Protein 6KZS (pdb70)

Solvent-accessible surface area: 16896 Å² total; per-residue (Å²): 159,34,64,104,2,75,4,104,64,22,115,48,16,88,11,13,70,49,2,88,48,0,20,91,129,53,31,16,2,57,0,101,14,55,44,29,134,36,70,0,34,0,0,0,76,2,79,7,0,90,47,1,4,67,37,151,95,14,3,19,46,34,2,80,88,102,85,12,3,21,11,5,9,34,28,44,19,12,67,46,1,13,38,9,29,35,38,104,71,1,58,156,13,46,34,19,1,42,144,12,14,50,114,168,128,8,91,120,51,66,39,25,8,58,168,29,1,49,106,10,1,73,70,0,85,151,78,27,53,78,10,44,1,23,62,75,1,1,23,29,0,0,20,32,10,5,0,99,24,0,74,2,66,116,95,41,18,95,99,0,35,53,25,0,86,45,4,10,52,38,32,69,108,20,83,148,68,4,63,125,4,31,62,69,0,54,30,46,0,54,128,25,2,37,81,32,39,170,80,77,40,174,20,17,0,2,65,0,1,68,17,153,100,66,120,62,40,0,79,88,60,42,2,0,0,5,0,0,17,15,0,9,69,15,5,8,37,11,8,25,9,0,1,0,0,2,6,9,5,28,43,95,103,99,20,15,157,31,1,86,76,84,64,137,60,5,68,115,1,5,82,9,0,5,6,20,3,4,22,33,7,4,3,29,43,0,6,6,1,97,88,80,10,123,6,66,61,44,82,0,119,59,30,28,6,0,1,11,1,52,8,0,0,1,16,9,77,86,52,1,101,107,20,72,89,25,32,19,90,16,96,107,58,83,20,0,14,38,9,48,28,31,35,72,49,34,25,4,62,10,14,41,2,3,4,31,3,2,2,48,14,6,16,95,71,4,98,60,9,152,18,62,45,66,57,141,87,12,65,31,8,91,73,7,9,29,8,20,4,93,42,0,39,0,26,65

Organism: Streptomyces griseus (NCBI:txid1911)

Sequence (396 aa):
TVRNCPFDYAHELEFDPQLRQLLTEEPVSRIRMAYGEGEAWLVTRYEDVRTVTTDRRFSRSAVLGRDFPRMTPEPIVQAESINLMDPPASSRLRGLVAKSFTPRRVEQMRGGTQRVVDRLLDEMEEEGSPADFVARVSAPLPLITICEALDIPEADRPWLRAHAMTMMNVGAAGKQDAVRAKAELRGYFQELTADRRRSPGEDLISTLATARDGDELLDDDELAVMAMVLLITGQDTTTYQLGNIAYTLLTRPDLLRSLRAEPQRLPRTLEELLRHIPFRKGVGIPRIALEDVELSGVLIKAGDVVHVSYLTANRDSAKFDRPDELDPDRPTIPHMTFGWGAHHCLGAPLATMELEVAFSTLLTRFPALRLDVPPEDVSWNTTSIWRYPLALPVTW

Nearest PDB structures (foldseek):
  6kzt-assembly1_A  TM=9.973E-01  e=4.683E-63  Streptomyces griseus
  6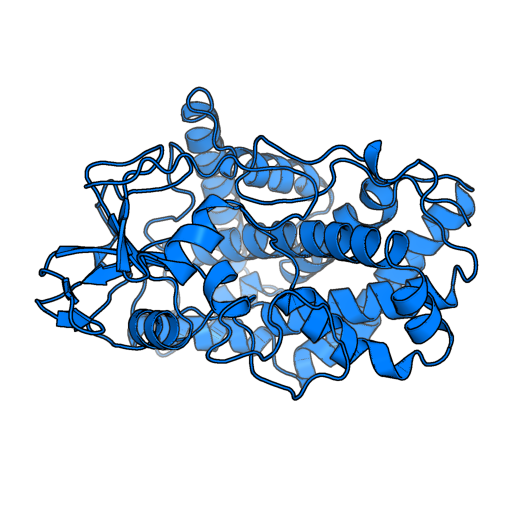j87-assembly1_A  TM=9.582E-01  e=3.437E-35  Streptoalloteichus hindustanus
  7q6r-assembly4_D  TM=9.581E-01  e=9.849E-35  Streptomyces antibioticus
  7q6x-assembly6_F  TM=9.579E-01  e=1.036E-34  Streptomyces antibioticus
  7q89-assembly5_E  TM=9.494E-01  e=8.474E-35  Streptomyces antibioticus

B-factor: mean 16.04, std 6.76, range [5.71, 49.13]

Structure (mmCIF, N/CA/C/O backbone):
data_6KZS
#
_entry.id   6KZS
#
_cell.length_a   48.699
_cell.length_b   81.395
_cell.length_c   100.494
_cell.angle_alpha   90.000
_cell.angle_beta   90.000
_cell.angle_gamma   90.000
#
_symmetry.space_group_name_H-M   'P 21 21 21'
#
loop_
_entity.id
_entity.type
_entity.pdbx_description
1 polymer 'Cytochrome P-450'
2 non-polymer 'PROTOPORPHYRIN IX CONTAINING FE'
3 non-polymer IMIDAZOLE
4 water water
#
loop_
_atom_site.group_PDB
_atom_site.id
_atom_site.type_symbol
_atom_site.label_atom_id
_atom_site.label_alt_id
_atom_site.label_comp_id
_atom_site.label_asym_id
_atom_site.label_entity_id
_atom_site.label_seq_id
_atom_site.pdbx_PDB_ins_code
_atom_site.Cartn_x
_atom_site.Cartn_y
_atom_site.Cartn_z
_atom_site.occupancy
_atom_site.B_iso_or_equiv
_atom_site.auth_seq_id
_atom_site.auth_comp_id
_atom_site.auth_asym_id
_atom_site.auth_atom_id
_atom_site.pdbx_PDB_model_num
ATOM 1 N N . THR A 1 17 ? -10.638 -15.232 -17.798 1.00 40.37 10 THR A N 1
ATOM 2 C CA . THR A 1 17 ? -9.429 -15.959 -17.426 1.00 35.96 10 THR A CA 1
ATOM 3 C C . THR A 1 17 ? -8.178 -15.082 -17.542 1.00 32.08 10 THR A C 1
ATOM 4 O O . THR A 1 17 ? -7.113 -15.445 -17.043 1.00 34.85 10 THR A O 1
ATOM 8 N N . VAL A 1 18 ? -8.307 -13.934 -18.200 1.00 27.43 11 VAL A N 1
ATOM 9 C CA . VAL A 1 18 ? -7.214 -12.978 -18.343 1.00 24.33 11 VAL A CA 1
ATOM 10 C C . VAL A 1 18 ? -7.391 -11.895 -17.289 1.00 25.54 11 VAL A C 1
ATOM 11 O O . VAL A 1 18 ? -8.430 -11.224 -17.245 1.00 26.31 11 VAL A O 1
ATOM 15 N N . ARG A 1 19 ? -6.378 -11.715 -16.447 1.00 21.28 12 ARG A N 1
ATOM 16 C CA . ARG A 1 19 ? -6.443 -10.735 -15.370 1.00 20.85 12 ARG A CA 1
ATOM 17 C C . ARG A 1 19 ? -6.181 -9.329 -15.890 1.00 19.42 12 ARG A C 1
ATOM 18 O O . ARG A 1 19 ? -5.324 -9.121 -16.751 1.00 19.99 12 ARG A O 1
ATOM 26 N N . ASN A 1 20 ? -6.914 -8.360 -15.343 1.00 20.11 13 ASN A N 1
ATOM 27 C CA . ASN A 1 20 ? -6.675 -6.950 -15.622 1.00 20.00 13 ASN A CA 1
ATOM 28 C C . ASN A 1 20 ? -5.579 -6.433 -14.700 1.00 17.42 13 ASN A C 1
ATOM 29 O O . ASN A 1 20 ? -5.715 -6.499 -13.472 1.00 19.91 13 ASN A O 1
ATOM 34 N N . CYS A 1 21 ? -4.504 -5.897 -15.275 1.00 15.80 14 CYS A N 1
ATOM 35 C CA . CYS A 1 21 ? -3.343 -5.464 -14.499 1.00 17.35 14 CYS A CA 1
ATOM 36 C C . CYS A 1 21 ? -2.917 -4.050 -14.880 1.00 16.24 14 CYS A C 1
ATOM 37 O O . CYS A 1 21 ? -1.945 -3.853 -15.622 1.00 15.67 14 CYS A O 1
ATOM 40 N N . PRO A 1 22 ? -3.620 -3.033 -14.375 1.00 15.60 15 PRO A N 1
ATOM 41 C CA . PRO A 1 22 ? -3.112 -1.662 -14.514 1.00 17.84 15 PRO A CA 1
ATOM 42 C C . PRO A 1 22 ? -1.836 -1.443 -13.736 1.00 15.48 15 PRO A C 1
ATOM 43 O O . PRO A 1 22 ? -1.077 -0.519 -14.059 1.00 17.34 15 PRO A O 1
ATOM 47 N N . PHE A 1 23 ? -1.591 -2.273 -12.723 1.00 13.23 16 PHE A N 1
ATOM 48 C CA . PHE A 1 23 ? -0.419 -2.165 -11.861 1.00 15.05 16 PHE A CA 1
ATOM 49 C C . PHE A 1 23 ? -0.283 -0.760 -11.285 1.00 15.94 16 PHE A C 1
ATOM 50 O O . PHE A 1 23 ? 0.800 -0.168 -11.280 1.00 14.56 16 PHE A O 1
ATOM 58 N N . ASP A 1 24 ? -1.393 -0.216 -10.776 1.00 12.85 17 ASP A N 1
ATOM 59 C CA . ASP A 1 24 ? -1.381 1.122 -10.205 1.00 14.18 17 ASP A CA 1
ATOM 60 C C . ASP A 1 24 ? -1.386 1.124 -8.677 1.00 14.10 17 ASP A C 1
ATOM 61 O O . ASP A 1 24 ? -1.587 2.183 -8.079 1.00 17.10 17 ASP A O 1
ATOM 66 N N . TYR A 1 25 ? -1.151 -0.018 -8.033 1.00 12.88 18 TYR A N 1
ATOM 67 C CA . TYR A 1 25 ? -1.022 -0.031 -6.578 1.00 12.93 18 TYR A CA 1
ATOM 68 C C . TYR A 1 25 ? 0.128 0.869 -6.159 1.00 15.83 18 TYR A C 1
ATOM 69 O O . TYR A 1 25 ? 1.229 0.783 -6.709 1.00 15.42 18 TYR A O 1
ATOM 78 N N . ALA A 1 26 ? -0.131 1.752 -5.187 1.00 14.14 19 ALA A N 1
ATOM 79 C CA . ALA A 1 26 ? 0.895 2.729 -4.833 1.00 12.57 19 ALA A CA 1
ATOM 80 C C . ALA A 1 26 ? 0.887 3.075 -3.349 1.00 12.72 19 ALA A C 1
ATOM 81 O O . ALA A 1 26 ? 1.333 4.171 -2.983 1.00 16.03 19 ALA A O 1
ATOM 83 N N . HIS A 1 27 ? 0.420 2.180 -2.486 1.00 11.95 20 HIS A N 1
ATOM 84 C CA . HIS A 1 27 ? 0.299 2.480 -1.066 1.00 12.83 20 HIS A CA 1
ATOM 85 C C . HIS A 1 27 ? 1.644 2.267 -0.381 1.00 12.05 20 HIS A C 1
ATOM 86 O O . HIS A 1 27 ? 2.071 1.125 -0.182 1.00 11.48 20 HIS A O 1
ATOM 93 N N . GLU A 1 28 ? 2.305 3.370 -0.013 1.00 11.75 21 GLU A N 1
ATOM 94 C CA . GLU A 1 28 ? 3.555 3.362 0.766 1.00 11.42 21 GLU A CA 1
ATOM 95 C C . GLU A 1 28 ? 4.516 2.361 0.122 1.00 10.07 21 GLU A C 1
ATOM 96 O O . GLU A 1 28 ? 4.701 2.396 -1.105 1.00 11.17 21 GLU A O 1
ATOM 102 N N . LEU A 1 29 ? 5.126 1.460 0.884 1.00 11.96 22 LEU A N 1
ATOM 103 C CA . LEU A 1 29 ? 5.957 0.401 0.327 1.00 10.44 22 LEU A CA 1
ATOM 104 C C . LEU A 1 29 ? 5.353 -0.966 0.622 1.00 10.64 22 LEU A C 1
ATOM 105 O O . LEU A 1 29 ? 6.065 -1.966 0.726 1.00 12.09 22 LEU A O 1
ATOM 110 N N . GLU A 1 30 ? 4.027 -1.011 0.742 1.00 9.85 23 GLU A N 1
ATOM 111 C CA . GLU A 1 30 ? 3.332 -2.280 0.910 1.00 11.31 23 GLU A CA 1
ATOM 112 C C . GLU A 1 30 ? 3.359 -3.075 -0.387 1.00 12.83 23 GLU A C 1
ATOM 113 O O . GLU A 1 30 ? 3.249 -2.521 -1.482 1.00 11.25 23 GLU A O 1
ATOM 119 N N . PHE A 1 31 ? 3.517 -4.385 -0.260 1.00 11.29 24 PHE A N 1
ATOM 120 C CA . PHE A 1 31 ? 3.506 -5.229 -1.446 1.00 10.10 24 PHE A CA 1
ATOM 121 C C . PHE A 1 31 ? 2.136 -5.211 -2.113 1.00 11.79 24 PHE A C 1
ATOM 122 O O . PHE A 1 31 ? 1.097 -5.264 -1.442 1.00 13.05 24 PHE A O 1
ATOM 130 N N . ASP A 1 32 ? 2.142 -5.140 -3.458 1.00 10.14 25 ASP A N 1
ATOM 131 C CA . ASP A 1 32 ? 0.937 -5.165 -4.280 1.00 10.58 25 ASP A CA 1
ATOM 132 C C . ASP A 1 32 ? 0.144 -6.435 -3.987 1.00 13.21 25 ASP A C 1
ATOM 133 O O . ASP A 1 32 ? 0.607 -7.538 -4.303 1.00 12.56 25 ASP A O 1
ATOM 138 N N . PRO A 1 33 ? -1.060 -6.315 -3.416 1.00 13.34 26 PRO A N 1
ATOM 139 C CA . PRO A 1 33 ? -1.844 -7.520 -3.098 1.00 14.53 26 PRO A CA 1
ATOM 140 C C . PRO A 1 33 ? -2.188 -8.361 -4.312 1.00 13.41 26 PRO A C 1
ATOM 141 O O . PRO A 1 33 ? -2.336 -9.581 -4.173 1.00 16.55 26 PRO A O 1
ATOM 145 N N . GLN A 1 34 ? -2.316 -7.754 -5.496 1.00 14.47 27 GLN A N 1
ATOM 146 C CA . GLN A 1 34 ? -2.590 -8.548 -6.690 1.00 15.92 27 GLN A CA 1
ATOM 147 C C . GLN A 1 34 ? -1.394 -9.413 -7.059 1.00 16.41 27 GLN A C 1
ATOM 148 O O . GLN A 1 34 ? -1.551 -10.586 -7.420 1.00 17.99 27 GLN A O 1
ATOM 154 N N . LEU A 1 35 ? -0.192 -8.844 -6.989 1.00 14.36 28 LEU A N 1
ATOM 155 C CA . LEU A 1 35 ? 0.998 -9.633 -7.287 1.00 13.34 28 LEU A CA 1
ATOM 156 C C . LEU A 1 35 ? 1.159 -10.763 -6.284 1.00 13.59 28 LEU A C 1
ATOM 157 O O . LEU A 1 35 ? 1.546 -11.878 -6.650 1.00 13.60 28 LEU A O 1
ATOM 162 N N . ARG A 1 36 ? 0.870 -10.494 -5.007 1.00 13.75 29 ARG A N 1
ATOM 163 C CA . ARG A 1 36 ? 0.981 -11.536 -3.990 1.00 15.28 29 ARG A CA 1
ATOM 164 C C . ARG A 1 36 ? -0.001 -12.666 -4.256 1.00 16.28 29 ARG A C 1
ATOM 165 O O . ARG A 1 36 ? 0.352 -13.842 -4.136 1.00 19.58 29 ARG A O 1
ATOM 173 N N . GLN A 1 37 ? -1.233 -12.325 -4.628 1.00 17.54 30 GLN A N 1
ATOM 174 C CA . GLN A 1 37 ? -2.243 -13.344 -4.896 1.00 20.96 30 GLN A CA 1
ATOM 175 C C . GLN A 1 37 ? -1.860 -14.206 -6.097 1.00 21.28 30 GLN A C 1
ATOM 176 O O . GLN A 1 37 ? -2.039 -15.429 -6.067 1.00 22.59 30 GLN A O 1
ATOM 182 N N . LEU A 1 38 ? -1.312 -13.596 -7.155 1.00 18.51 31 LEU A N 1
ATOM 183 C CA . LEU A 1 38 ? -0.899 -14.377 -8.319 1.00 18.30 31 LEU A CA 1
ATOM 184 C C . LEU A 1 38 ? 0.259 -15.298 -7.967 1.00 18.28 31 LEU A C 1
ATOM 185 O O . LEU A 1 38 ? 0.271 -16.476 -8.343 1.00 18.71 31 LEU A O 1
ATOM 190 N N . LEU A 1 39 ? 1.255 -14.773 -7.251 1.00 16.72 32 LEU A N 1
ATOM 191 C CA . LEU A 1 39 ? 2.354 -15.616 -6.798 1.00 15.23 32 LEU A CA 1
ATOM 192 C C . LEU A 1 39 ? 1.831 -16.834 -6.051 1.00 17.17 32 LEU A C 1
ATOM 193 O O . LEU A 1 39 ? 2.306 -17.956 -6.258 1.00 17.73 32 LEU A O 1
ATOM 198 N N . THR A 1 40 ? 0.833 -16.631 -5.195 1.00 20.18 33 THR A N 1
ATOM 199 C CA . THR A 1 40 ? 0.328 -17.719 -4.366 1.00 21.85 33 THR A CA 1
ATOM 200 C C . THR A 1 40 ? -0.632 -18.633 -5.126 1.00 23.39 33 THR A C 1
ATOM 201 O O . THR A 1 40 ? -0.527 -19.857 -5.013 1.00 28.69 33 THR A O 1
ATOM 205 N N . GLU A 1 41 ? -1.558 -18.073 -5.917 1.00 22.37 34 GLU A N 1
ATOM 206 C CA . GLU A 1 41 ? -2.694 -18.833 -6.437 1.00 23.59 34 GLU A CA 1
ATOM 207 C C . GLU A 1 41 ? -2.655 -19.124 -7.934 1.00 24.00 34 GLU A C 1
ATOM 208 O O . GLU A 1 41 ? -3.328 -20.060 -8.377 1.00 26.24 34 GLU A O 1
ATOM 214 N N . GLU A 1 42 ? -1.915 -18.351 -8.732 1.00 18.03 35 GLU A N 1
ATOM 215 C CA . GLU A 1 42 ? -1.854 -18.562 -10.181 1.00 19.83 35 GLU A CA 1
ATOM 216 C C . GLU A 1 42 ? -0.483 -18.139 -10.692 1.00 17.67 35 GLU A C 1
ATOM 217 O O . GLU A 1 42 ? -0.344 -17.135 -11.400 1.00 18.32 35 GLU A O 1
ATOM 223 N N . PRO A 1 43 ? 0.561 -18.911 -10.370 1.00 16.84 36 PRO A N 1
ATOM 224 C CA . PRO A 1 43 ? 1.935 -18.396 -10.528 1.00 17.57 36 PRO A CA 1
ATOM 225 C C . PRO A 1 43 ? 2.381 -18.220 -11.972 1.00 15.86 36 PRO A C 1
ATOM 226 O O . PRO A 1 43 ? 3.321 -17.446 -12.214 1.00 13.67 36 PRO A O 1
ATOM 230 N N . VAL A 1 44 ? 1.770 -18.918 -12.931 1.00 13.33 37 VAL A N 1
ATOM 231 C CA . VAL A 1 44 ? 1.932 -18.632 -14.355 1.00 14.70 37 VAL A CA 1
ATOM 232 C C . VAL A 1 44 ? 0.545 -18.307 -14.880 1.00 15.98 37 VAL A C 1
ATOM 233 O O . VAL A 1 44 ? -0.341 -19.173 -14.887 1.00 20.49 37 VAL A O 1
ATOM 237 N N . SER A 1 45 ? 0.330 -17.059 -15.283 1.00 14.44 38 SER A N 1
ATOM 238 C CA . SER A 1 45 ? -1.018 -16.590 -15.569 1.00 14.81 38 SER A CA 1
ATOM 239 C C . SER A 1 45 ? -1.000 -15.687 -16.791 1.00 12.94 38 SER A C 1
ATOM 240 O O . SER A 1 45 ? 0.055 -15.243 -17.246 1.00 13.67 38 SER A O 1
ATOM 243 N N . ARG A 1 46 ? -2.184 -15.435 -17.341 1.00 14.24 39 ARG A N 1
ATOM 244 C CA . ARG A 1 46 ? -2.344 -14.548 -18.485 1.00 12.99 39 ARG A CA 1
ATOM 245 C C . ARG A 1 46 ? -2.877 -13.214 -17.993 1.00 15.98 39 ARG A C 1
ATOM 246 O O . ARG A 1 46 ? -3.833 -13.174 -17.207 1.00 15.63 39 ARG A O 1
ATOM 254 N N . ILE A 1 47 ? -2.264 -12.124 -18.453 1.00 13.70 40 ILE A N 1
ATOM 255 C CA . ILE A 1 47 ? -2.633 -10.800 -17.987 1.00 15.24 40 ILE A CA 1
ATOM 256 C C . ILE A 1 47 ? -2.773 -9.861 -19.175 1.00 13.89 40 ILE A C 1
ATOM 257 O O . ILE A 1 47 ? -2.224 -10.080 -20.255 1.00 14.93 40 ILE A O 1
ATOM 262 N N . ARG A 1 48 ? -3.521 -8.790 -18.944 1.00 13.03 41 ARG A N 1
ATOM 263 C CA . ARG A 1 48 ? -3.626 -7.679 -19.868 1.00 14.64 41 ARG A CA 1
ATOM 264 C C . ARG A 1 48 ? -3.161 -6.439 -19.130 1.00 17.00 41 ARG A C 1
ATOM 265 O O . ARG A 1 48 ? -3.580 -6.204 -17.993 1.00 20.36 41 ARG A O 1
ATOM 273 N N . MET A 1 49 ? -2.279 -5.673 -19.759 1.00 14.72 42 MET A N 1
ATOM 274 C CA . MET A 1 49 ? -1.672 -4.506 -19.141 1.00 13.79 42 MET A CA 1
ATOM 275 C C . MET A 1 49 ? -2.253 -3.239 -19.755 1.00 14.27 42 MET A C 1
ATOM 276 O O . MET A 1 49 ? -3.127 -3.290 -20.627 1.00 15.17 42 MET A O 1
ATOM 281 N N . ALA A 1 50 ? -1.773 -2.092 -19.266 1.00 12.50 43 ALA A N 1
ATOM 282 C CA . ALA A 1 50 ? -2.398 -0.817 -19.611 1.00 12.69 43 ALA A CA 1
ATOM 283 C C . ALA A 1 50 ? -2.248 -0.490 -21.092 1.00 11.92 43 ALA A C 1
ATOM 284 O O . ALA A 1 50 ? -3.169 0.074 -21.701 1.00 14.47 43 ALA A O 1
ATOM 286 N N . TYR A 1 51 ? -1.113 -0.847 -21.694 1.00 11.91 44 TYR A N 1
ATOM 287 C CA . TYR A 1 51 ? -0.788 -0.478 -23.069 1.00 11.94 44 TYR A CA 1
ATOM 288 C C . TYR A 1 51 ? -0.241 -1.678 -23.823 1.00 13.23 44 TYR A C 1
ATOM 289 O O . TYR A 1 51 ? 0.133 -2.703 -23.238 1.00 12.94 44 TYR A O 1
ATOM 298 N N . GLY A 1 52 ? -0.181 -1.531 -25.143 1.00 14.79 45 GLY A N 1
ATOM 299 C CA . GLY A 1 52 ? 0.223 -2.627 -25.998 1.00 15.25 45 GLY A CA 1
ATOM 300 C C . GLY A 1 52 ? -0.960 -3.513 -26.315 1.00 18.65 45 GLY A C 1
ATOM 301 O O . GLY A 1 52 ? -2.075 -3.327 -25.828 1.00 25.26 45 GLY A O 1
ATOM 302 N N . GLU A 1 53 ? -0.732 -4.498 -27.163 1.00 22.69 46 GLU A N 1
ATOM 303 C CA . GLU A 1 53 ? -1.855 -5.278 -27.658 1.00 26.01 46 GLU A CA 1
ATOM 304 C C . GLU A 1 53 ? -1.789 -6.707 -27.149 1.00 25.90 46 GLU A C 1
ATOM 305 O O . GLU A 1 53 ? -0.704 -7.289 -27.017 1.00 24.92 46 GLU A O 1
ATOM 311 N N . GLY A 1 54 ? -2.966 -7.253 -26.860 1.00 23.68 47 GLY A N 1
ATOM 312 C CA . GLY A 1 54 ? -3.092 -8.642 -26.530 1.00 24.12 47 GLY A CA 1
ATOM 313 C C . GLY A 1 54 ? -2.788 -8.911 -25.070 1.00 24.48 47 GLY A C 1
ATOM 314 O O . GLY A 1 54 ? -2.846 -8.040 -24.199 1.00 26.56 47 GLY A O 1
ATOM 315 N N . GLU A 1 55 ? -2.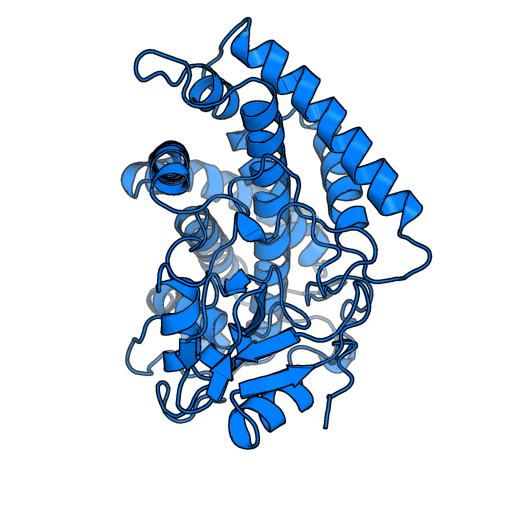479 -10.162 -24.810 1.00 22.04 48 GLU A N 1
ATOM 316 C CA . GLU A 1 55 ? -2.204 -10.623 -23.468 1.00 18.75 48 GLU A CA 1
ATOM 317 C C . GLU A 1 55 ? -0.726 -10.949 -23.351 1.00 18.07 48 GLU A C 1
ATOM 318 O O . GLU A 1 55 ? 0.012 -10.974 -24.339 1.00 17.54 48 GLU A O 1
ATOM 324 N N . ALA A 1 56 ? -0.306 -11.182 -22.115 1.00 14.36 49 ALA A N 1
ATOM 325 C CA . ALA A 1 56 ? 1.043 -11.635 -21.812 1.00 12.68 49 ALA A CA 1
ATOM 326 C C . ALA A 1 56 ? 0.959 -12.685 -20.722 1.00 11.35 49 ALA A C 1
ATOM 327 O O . ALA A 1 56 ? 0.040 -12.673 -19.896 1.00 12.54 49 ALA A O 1
ATOM 329 N N . TRP A 1 57 ? 1.920 -13.600 -20.722 1.00 9.69 50 TRP A N 1
ATOM 330 C CA . TRP A 1 57 ? 2.127 -14.449 -19.563 1.00 10.84 50 TRP A CA 1
ATOM 331 C C . TRP A 1 57 ? 2.823 -13.649 -18.480 1.00 10.44 50 TRP A C 1
ATOM 332 O O . TRP A 1 57 ? 3.664 -12.790 -18.771 1.00 10.90 50 TRP A O 1
ATOM 343 N N . LEU A 1 58 ? 2.459 -13.922 -17.233 1.00 9.25 51 LEU A N 1
ATOM 344 C CA . LEU A 1 58 ? 3.131 -13.346 -16.074 1.00 9.02 51 LEU A CA 1
ATOM 345 C C . LEU A 1 58 ? 3.677 -14.488 -15.233 1.00 10.54 51 LEU A C 1
ATOM 346 O O . LEU A 1 58 ? 2.917 -15.354 -14.779 1.00 11.15 51 LEU A O 1
ATOM 351 N N . VAL A 1 59 ? 4.991 -14.479 -15.028 1.00 8.83 52 VAL A N 1
ATOM 352 C CA . VAL A 1 59 ? 5.720 -15.520 -14.325 1.00 11.03 52 VAL A CA 1
ATOM 353 C C . VAL A 1 59 ? 6.207 -14.934 -13.007 1.00 10.65 52 VAL A C 1
ATOM 354 O O . VAL A 1 59 ? 6.853 -13.880 -13.002 1.00 9.79 52 VAL A O 1
ATOM 358 N N . THR A 1 60 ? 5.880 -15.588 -11.893 1.00 8.92 53 THR A N 1
ATOM 359 C CA . THR A 1 60 ? 6.083 -14.985 -10.577 1.00 8.64 53 THR A CA 1
ATOM 360 C C . THR A 1 60 ? 7.043 -15.731 -9.646 1.00 8.63 53 THR A C 1
ATOM 361 O O . THR A 1 60 ? 7.657 -15.089 -8.780 1.00 10.27 53 THR A O 1
ATOM 365 N N . ARG A 1 61 ? 7.174 -17.054 -9.755 1.00 8.99 54 ARG A N 1
ATOM 366 C CA . ARG A 1 61 ? 7.984 -17.785 -8.792 1.00 9.67 54 ARG A CA 1
ATOM 367 C C . ARG A 1 61 ? 9.469 -17.635 -9.102 1.00 9.85 54 ARG A C 1
ATOM 368 O O . ARG A 1 61 ? 9.876 -17.513 -10.259 1.00 9.80 54 ARG A O 1
ATOM 376 N N . TYR A 1 62 ? 10.282 -17.647 -8.044 1.00 9.74 55 TYR A N 1
ATOM 377 C CA . TYR A 1 62 ? 11.726 -17.455 -8.192 1.00 9.27 55 TYR A CA 1
ATOM 378 C C . TYR A 1 62 ? 12.325 -18.407 -9.225 1.00 11.79 55 TYR A C 1
ATOM 379 O O . TYR A 1 62 ? 13.046 -17.985 -10.138 1.00 10.54 55 TYR A O 1
ATOM 388 N N . GLU A 1 63 ? 12.026 -19.703 -9.104 1.00 11.23 56 GLU A N 1
ATOM 389 C CA . GLU A 1 63 ? 12.622 -20.669 -10.024 1.00 12.26 56 GLU A CA 1
ATOM 390 C C . GLU A 1 63 ? 12.176 -20.432 -11.463 1.00 11.58 56 GLU A C 1
ATOM 391 O O . GLU A 1 63 ? 12.961 -20.618 -12.399 1.00 12.55 56 GLU A O 1
ATOM 397 N N . ASP A 1 64 ? 10.924 -20.010 -11.662 1.00 12.05 57 ASP A N 1
ATOM 398 C CA . ASP A 1 64 ? 10.432 -19.774 -13.016 1.00 9.98 57 ASP A CA 1
ATOM 399 C C . ASP A 1 64 ? 10.990 -18.481 -13.597 1.00 10.19 57 ASP A C 1
ATOM 400 O O . ASP A 1 64 ? 11.228 -18.393 -14.804 1.00 11.28 57 ASP A O 1
ATOM 405 N N . VAL A 1 65 ? 11.165 -17.451 -12.764 1.00 10.35 58 VAL A N 1
ATOM 406 C CA . VAL A 1 65 ? 11.811 -16.231 -13.241 1.00 9.04 58 VAL A CA 1
ATOM 407 C C . VAL A 1 65 ? 13.259 -16.514 -13.602 1.00 10.28 58 VAL A C 1
ATOM 408 O O . VAL A 1 65 ? 13.772 -16.010 -14.608 1.00 10.44 58 VAL A O 1
ATOM 412 N N . ARG A 1 66 ? 13.935 -17.340 -12.794 1.00 11.18 59 ARG A N 1
ATOM 413 C CA . ARG A 1 66 ? 15.288 -17.777 -13.134 1.00 9.19 59 ARG A CA 1
ATOM 414 C C . ARG A 1 66 ? 15.326 -18.429 -14.511 1.00 10.98 59 ARG A C 1
ATOM 415 O O . ARG A 1 66 ? 16.193 -18.118 -15.337 1.00 11.16 59 ARG A O 1
ATOM 423 N N . THR A 1 67 ? 14.368 -19.320 -14.783 1.00 10.61 60 THR A N 1
ATOM 424 C CA . THR A 1 67 ? 14.289 -19.970 -16.089 1.00 10.12 60 THR A CA 1
ATOM 425 C C . THR A 1 67 ? 14.095 -18.961 -17.217 1.00 10.09 60 THR A C 1
ATOM 426 O O . THR A 1 67 ? 14.832 -18.969 -18.210 1.00 10.18 60 THR A O 1
ATOM 430 N N . VAL A 1 68 ? 13.082 -18.096 -17.104 1.00 8.49 61 VAL A N 1
ATOM 431 C CA . VAL A 1 68 ? 12.741 -17.229 -18.229 1.00 8.32 61 VAL A CA 1
ATOM 432 C C . VAL A 1 68 ? 13.891 -16.285 -18.550 1.00 9.20 61 VAL A C 1
ATOM 433 O O . VAL A 1 68 ? 14.136 -15.958 -19.714 1.00 9.81 61 VAL A O 1
ATOM 437 N N . THR A 1 69 ? 14.621 -15.835 -17.528 1.00 10.17 62 THR A N 1
ATOM 438 C CA . THR A 1 69 ? 15.675 -14.851 -17.755 1.00 9.14 62 THR A CA 1
ATOM 439 C C . THR A 1 69 ? 17.006 -15.466 -18.178 1.00 9.81 62 THR A C 1
ATOM 440 O O . THR A 1 69 ? 17.916 -14.707 -18.538 1.00 10.97 62 THR A O 1
ATOM 444 N N . THR A 1 70 ? 17.132 -16.803 -18.177 1.00 11.31 63 THR A N 1
ATOM 445 C CA . THR A 1 70 ? 18.367 -17.477 -18.577 1.00 10.85 63 THR A CA 1
ATOM 446 C C . THR A 1 70 ? 18.210 -18.427 -19.759 1.00 11.88 63 THR A C 1
ATOM 447 O O . THR A 1 70 ? 19.170 -18.610 -20.517 1.00 14.10 63 THR A O 1
ATOM 451 N N . ASP A 1 71 ? 17.039 -19.031 -19.936 1.00 10.01 64 ASP A N 1
ATOM 452 C CA . ASP A 1 71 ? 16.813 -19.991 -21.015 1.00 11.28 64 ASP A CA 1
ATOM 453 C C . ASP A 1 71 ? 16.779 -19.266 -22.357 1.00 13.98 64 ASP A C 1
ATOM 454 O O . ASP A 1 71 ? 16.009 -18.315 -22.549 1.00 11.49 64 ASP A O 1
ATOM 459 N N . ARG A 1 72 ? 17.621 -19.718 -23.297 1.00 13.94 65 ARG A N 1
ATOM 460 C CA . ARG A 1 72 ? 17.799 -18.974 -24.537 1.00 14.36 65 ARG A CA 1
ATOM 461 C C . ARG A 1 72 ? 16.600 -19.071 -25.470 1.00 15.26 65 ARG A C 1
ATOM 462 O O . ARG A 1 72 ? 16.611 -18.431 -26.527 1.00 16.33 65 ARG A O 1
ATOM 470 N N . ARG A 1 73 ? 15.567 -19.833 -25.110 1.00 11.76 66 ARG A N 1
ATOM 471 C CA . ARG A 1 73 ? 14.347 -19.834 -25.902 1.00 11.38 66 ARG A CA 1
ATOM 472 C C . ARG A 1 73 ? 13.423 -18.662 -25.579 1.00 11.34 66 ARG A C 1
ATOM 473 O O . ARG A 1 73 ? 12.392 -18.504 -26.242 1.00 12.77 66 ARG A O 1
ATOM 481 N N . PHE A 1 74 ? 13.770 -17.828 -24.603 1.00 10.90 67 PHE A N 1
ATOM 482 C CA . PHE A 1 74 ? 13.052 -16.589 -24.323 1.00 11.87 67 PHE A CA 1
ATOM 483 C C . PHE A 1 74 ? 13.949 -15.431 -24.740 1.00 12.35 67 PHE A C 1
ATOM 484 O O . PHE A 1 74 ? 15.069 -15.302 -24.237 1.00 15.74 67 PHE A O 1
ATOM 492 N N . SER A 1 75 ? 13.457 -14.593 -25.650 1.00 8.93 68 SER A N 1
ATOM 493 C CA . SER A 1 75 ? 14.295 -13.654 -26.386 1.00 10.52 68 SER A CA 1
ATOM 494 C C . SER A 1 75 ? 13.873 -12.208 -26.150 1.00 9.86 68 SER A C 1
ATOM 495 O O . SER A 1 75 ? 12.680 -11.886 -26.135 1.00 10.24 68 SER A O 1
ATOM 498 N N . ARG A 1 76 ? 14.866 -11.336 -25.954 1.00 9.60 69 ARG A N 1
ATOM 499 C CA . ARG A 1 76 ? 14.624 -9.898 -25.962 1.00 8.06 69 ARG A CA 1
ATOM 500 C C . ARG A 1 76 ? 14.677 -9.309 -27.366 1.00 10.23 69 ARG A C 1
ATOM 501 O O . ARG A 1 76 ? 13.924 -8.377 -27.664 1.00 10.04 69 ARG A O 1
ATOM 509 N N . SER A 1 77 ? 15.538 -9.844 -28.246 1.00 10.02 70 SER A N 1
ATOM 510 C CA . SER A 1 77 ? 15.610 -9.326 -29.610 1.00 10.30 70 SER A CA 1
ATOM 511 C C . SER A 1 77 ? 14.282 -9.466 -30.338 1.00 10.80 70 SER A C 1
ATOM 512 O O . SER A 1 77 ? 13.928 -8.612 -31.158 1.00 11.83 70 SER A O 1
ATOM 515 N N . ALA A 1 78 ? 13.537 -10.534 -30.058 1.00 9.86 71 ALA A N 1
ATOM 516 C CA . ALA A 1 78 ? 12.245 -10.749 -30.693 1.00 10.72 71 ALA A CA 1
ATOM 517 C C . ALA A 1 78 ? 11.186 -9.741 -30.250 1.00 12.44 71 ALA A C 1
ATOM 518 O O . ALA A 1 78 ? 10.115 -9.670 -30.869 1.00 12.77 71 ALA A O 1
ATOM 520 N N . VAL A 1 79 ? 11.443 -8.970 -29.189 1.00 10.77 72 VAL A N 1
ATOM 521 C CA . VAL A 1 79 ? 10.523 -7.908 -28.805 1.00 10.34 72 VAL A CA 1
ATOM 522 C C . VAL A 1 79 ? 10.539 -6.782 -29.831 1.00 11.07 72 VAL A C 1
ATOM 523 O O . VAL A 1 79 ? 9.543 -6.062 -29.974 1.00 12.64 72 VAL A O 1
ATOM 527 N N . LEU A 1 80 ? 11.633 -6.640 -30.580 1.00 10.59 73 LEU A N 1
ATOM 528 C CA . LEU A 1 80 ? 11.758 -5.541 -31.528 1.00 9.84 73 LEU A CA 1
ATOM 529 C C . LEU A 1 80 ? 10.636 -5.586 -32.553 1.00 13.61 73 LEU A C 1
ATOM 530 O O . LEU A 1 80 ? 10.447 -6.598 -33.241 1.00 14.84 73 LEU A O 1
ATOM 535 N N . GLY A 1 81 ? 9.897 -4.483 -32.657 1.00 12.89 74 GLY A N 1
ATOM 536 C CA . GLY A 1 81 ? 8.806 -4.369 -33.598 1.00 13.15 74 GLY A CA 1
ATOM 537 C C . GLY A 1 81 ? 7.442 -4.664 -33.016 1.00 13.40 74 GLY A C 1
ATOM 538 O O . GLY A 1 81 ? 6.425 -4.315 -33.638 1.00 13.64 74 GLY A O 1
ATOM 539 N N . ARG A 1 82 ? 7.392 -5.303 -31.845 1.00 11.86 75 ARG A N 1
ATOM 540 C CA . ARG A 1 82 ? 6.124 -5.669 -31.232 1.00 13.00 75 ARG A CA 1
ATOM 541 C C . ARG A 1 82 ? 5.542 -4.478 -30.486 1.00 15.12 75 ARG A C 1
ATOM 542 O O . ARG A 1 82 ? 6.270 -3.690 -29.880 1.00 15.67 75 ARG A O 1
ATOM 550 N N . ASP A 1 83 ? 4.217 -4.357 -30.532 1.00 14.67 76 ASP A N 1
ATOM 551 C CA . ASP A 1 83 ? 3.500 -3.407 -29.682 1.00 17.59 76 ASP A CA 1
ATOM 552 C C . ASP A 1 83 ? 3.195 -4.100 -28.354 1.00 16.28 76 ASP A C 1
ATOM 553 O O . ASP A 1 83 ? 2.065 -4.482 -28.050 1.00 17.55 76 ASP A O 1
ATOM 558 N N . PHE A 1 84 ? 4.260 -4.278 -27.561 1.00 14.30 77 PHE A N 1
ATOM 559 C CA . PHE A 1 84 ? 4.201 -5.281 -26.509 1.00 14.32 77 PHE A CA 1
ATOM 560 C C . PHE A 1 84 ? 3.474 -4.778 -25.258 1.00 12.73 77 PHE A C 1
ATOM 561 O O . PHE A 1 84 ? 3.515 -3.582 -24.944 1.00 13.03 77 PHE A O 1
ATOM 569 N N . PRO A 1 85 ? 2.799 -5.686 -24.547 1.00 13.87 78 PRO A N 1
ATOM 570 C CA . PRO A 1 85 ? 2.141 -5.331 -23.276 1.00 10.97 78 PRO A CA 1
ATOM 571 C C . PRO A 1 85 ? 3.098 -4.667 -22.301 1.00 12.08 78 PRO A C 1
ATOM 572 O O . PRO A 1 85 ? 4.186 -5.178 -22.016 1.00 12.34 78 PRO A O 1
ATOM 576 N N . ARG A 1 86 ? 2.687 -3.516 -21.779 1.00 11.06 79 ARG A N 1
ATOM 577 C CA . ARG A 1 86 ? 3.630 -2.659 -21.079 1.00 9.72 79 ARG A CA 1
ATOM 578 C C . ARG A 1 86 ? 2.872 -1.630 -20.247 1.00 9.57 79 ARG A C 1
ATOM 579 O O . ARG A 1 86 ? 1.652 -1.480 -20.356 1.00 11.22 79 ARG A O 1
ATOM 587 N N . MET A 1 87 ? 3.634 -0.895 -19.431 1.00 9.83 80 MET A N 1
ATOM 588 C CA . MET A 1 87 ? 3.066 0.027 -18.460 1.00 10.83 80 MET A CA 1
ATOM 589 C C . MET A 1 87 ? 3.019 1.477 -18.917 1.00 9.59 80 MET A C 1
ATOM 590 O O . MET A 1 87 ? 2.302 2.273 -18.300 1.00 11.00 80 MET A O 1
ATOM 595 N N . THR A 1 88 ? 3.778 1.850 -19.946 1.00 10.41 81 THR A N 1
ATOM 596 C CA . THR A 1 88 ? 3.791 3.231 -20.407 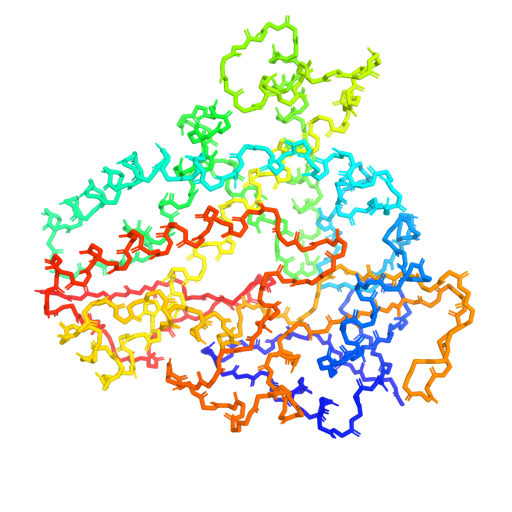1.00 11.49 81 THR A CA 1
ATOM 597 C C . THR A 1 88 ? 3.284 3.278 -21.843 1.00 11.38 81 THR A C 1
ATOM 598 O O . THR A 1 88 ? 3.512 2.339 -22.612 1.00 11.12 81 THR A O 1
ATOM 602 N N . PRO A 1 89 ? 2.568 4.337 -22.232 1.00 11.62 82 PRO A N 1
ATOM 603 C CA . PRO A 1 89 ? 1.970 4.331 -23.577 1.00 12.17 82 PRO A CA 1
ATOM 604 C C . PRO A 1 89 ? 3.004 4.311 -24.692 1.00 12.98 82 PRO A C 1
ATOM 605 O O . PRO A 1 89 ? 2.747 3.731 -25.755 1.00 13.88 82 PRO A O 1
ATOM 609 N N . GLU A 1 90 ? 4.156 4.935 -24.491 1.00 12.02 83 GLU A N 1
ATOM 610 C CA . GLU A 1 90 ? 5.272 4.779 -25.409 1.00 12.42 83 GLU A CA 1
ATOM 611 C C . GLU A 1 90 ? 6.321 3.929 -24.723 1.00 12.94 83 GLU A C 1
ATOM 612 O O . GLU A 1 90 ? 6.613 4.166 -23.543 1.00 13.22 83 GLU A O 1
ATOM 618 N N . PRO A 1 91 ? 6.892 2.931 -25.390 1.00 12.98 84 PRO A N 1
ATOM 619 C CA 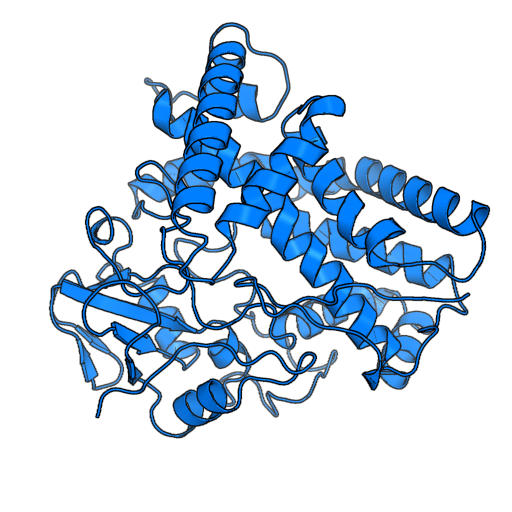. PRO A 1 91 ? 7.933 2.133 -24.734 1.00 13.87 84 PRO A CA 1
ATOM 620 C C . PRO A 1 91 ? 9.118 3.002 -24.354 1.00 14.07 84 PRO A C 1
ATOM 621 O O . PRO A 1 91 ? 9.482 3.942 -25.070 1.00 13.87 84 PRO A O 1
ATOM 625 N N . ILE A 1 92 ? 9.718 2.675 -23.208 1.00 14.74 85 ILE A N 1
ATOM 626 C CA . ILE A 1 92 ? 10.942 3.337 -22.784 1.00 14.87 85 ILE A CA 1
ATOM 627 C C . ILE A 1 92 ? 12.125 2.812 -23.578 1.00 14.12 85 ILE A C 1
ATOM 628 O O . ILE A 1 92 ? 13.032 3.573 -23.938 1.00 16.89 85 ILE A O 1
ATOM 633 N N . VAL A 1 93 ? 12.118 1.512 -23.878 1.00 14.03 86 VAL A N 1
ATOM 634 C CA . VAL A 1 93 ? 13.228 0.894 -24.594 1.00 14.93 86 VAL A CA 1
ATOM 635 C C . VAL A 1 93 ? 13.341 1.449 -26.000 1.00 17.59 86 VAL A C 1
ATOM 636 O O . VAL A 1 93 ? 12.352 1.849 -26.629 1.00 14.26 86 VAL A O 1
ATOM 640 N N . GLN A 1 94 ? 14.560 1.434 -26.516 1.00 17.16 87 GLN A N 1
ATOM 641 C CA . GLN A 1 94 ? 14.849 1.919 -27.847 1.00 16.84 87 GLN A CA 1
ATOM 642 C C . GLN A 1 94 ? 15.385 0.770 -28.686 1.00 14.84 87 GLN A C 1
ATOM 643 O O . GLN A 1 94 ? 15.920 -0.209 -28.156 1.00 16.88 87 GLN A O 1
ATOM 649 N N . ALA A 1 95 ? 15.249 0.928 -30.004 1.00 17.65 88 ALA A N 1
ATOM 650 C CA . ALA A 1 95 ? 15.560 -0.146 -30.946 1.00 16.01 88 ALA A CA 1
ATOM 651 C C . ALA A 1 95 ? 16.995 -0.651 -30.806 1.00 17.01 88 ALA A C 1
ATOM 652 O O . ALA A 1 95 ? 17.247 -1.857 -30.922 1.00 17.92 88 ALA A O 1
ATOM 654 N N . GLU A 1 96 ? 17.953 0.245 -30.576 1.00 13.78 89 GLU A N 1
ATOM 655 C CA . GLU A 1 96 ? 19.359 -0.134 -30.562 1.00 13.30 89 GLU A CA 1
ATOM 656 C C . GLU A 1 96 ? 19.883 -0.431 -29.169 1.00 13.68 89 GLU A C 1
ATOM 657 O O . GLU A 1 96 ? 21.099 -0.532 -28.996 1.00 14.00 89 GLU A O 1
ATOM 663 N N . SER A 1 97 ? 19.007 -0.578 -28.183 1.00 15.20 90 SER A N 1
ATOM 664 C CA . SER A 1 97 ? 19.457 -0.680 -26.802 1.00 15.68 90 SER A CA 1
ATOM 665 C C . SER A 1 97 ? 19.967 -2.076 -26.466 1.00 14.01 90 SER A C 1
ATOM 666 O O . SER A 1 97 ? 19.567 -3.080 -27.066 1.00 14.01 90 SER A O 1
ATOM 669 N N . ILE A 1 98 ? 20.852 -2.124 -25.463 1.00 13.35 91 ILE A N 1
ATOM 670 C CA . ILE A 1 98 ? 21.357 -3.389 -24.947 1.00 11.22 91 ILE A CA 1
ATOM 671 C C . ILE A 1 98 ? 20.213 -4.232 -24.398 1.00 10.97 91 ILE A C 1
ATOM 672 O O . ILE A 1 98 ? 20.276 -5.466 -24.425 1.00 10.70 91 ILE A O 1
ATOM 677 N N . ASN A 1 99 ? 19.140 -3.581 -23.925 1.00 11.39 92 ASN A N 1
ATOM 678 C CA . ASN A 1 99 ? 18.003 -4.301 -23.354 1.00 9.99 92 ASN A CA 1
ATOM 679 C C . ASN A 1 99 ? 17.358 -5.241 -24.358 1.00 11.03 92 ASN A C 1
ATOM 680 O O . ASN A 1 99 ? 16.762 -6.254 -23.967 1.00 8.63 92 ASN A O 1
ATOM 685 N N . LEU A 1 100 ? 17.443 -4.920 -25.648 1.00 10.91 93 LEU A N 1
ATOM 686 C CA . LEU A 1 100 ? 16.761 -5.703 -26.674 1.00 8.90 93 LEU A CA 1
ATOM 687 C C . LEU A 1 100 ? 17.732 -6.532 -27.505 1.00 11.56 93 LEU A C 1
ATOM 688 O O . LEU A 1 100 ? 17.427 -6.891 -28.646 1.00 14.11 93 LEU A O 1
ATOM 693 N N . MET A 1 101 ? 18.896 -6.837 -26.955 1.00 12.64 94 MET A N 1
ATOM 694 C CA . MET A 1 101 ? 19.850 -7.747 -27.567 1.00 12.12 94 MET A CA 1
ATOM 695 C C . MET A 1 101 ? 19.853 -9.075 -26.816 1.00 14.41 94 MET A C 1
ATOM 696 O O . MET A 1 101 ? 19.542 -9.131 -25.623 1.00 14.62 94 MET A O 1
ATOM 701 N N . ASP A 1 102 ? 20.194 -10.151 -27.532 1.00 14.94 95 ASP A N 1
ATOM 702 C CA . ASP A 1 102 ? 20.305 -11.488 -26.986 1.00 15.85 95 ASP A CA 1
ATOM 703 C C . ASP A 1 102 ? 21.766 -11.936 -26.957 1.00 16.10 95 ASP A C 1
ATOM 704 O O . ASP A 1 102 ? 22.571 -11.450 -27.753 1.00 18.53 95 ASP A O 1
ATOM 709 N N . PRO A 1 103 ? 22.131 -12.873 -26.081 1.00 14.82 96 PRO A N 1
ATOM 710 C CA . PRO A 1 103 ? 23.448 -13.494 -26.193 1.00 18.77 96 PRO A CA 1
ATOM 711 C C . PRO A 1 103 ? 23.537 -14.312 -27.465 1.00 22.94 96 PRO A C 1
ATOM 712 O O . PRO A 1 103 ? 22.537 -14.904 -27.912 1.00 26.00 96 PRO A O 1
ATOM 716 N N . PRO A 1 104 ? 24.728 -14.385 -28.084 1.00 23.14 97 PRO A N 1
ATOM 717 C CA . PRO A 1 104 ? 26.002 -13.792 -27.642 1.00 22.34 97 PRO A CA 1
ATOM 718 C C . PRO A 1 104 ? 26.244 -12.323 -28.011 1.00 23.24 97 PRO A C 1
ATOM 719 O O . PRO A 1 104 ? 27.215 -11.748 -27.513 1.00 26.86 97 PRO A O 1
ATOM 723 N N . ALA A 1 105 ? 25.397 -11.718 -28.849 1.00 23.79 98 ALA A N 1
ATOM 724 C CA . ALA A 1 105 ? 25.622 -10.328 -29.245 1.00 22.70 98 ALA A CA 1
ATOM 725 C C . ALA A 1 105 ? 25.578 -9.392 -28.044 1.00 26.65 98 ALA A C 1
ATOM 726 O O . ALA A 1 105 ? 26.393 -8.469 -27.931 1.00 32.15 98 ALA A O 1
ATOM 728 N N . SER A 1 106 ? 24.633 -9.616 -27.132 1.00 22.12 99 SER A N 1
ATOM 729 C CA . SER A 1 106 ? 24.548 -8.785 -25.938 1.00 20.48 99 SER A CA 1
ATOM 730 C C . SER A 1 106 ? 25.770 -8.957 -25.043 1.00 24.99 99 SER A C 1
ATOM 731 O O . SER A 1 106 ? 26.122 -8.038 -24.293 1.00 22.72 99 SER A O 1
ATOM 734 N N . SER A 1 107 ? 26.430 -10.116 -25.111 1.00 25.31 100 SER A N 1
ATOM 735 C CA . SER A 1 107 ? 27.516 -10.399 -24.176 1.00 26.61 100 SER A CA 1
ATOM 736 C C . SER A 1 107 ? 28.710 -9.489 -24.422 1.00 25.15 100 SER A C 1
ATOM 737 O O . SER A 1 107 ? 29.358 -9.032 -23.471 1.00 22.78 100 SER A O 1
ATOM 740 N N . ARG A 1 108 ? 29.004 -9.194 -25.689 1.00 24.71 101 ARG A N 1
ATOM 741 C CA . ARG A 1 108 ? 30.179 -8.390 -25.991 1.00 26.30 101 ARG A CA 1
ATOM 742 C C . ARG A 1 108 ? 29.996 -6.954 -25.522 1.00 23.24 101 ARG A C 1
ATOM 743 O O . ARG A 1 108 ? 30.921 -6.360 -24.961 1.00 22.28 101 ARG A O 1
ATOM 751 N N . LEU A 1 109 ? 28.804 -6.386 -25.725 1.00 21.26 102 LEU A N 1
ATOM 752 C CA . LEU A 1 109 ? 28.559 -5.017 -25.282 1.00 20.55 102 LEU A CA 1
ATOM 753 C C . LEU A 1 109 ? 28.369 -4.946 -23.772 1.00 19.09 102 LEU A C 1
ATOM 754 O O . LEU A 1 109 ? 28.829 -3.993 -23.133 1.00 14.77 102 LEU A O 1
ATOM 759 N N . ARG A 1 110 ? 27.703 -5.941 -23.176 1.00 16.99 103 ARG A N 1
ATOM 760 C CA . ARG A 1 110 ? 27.647 -5.988 -21.720 1.00 16.18 103 ARG A CA 1
ATOM 761 C C . ARG A 1 110 ? 29.044 -6.085 -21.124 1.00 17.19 103 ARG A C 1
ATOM 762 O O . ARG A 1 110 ? 29.344 -5.434 -20.117 1.00 16.49 103 ARG A O 1
ATOM 770 N N . GLY A 1 111 ? 29.905 -6.916 -21.717 1.00 16.89 104 GLY A N 1
ATOM 771 C CA . GLY A 1 111 ? 31.265 -7.030 -21.218 1.00 16.89 104 GLY A CA 1
ATOM 772 C C . GLY A 1 111 ? 32.037 -5.732 -21.326 1.00 18.75 104 GLY A C 1
ATOM 773 O O . GLY A 1 111 ? 32.843 -5.408 -20.451 1.00 19.55 104 GLY A O 1
ATOM 774 N N . LEU A 1 112 ? 31.777 -4.957 -22.377 1.00 17.35 105 LEU A N 1
ATOM 775 C CA . LEU A 1 112 ? 32.463 -3.682 -22.544 1.00 16.69 105 LEU A CA 1
ATOM 776 C C . LEU A 1 112 ? 32.064 -2.697 -21.453 1.00 19.66 105 LEU A C 1
ATOM 777 O O . LEU A 1 112 ? 32.927 -2.087 -20.813 1.00 21.87 105 LEU A O 1
ATOM 782 N N . VAL A 1 113 ? 30.763 -2.532 -21.203 1.00 17.76 106 VAL A N 1
ATOM 783 C CA . VAL A 1 113 ? 30.451 -1.537 -20.183 1.00 17.17 106 VAL A CA 1
ATOM 784 C C . VAL A 1 113 ? 30.730 -2.094 -18.787 1.00 19.90 106 VAL A C 1
ATOM 785 O O . VAL A 1 113 ? 31.065 -1.329 -17.876 1.00 22.32 106 VAL A O 1
ATOM 789 N N . ALA A 1 114 ? 30.665 -3.419 -18.599 1.00 16.67 107 ALA A N 1
ATOM 790 C CA . ALA A 1 114 ? 31.009 -3.985 -17.295 1.00 18.38 107 ALA A CA 1
ATOM 791 C C . ALA A 1 114 ? 32.448 -3.670 -16.901 1.00 20.12 107 ALA A C 1
ATOM 792 O O . ALA A 1 114 ? 32.756 -3.569 -15.705 1.00 21.55 107 ALA A O 1
ATOM 794 N N . LYS A 1 115 ? 33.337 -3.503 -17.885 1.00 18.74 108 LYS A N 1
ATOM 795 C CA . LYS A 1 115 ? 34.728 -3.172 -17.592 1.00 24.42 108 LYS A CA 1
ATOM 796 C C . LYS A 1 115 ? 34.841 -1.867 -16.819 1.00 22.50 108 LYS A C 1
ATOM 797 O O . LYS A 1 115 ? 35.777 -1.688 -16.031 1.00 25.75 108 LYS A O 1
ATOM 803 N N . SER A 1 116 ? 33.908 -0.944 -17.026 1.00 21.99 109 SER A N 1
ATOM 804 C CA . SER A 1 116 ? 33.951 0.326 -16.318 1.00 22.26 109 SER A CA 1
ATOM 805 C C . SER A 1 116 ? 33.419 0.221 -14.896 1.00 25.39 109 SER A C 1
ATOM 806 O O . SER A 1 116 ? 33.413 1.226 -14.174 1.00 28.60 109 SER A O 1
ATOM 809 N N . PHE A 1 117 ? 33.006 -0.971 -14.465 1.00 25.08 110 PHE A N 1
ATOM 810 C CA . PHE A 1 117 ? 32.459 -1.171 -13.131 1.00 26.46 110 PHE A CA 1
ATOM 811 C C . PHE A 1 117 ? 33.056 -2.409 -12.469 1.00 21.12 110 PHE A C 1
ATOM 812 O O . PHE A 1 117 ? 32.378 -3.099 -11.708 1.00 29.31 110 PHE A O 1
ATOM 820 N N . THR A 1 118 ? 34.331 -2.692 -12.740 1.00 26.42 111 THR A N 1
ATOM 821 C CA . THR A 1 118 ? 35.028 -3.777 -12.061 1.00 22.92 111 THR A CA 1
ATOM 822 C C . THR A 1 118 ? 35.182 -3.452 -10.577 1.00 27.35 111 THR A C 1
ATOM 823 O O . THR A 1 118 ? 35.040 -2.295 -10.171 1.00 26.32 111 THR A O 1
ATOM 827 N N . PRO A 1 119 ? 35.460 -4.460 -9.739 1.00 24.98 112 PRO A N 1
ATOM 828 C CA . PRO A 1 119 ? 35.620 -4.165 -8.304 1.00 22.91 112 PRO A CA 1
ATOM 829 C C . PRO A 1 119 ? 36.679 -3.112 -8.039 1.00 23.20 112 PRO A C 1
ATOM 830 O O . PRO A 1 119 ? 36.467 -2.214 -7.213 1.00 25.00 112 PRO A O 1
ATOM 834 N N . ARG A 1 120 ? 37.800 -3.169 -8.756 1.00 25.37 113 ARG A N 1
ATOM 835 C CA . ARG A 1 120 ? 38.812 -2.128 -8.610 1.00 24.49 113 ARG A CA 1
ATOM 836 C C . ARG A 1 120 ? 38.274 -0.773 -9.064 1.00 26.21 113 ARG A C 1
ATOM 837 O O . ARG A 1 120 ? 38.583 0.259 -8.456 1.00 25.70 113 ARG A O 1
ATOM 845 N N . ARG A 1 121 ? 37.446 -0.759 -10.113 1.00 24.38 114 ARG A N 1
ATOM 846 C CA . ARG A 1 121 ? 36.956 0.507 -10.656 1.00 23.03 114 ARG A CA 1
ATOM 847 C C . ARG A 1 121 ? 36.010 1.207 -9.686 1.00 21.64 114 ARG A C 1
ATOM 848 O O . ARG A 1 121 ? 36.136 2.414 -9.448 1.00 20.77 114 ARG A O 1
ATOM 856 N N . VAL A 1 122 ? 35.037 0.485 -9.127 1.00 23.17 115 VAL A N 1
ATOM 857 C CA . VAL A 1 122 ? 34.107 1.206 -8.259 1.00 22.29 115 VAL A CA 1
ATOM 858 C C . VAL A 1 122 ? 34.782 1.555 -6.938 1.00 21.61 115 VAL A C 1
ATOM 859 O O . VAL A 1 122 ? 34.490 2.599 -6.349 1.00 19.71 115 VAL A O 1
ATOM 863 N N . GLU A 1 123 ? 35.724 0.736 -6.467 1.00 21.50 116 GLU A N 1
ATOM 864 C CA . GLU A 1 123 ? 36.405 1.119 -5.236 1.00 25.15 116 GLU A CA 1
ATOM 865 C C . GLU A 1 123 ? 37.326 2.312 -5.464 1.00 23.69 116 GLU A C 1
ATOM 866 O O . GLU A 1 123 ? 37.540 3.110 -4.544 1.00 23.84 116 GLU A O 1
ATOM 872 N N . GLN A 1 124 ? 37.840 2.488 -6.686 1.00 21.79 117 GLN A N 1
ATOM 873 C CA . GLN A 1 124 ? 38.548 3.725 -7.010 1.00 25.67 117 GLN A CA 1
ATOM 874 C C . GLN A 1 124 ? 37.604 4.904 -7.222 1.00 25.01 117 GLN A C 1
ATOM 875 O O . GLN A 1 124 ? 38.051 6.056 -7.167 1.00 25.87 117 GLN A O 1
ATOM 881 N N . MET A 1 125 ? 36.313 4.652 -7.458 1.00 20.61 118 MET A N 1
ATOM 882 C CA . MET A 1 125 ? 35.333 5.734 -7.496 1.00 20.53 118 MET A CA 1
ATOM 883 C C . MET A 1 125 ? 34.805 6.092 -6.116 1.00 17.73 118 MET A C 1
ATOM 884 O O . MET A 1 125 ? 34.179 7.147 -5.960 1.00 18.93 118 MET A O 1
ATOM 889 N N . ARG A 1 126 ? 35.025 5.227 -5.127 1.00 18.46 119 ARG A N 1
ATOM 890 C CA . ARG A 1 126 ? 34.372 5.395 -3.835 1.00 16.89 119 ARG A CA 1
ATOM 891 C C . ARG A 1 126 ? 34.850 6.660 -3.136 1.00 17.36 119 ARG A C 1
ATOM 892 O O . ARG A 1 126 ? 34.057 7.357 -2.492 1.00 16.25 119 ARG A O 1
ATOM 900 N N . GLY A 1 127 ? 36.140 6.982 -3.259 1.00 19.55 120 GLY A N 1
ATOM 901 C CA . GLY A 1 127 ? 36.631 8.205 -2.646 1.00 16.90 120 GLY A CA 1
ATOM 902 C C . GLY A 1 127 ? 35.943 9.439 -3.186 1.00 16.02 120 GLY A C 1
ATOM 903 O O . GLY A 1 127 ? 35.592 10.352 -2.430 1.00 17.45 120 GLY A O 1
ATOM 904 N N . GLY A 1 128 ? 35.727 9.482 -4.499 1.00 17.45 121 GLY A N 1
ATOM 905 C CA . GLY A 1 128 ? 35.037 10.614 -5.085 1.00 13.03 121 GLY A CA 1
ATOM 906 C C . GLY A 1 128 ? 33.582 10.679 -4.667 1.00 16.59 121 GLY A C 1
ATOM 907 O O . GLY A 1 128 ? 33.037 11.765 -4.451 1.00 16.59 121 GLY A O 1
ATOM 908 N N . THR A 1 129 ? 32.936 9.517 -4.537 1.00 14.82 122 THR A N 1
ATOM 909 C CA . THR A 1 129 ? 31.551 9.494 -4.086 1.00 12.86 122 THR A CA 1
ATOM 910 C C . THR A 1 129 ? 31.449 9.884 -2.615 1.00 14.06 122 THR A C 1
ATOM 911 O O . THR A 1 129 ? 30.519 10.595 -2.219 1.00 15.14 122 THR A O 1
ATOM 915 N N . GLN A 1 130 ? 32.407 9.445 -1.795 1.00 13.42 123 GLN A N 1
ATOM 916 C CA . GLN A 1 130 ? 32.442 9.902 -0.409 1.00 15.22 123 GLN A CA 1
ATOM 917 C C . GLN A 1 130 ? 32.507 11.427 -0.333 1.00 14.70 123 GLN A C 1
ATOM 918 O O . GLN A 1 130 ? 31.834 12.046 0.498 1.00 17.13 123 GLN A O 1
ATOM 924 N N . ARG A 1 131 ? 33.289 12.052 -1.214 1.00 16.60 124 ARG A N 1
ATOM 925 C CA . ARG A 1 131 ? 33.399 13.508 -1.195 1.00 13.38 124 ARG A CA 1
ATOM 926 C C . ARG A 1 131 ? 32.088 14.176 -1.607 1.00 15.63 124 ARG A C 1
ATOM 927 O O . ARG A 1 131 ? 31.710 15.211 -1.042 1.00 15.17 124 ARG A O 1
ATOM 935 N N . VAL A 1 132 ? 31.375 13.602 -2.585 1.00 14.07 125 VAL A N 1
ATOM 936 C CA . VAL A 1 132 ? 30.074 14.146 -2.976 1.00 14.04 125 VAL A CA 1
ATOM 937 C C . VAL A 1 132 ? 29.094 14.045 -1.815 1.00 13.88 125 VAL A C 1
ATOM 938 O O . VAL A 1 132 ? 28.401 15.014 -1.479 1.00 12.26 125 VAL A O 1
ATOM 942 N N . VAL A 1 133 ? 29.027 12.868 -1.185 1.00 11.97 126 VAL A N 1
ATOM 943 C CA . VAL A 1 133 ? 28.128 12.673 -0.048 1.00 12.60 126 VAL A CA 1
ATOM 944 C C . VAL A 1 133 ? 28.494 13.616 1.091 1.00 14.14 126 VAL A C 1
ATOM 945 O O . VAL A 1 133 ? 27.615 14.235 1.708 1.00 14.91 126 VAL A O 1
ATOM 949 N N . ASP A 1 134 ? 29.791 13.751 1.381 1.00 15.36 127 ASP A N 1
ATOM 950 C CA . ASP A 1 134 ? 30.203 14.678 2.431 1.00 16.78 127 ASP A CA 1
ATOM 951 C C . ASP A 1 134 ? 29.712 16.087 2.134 1.00 15.62 127 ASP A C 1
ATOM 952 O O . ASP A 1 134 ? 29.196 16.774 3.022 1.00 16.85 127 ASP A O 1
ATOM 957 N N . ARG A 1 135 ? 29.833 16.524 0.877 1.00 15.19 128 ARG A N 1
ATOM 958 C CA . ARG A 1 135 ? 29.409 17.878 0.536 1.00 16.21 128 ARG A CA 1
ATOM 959 C C . ARG A 1 135 ? 27.894 18.031 0.621 1.00 17.27 128 ARG A C 1
ATOM 960 O O . ARG A 1 135 ? 27.393 19.023 1.164 1.00 17.73 128 ARG A O 1
ATOM 968 N N . LEU A 1 136 ? 27.144 17.062 0.088 1.00 13.43 129 LEU A N 1
ATOM 969 C CA . LEU A 1 136 ? 25.693 17.130 0.189 1.00 12.81 129 LEU A CA 1
ATOM 970 C C . LEU A 1 136 ? 25.237 17.222 1.641 1.00 12.99 129 LEU A C 1
ATOM 971 O O . LEU A 1 136 ? 24.319 17.987 1.956 1.00 13.90 129 LEU A O 1
ATOM 976 N N . LEU A 1 137 ? 25.854 16.438 2.531 1.00 11.97 130 LEU A N 1
ATOM 977 C CA . LEU A 1 137 ? 25.455 16.449 3.937 1.00 13.54 130 LEU A CA 1
ATOM 978 C C . LEU A 1 137 ? 25.930 17.724 4.624 1.00 18.89 130 LEU A C 1
ATOM 979 O O . LEU A 1 137 ? 25.228 18.264 5.487 1.00 16.75 130 LEU A O 1
ATOM 984 N N . ASP A 1 138 ? 27.111 18.225 4.242 1.00 16.16 131 ASP A N 1
ATOM 985 C CA . ASP A 1 138 ? 27.555 19.539 4.715 1.00 18.78 131 ASP A CA 1
ATOM 986 C C . ASP A 1 138 ? 26.514 20.601 4.408 1.00 18.65 131 ASP A C 1
ATOM 987 O O . ASP A 1 138 ? 26.151 21.408 5.272 1.00 20.08 131 ASP A O 1
ATOM 992 N N . GLU A 1 139 ? 26.050 20.633 3.158 1.00 17.81 132 GLU A N 1
ATOM 993 C CA . GLU A 1 139 ? 25.097 21.651 2.742 1.00 18.40 132 GLU A CA 1
ATOM 994 C C . GLU A 1 139 ? 23.776 21.495 3.481 1.00 21.89 132 GLU A C 1
ATOM 995 O O . GLU A 1 139 ? 23.166 22.488 3.895 1.00 21.07 132 GLU A O 1
ATOM 1001 N N . MET A 1 140 ? 23.323 20.252 3.666 1.00 16.36 133 MET A N 1
ATOM 1002 C CA . MET A 1 140 ? 22.091 20.027 4.413 1.00 17.10 133 MET A CA 1
ATOM 1003 C C . MET A 1 140 ? 22.249 20.461 5.862 1.00 17.98 133 MET A C 1
ATOM 1004 O O . MET A 1 140 ? 21.333 21.053 6.444 1.00 19.86 133 MET A O 1
ATOM 1009 N N . GLU A 1 141 ? 23.405 20.176 6.460 1.00 16.16 134 GLU A N 1
ATOM 1010 C CA . GLU A 1 141 ? 23.621 20.573 7.848 1.00 17.54 134 GLU A CA 1
ATOM 1011 C C . GLU A 1 141 ? 23.667 22.087 7.976 1.00 20.54 134 GLU A C 1
ATOM 1012 O O . GLU A 1 141 ? 23.132 22.655 8.940 1.00 21.82 134 GLU A O 1
ATOM 1018 N N . GLU A 1 142 ? 24.262 22.764 6.987 1.00 21.85 135 GLU A N 1
ATOM 1019 C CA . GLU A 1 142 ? 24.349 24.222 7.034 1.00 23.66 135 GLU A CA 1
ATOM 1020 C C . GLU A 1 142 ? 22.975 24.874 6.899 1.00 23.37 135 GLU A C 1
ATOM 1021 O O . GLU A 1 142 ? 22.709 25.902 7.534 1.00 27.55 135 GLU A O 1
ATOM 1027 N N . GLU A 1 143 ? 22.091 24.314 6.068 1.00 22.94 136 GLU A N 1
ATOM 1028 C CA . GLU A 1 143 ? 20.761 24.905 5.945 1.00 25.61 136 GLU A CA 1
ATOM 1029 C C . GLU A 1 143 ? 19.951 24.730 7.227 1.00 25.25 136 GLU A C 1
ATOM 1030 O O . GLU A 1 143 ? 19.084 25.559 7.526 1.00 28.68 136 GLU A O 1
ATOM 1036 N N . GLY A 1 144 ? 20.232 23.692 8.012 1.00 22.29 137 GLY A N 1
ATOM 1037 C CA . GLY A 1 144 ? 19.580 23.499 9.294 1.00 20.84 137 GLY A CA 1
ATOM 1038 C C . GLY A 1 144 ? 18.337 22.623 9.215 1.00 20.55 137 GLY A C 1
ATOM 1039 O O . GLY A 1 144 ? 17.663 22.530 8.193 1.00 20.28 137 GLY A O 1
ATOM 1040 N N . SER A 1 145 ? 18.030 21.981 10.334 1.00 17.57 138 SER A N 1
ATOM 1041 C CA . SER A 1 145 ? 16.918 21.049 10.500 1.00 15.32 138 SER A CA 1
ATOM 1042 C C . SER A 1 145 ? 15.590 21.806 10.598 1.00 18.55 138 SER A C 1
ATOM 1043 O O . SER A 1 145 ? 15.520 22.858 11.245 1.00 20.91 138 SER A O 1
ATOM 1046 N N . PRO A 1 146 ? 14.510 21.307 9.970 1.00 14.82 139 PRO A N 1
ATOM 1047 C CA . PRO A 1 146 ? 14.390 20.079 9.165 1.00 14.91 139 PRO A CA 1
ATOM 1048 C C . PRO A 1 146 ? 14.709 20.296 7.691 1.00 14.96 139 PRO A C 1
ATOM 1049 O O . PRO A 1 146 ? 14.809 21.445 7.249 1.00 17.59 139 PRO A O 1
ATOM 1053 N N . ALA A 1 147 ? 14.863 19.198 6.943 1.00 12.27 140 ALA A N 1
ATOM 1054 C CA . ALA A 1 147 ? 15.157 19.279 5.520 1.00 13.36 140 ALA A CA 1
ATOM 1055 C C . ALA A 1 147 ? 14.445 18.161 4.785 1.00 12.64 140 ALA A C 1
ATOM 1056 O O . ALA A 1 147 ? 14.000 17.179 5.381 1.00 14.30 140 ALA A O 1
ATOM 1058 N N . ASP A 1 148 ? 14.365 18.309 3.465 1.00 12.19 141 ASP A N 1
ATOM 1059 C CA . ASP A 1 148 ? 13.837 17.256 2.610 1.00 12.40 141 ASP A CA 1
ATOM 1060 C C . ASP A 1 148 ? 15.001 16.378 2.155 1.00 12.77 141 ASP A C 1
ATOM 1061 O O . ASP A 1 148 ? 15.819 16.795 1.331 1.00 11.49 141 ASP A O 1
ATOM 1066 N N . PHE A 1 149 ? 15.046 15.147 2.676 1.00 11.54 142 PHE A N 1
ATOM 1067 C CA . PHE A 1 149 ? 16.103 14.208 2.330 1.00 11.72 142 PHE A CA 1
ATOM 1068 C C . PHE A 1 149 ? 16.125 13.914 0.839 1.00 9.05 142 PHE A C 1
ATOM 1069 O O . PHE A 1 149 ? 17.192 13.644 0.288 1.00 9.80 142 PHE A O 1
ATOM 1077 N N . VAL A 1 150 ? 14.965 13.964 0.174 1.00 8.93 143 VAL A N 1
ATOM 1078 C CA . VAL A 1 150 ? 14.944 13.743 -1.269 1.00 9.54 143 VAL A CA 1
ATOM 1079 C C . VAL A 1 150 ? 15.672 14.869 -1.986 1.00 11.33 143 VAL A C 1
ATOM 1080 O O . VAL A 1 150 ? 16.629 14.633 -2.735 1.00 10.50 143 VAL A O 1
ATOM 1084 N N . ALA A 1 151 ? 15.261 16.116 -1.748 1.00 10.53 144 ALA A N 1
ATOM 1085 C CA . ALA A 1 151 ? 15.919 17.217 -2.446 1.00 13.46 144 ALA A CA 1
ATOM 1086 C C . ALA A 1 151 ? 17.392 17.336 -2.082 1.00 11.61 144 ALA A C 1
ATOM 1087 O O . ALA A 1 151 ? 18.209 17.702 -2.931 1.00 13.10 144 ALA A O 1
ATOM 1089 N N . ARG A 1 152 ? 17.752 17.025 -0.839 1.00 11.85 145 ARG A N 1
ATOM 1090 C CA . ARG A 1 152 ? 19.110 17.250 -0.359 1.00 11.51 145 ARG A CA 1
ATOM 1091 C C . ARG A 1 152 ? 20.060 16.087 -0.608 1.00 12.63 145 ARG A C 1
ATOM 1092 O O . ARG A 1 152 ? 21.272 16.313 -0.690 1.00 13.42 145 ARG A O 1
ATOM 1100 N N . VAL A 1 153 ? 19.567 14.848 -0.707 1.00 10.75 146 VAL A N 1
ATOM 1101 C CA . VAL A 1 153 ? 20.476 13.706 -0.754 1.00 11.16 146 VAL A CA 1
ATOM 1102 C C . VAL A 1 153 ? 20.096 12.714 -1.849 1.00 10.08 146 VAL A C 1
ATOM 1103 O O . VAL A 1 153 ? 20.901 12.430 -2.746 1.00 11.22 146 VAL A O 1
ATOM 1107 N N . SER A 1 154 ? 18.889 12.153 -1.776 1.00 10.27 147 SER A N 1
ATOM 1108 C CA . SER A 1 154 ? 18.589 11.024 -2.658 1.00 9.63 147 SER A CA 1
ATOM 1109 C C . SER A 1 154 ? 18.445 11.452 -4.113 1.00 9.38 147 SER A C 1
ATOM 1110 O O . SER A 1 154 ? 18.859 10.710 -5.010 1.00 9.88 147 SER A O 1
ATOM 1113 N N . ALA A 1 155 ? 17.904 12.645 -4.375 1.00 9.46 148 ALA A N 1
ATOM 1114 C CA . ALA A 1 155 ? 17.821 13.102 -5.763 1.00 9.89 148 ALA A CA 1
ATOM 1115 C C . ALA A 1 155 ? 19.188 13.494 -6.312 1.00 10.56 148 ALA A C 1
ATOM 1116 O O . ALA A 1 155 ? 19.539 13.035 -7.413 1.00 9.56 148 ALA A O 1
ATOM 1118 N N . PRO A 1 156 ? 20.003 14.312 -5.633 1.00 9.33 149 PRO A N 1
ATOM 1119 C CA . PRO A 1 156 ? 21.247 14.756 -6.291 1.00 10.10 149 PRO A CA 1
ATOM 1120 C C . PRO A 1 156 ? 22.325 13.694 -6.419 1.00 10.38 149 PRO A C 1
ATOM 1121 O O . PRO A 1 156 ? 23.043 13.705 -7.428 1.00 11.80 149 PRO A O 1
ATOM 1125 N N . LEU A 1 157 ? 22.500 12.806 -5.434 1.00 10.01 150 LEU A N 1
ATOM 1126 C CA . LEU A 1 157 ? 23.685 11.946 -5.441 1.00 8.63 150 LEU A CA 1
ATOM 1127 C C . LEU A 1 157 ? 23.779 11.083 -6.699 1.00 9.08 150 LEU A C 1
ATOM 1128 O O . LEU A 1 157 ? 24.836 11.100 -7.348 1.00 10.46 150 LEU A O 1
ATOM 1133 N N . PRO A 1 158 ? 22.745 10.343 -7.116 1.00 9.83 151 PRO A N 1
ATOM 1134 C CA . PRO A 1 158 ? 22.914 9.489 -8.309 1.00 9.95 151 PRO A CA 1
ATOM 1135 C C . PRO A 1 158 ? 23.060 10.282 -9.596 1.00 10.09 151 PRO A C 1
ATOM 1136 O O . PRO A 1 158 ? 23.765 9.833 -10.515 1.00 11.04 151 PRO A O 1
ATOM 1140 N N . LEU A 1 159 ? 22.415 11.447 -9.691 1.00 9.57 152 LEU A N 1
ATOM 1141 C CA . LEU A 1 159 ? 22.531 12.266 -10.891 1.00 8.50 152 LEU A CA 1
ATOM 1142 C C . LEU A 1 159 ? 23.955 12.792 -11.037 1.00 10.67 152 LEU A C 1
ATOM 1143 O O . LEU A 1 159 ? 24.542 12.739 -12.125 1.00 10.86 152 LEU A O 1
ATOM 1148 N N . ILE A 1 160 ? 24.529 13.293 -9.943 1.00 11.51 153 ILE A N 1
ATOM 1149 C CA . ILE A 1 160 ? 25.929 13.711 -9.971 1.00 10.34 153 ILE A CA 1
ATOM 1150 C C . ILE A 1 160 ? 26.821 12.544 -10.372 1.00 13.11 153 ILE A C 1
ATOM 1151 O O . ILE A 1 160 ? 27.714 12.685 -11.218 1.00 12.63 153 ILE A O 1
ATOM 1156 N N . THR A 1 161 ? 26.594 11.372 -9.767 1.00 10.95 154 THR A N 1
ATOM 1157 C CA . THR A 1 161 ? 27.498 10.248 -9.982 1.00 10.41 154 THR A CA 1
ATOM 1158 C C . THR A 1 161 ? 27.523 9.843 -11.446 1.00 12.05 154 THR A C 1
ATOM 1159 O O . THR A 1 161 ? 28.597 9.720 -12.045 1.00 12.34 154 THR A O 1
ATOM 1163 N N . ILE A 1 162 ? 26.348 9.641 -12.050 1.00 9.77 155 ILE A N 1
ATOM 1164 C CA . ILE A 1 162 ? 26.363 9.164 -13.426 1.00 9.97 155 ILE A CA 1
ATOM 1165 C C . ILE A 1 162 ? 26.782 10.271 -14.384 1.00 12.32 155 ILE A C 1
ATOM 1166 O O . ILE A 1 162 ? 27.465 10.006 -15.379 1.00 12.32 155 ILE A O 1
ATOM 1171 N N . CYS A 1 163 ? 26.433 11.529 -14.091 1.00 10.68 156 CYS A N 1
ATOM 1172 C CA . CYS A 1 163 ? 26.821 12.595 -15.011 1.00 12.40 156 CYS A CA 1
ATOM 1173 C C . CYS A 1 163 ? 28.310 12.883 -14.931 1.00 14.02 156 CYS A C 1
ATOM 1174 O O . CYS A 1 163 ? 28.931 13.237 -15.946 1.00 13.05 156 CYS A O 1
ATOM 1177 N N . GLU A 1 164 ? 28.912 12.709 -13.755 1.00 13.31 157 GLU A N 1
ATOM 1178 C CA . GLU A 1 164 ? 30.363 12.833 -13.678 1.00 13.27 157 GLU A CA 1
ATOM 1179 C C . GLU A 1 164 ? 31.043 11.717 -14.461 1.00 15.65 157 GLU A C 1
ATOM 1180 O O . GLU A 1 164 ? 32.028 11.961 -15.174 1.00 16.06 157 GLU A O 1
ATOM 1186 N N . ALA A 1 165 ? 30.508 10.494 -14.377 1.00 14.48 158 ALA A N 1
ATOM 1187 C CA . ALA A 1 165 ? 31.096 9.384 -15.122 1.00 15.35 158 ALA A CA 1
ATOM 1188 C C . ALA A 1 165 ? 30.993 9.608 -16.628 1.00 15.81 158 ALA A C 1
ATOM 1189 O O . ALA A 1 165 ? 31.955 9.367 -17.368 1.00 18.64 158 ALA A O 1
ATOM 1191 N N . LEU A 1 166 ? 29.849 10.091 -17.103 1.00 13.11 159 LEU A N 1
ATOM 1192 C CA . LEU A 1 166 ? 29.668 10.330 -18.527 1.00 14.95 159 LEU A CA 1
ATOM 1193 C C . LEU A 1 166 ? 30.224 11.675 -18.969 1.00 15.17 159 LEU A C 1
ATOM 1194 O O . LEU A 1 166 ? 30.172 11.985 -20.167 1.00 16.66 159 LEU A O 1
ATOM 1199 N N . ASP A 1 167 ? 30.706 12.488 -18.026 1.00 15.23 160 ASP A N 1
ATOM 1200 C CA . ASP A 1 167 ? 31.245 13.814 -18.316 1.00 17.16 160 ASP A CA 1
ATOM 1201 C C . ASP A 1 167 ? 30.186 14.706 -18.973 1.00 16.34 160 ASP A C 1
ATOM 1202 O O . ASP A 1 167 ? 30.398 15.322 -20.023 1.00 19.38 160 ASP A O 1
ATOM 1207 N N . ILE A 1 168 ? 29.026 14.784 -18.324 1.00 14.18 161 ILE A N 1
ATOM 1208 C CA . ILE A 1 168 ? 27.911 15.616 -18.764 1.00 14.11 161 ILE A CA 1
ATOM 1209 C C . ILE A 1 168 ? 28.025 16.992 -18.118 1.00 16.83 161 ILE A C 1
ATOM 1210 O O . ILE A 1 168 ? 28.147 17.076 -16.886 1.00 20.25 161 ILE A O 1
ATOM 1215 N N . PRO A 1 169 ? 27.967 18.079 -18.894 1.00 18.55 162 PRO A N 1
ATOM 1216 C CA . PRO A 1 169 ? 28.042 19.423 -18.303 1.00 22.00 162 PRO A CA 1
ATOM 1217 C C . PRO A 1 169 ? 26.963 19.624 -17.250 1.00 18.58 162 PRO A C 1
ATOM 1218 O O . PRO A 1 169 ? 25.809 19.229 -17.438 1.00 19.32 162 PRO A O 1
ATOM 1222 N N . GLU A 1 170 ? 27.355 20.246 -16.131 1.00 19.50 163 GLU A N 1
ATOM 1223 C CA . GLU A 1 170 ? 26.417 20.477 -15.035 1.00 18.73 163 GLU A CA 1
ATOM 1224 C C . GLU A 1 170 ? 25.166 21.200 -15.513 1.00 16.88 163 GLU A C 1
ATOM 1225 O O . GLU A 1 170 ? 24.055 20.916 -15.048 1.00 17.16 163 GLU A O 1
ATOM 1231 N N . ALA A 1 171 ? 25.321 22.138 -16.451 1.00 16.73 164 ALA A N 1
ATOM 1232 C CA . ALA A 1 171 ? 24.190 22.942 -16.887 1.00 16.03 164 ALA A CA 1
ATOM 1233 C C . ALA A 1 171 ? 23.117 22.122 -17.589 1.00 16.73 164 ALA A C 1
ATOM 1234 O O . ALA A 1 171 ? 21.974 22.574 -17.680 1.00 20.04 164 ALA A O 1
ATOM 1236 N N . ASP A 1 172 ? 23.454 20.928 -18.085 1.00 14.52 165 ASP A N 1
ATOM 1237 C CA . ASP A 1 172 ? 22.504 20.101 -18.822 1.00 14.91 165 ASP A CA 1
ATOM 1238 C C . ASP A 1 172 ? 21.758 19.105 -17.945 1.00 13.52 165 ASP A C 1
ATOM 1239 O O . ASP A 1 172 ? 20.782 18.509 -18.409 1.00 14.70 165 ASP A O 1
ATOM 1244 N N . ARG A 1 173 ? 22.201 18.896 -16.713 1.00 14.54 166 ARG A N 1
ATOM 1245 C CA . ARG A 1 173 ? 21.711 17.769 -15.923 1.00 13.09 166 ARG A CA 1
ATOM 1246 C C . ARG A 1 173 ? 20.235 17.886 -15.556 1.00 14.18 166 ARG A C 1
ATOM 1247 O O . ARG A 1 173 ? 19.519 16.886 -15.659 1.00 13.01 166 ARG A O 1
ATOM 1255 N N . PRO A 1 174 ? 19.718 19.055 -15.151 1.00 13.56 167 PRO A N 1
ATOM 1256 C CA . PRO A 1 174 ? 18.267 19.120 -14.888 1.00 14.50 167 PRO A CA 1
ATOM 1257 C C . PRO A 1 174 ? 17.423 18.811 -16.116 1.00 13.77 167 PRO A C 1
ATOM 1258 O O . PRO A 1 174 ? 16.378 18.163 -15.998 1.00 13.64 167 PRO A O 1
ATOM 1262 N N . TRP A 1 175 ? 17.862 19.253 -17.297 1.00 12.32 168 TRP A N 1
ATOM 1263 C CA . TRP A 1 175 ? 17.123 18.998 -18.528 1.00 12.55 168 TRP A CA 1
ATOM 1264 C C . TRP A 1 175 ? 17.106 17.510 -18.857 1.00 12.98 168 TRP A C 1
ATOM 1265 O O . TRP A 1 175 ? 16.062 16.952 -19.222 1.00 12.09 168 TRP A O 1
ATOM 1276 N N . LEU A 1 176 ? 18.249 16.847 -18.702 1.00 11.36 169 LEU A N 1
ATOM 1277 C CA . LEU A 1 176 ? 18.316 15.416 -18.983 1.00 9.70 169 LEU A CA 1
ATOM 1278 C C . LEU A 1 176 ? 17.405 14.633 -18.045 1.00 11.53 169 LEU A C 1
ATOM 1279 O O . LEU A 1 176 ? 16.630 13.771 -18.485 1.00 12.06 169 LEU A O 1
ATOM 1284 N N . ARG A 1 177 ? 17.494 14.912 -16.739 1.00 10.01 170 ARG A N 1
ATOM 1285 C CA . ARG A 1 177 ? 16.657 14.194 -15.783 1.00 9.67 170 ARG A CA 1
ATOM 1286 C C . ARG A 1 177 ? 15.177 14.462 -16.026 1.00 10.54 170 ARG A C 1
ATOM 1287 O O . ARG A 1 177 ? 14.352 13.542 -15.960 1.00 10.12 170 ARG A O 1
ATOM 1295 N N . ALA A 1 178 ? 14.814 15.715 -16.324 1.00 11.26 171 ALA A N 1
ATOM 1296 C CA . ALA A 1 178 ? 13.408 16.008 -16.593 1.00 11.46 171 ALA A CA 1
ATOM 1297 C C . ALA A 1 178 ? 12.896 15.193 -17.772 1.00 12.81 171 ALA A C 1
ATOM 1298 O O . ALA A 1 178 ? 11.784 14.658 -17.735 1.00 11.66 171 ALA A O 1
ATOM 1300 N N . HIS A 1 179 ? 13.706 15.062 -18.819 1.00 11.31 172 HIS A N 1
ATOM 1301 C CA . HIS A 1 179 ? 13.292 14.271 -19.971 1.00 11.94 172 HIS A CA 1
ATOM 1302 C C . HIS A 1 179 ? 13.178 12.790 -19.621 1.00 11.24 172 HIS A C 1
ATOM 1303 O O . HIS A 1 179 ? 12.242 12.116 -20.061 1.00 11.62 172 HIS A O 1
ATOM 1310 N N . ALA A 1 180 ? 14.131 12.258 -18.848 1.00 9.44 173 ALA A N 1
ATOM 1311 C CA . ALA A 1 180 ? 14.046 10.856 -18.451 1.00 9.77 173 ALA A CA 1
ATOM 1312 C C . ALA A 1 180 ? 12.792 10.600 -17.625 1.00 11.54 173 ALA A C 1
ATOM 1313 O O . ALA A 1 180 ? 12.120 9.582 -17.805 1.00 13.08 173 ALA A O 1
ATOM 1315 N N . MET A 1 181 ? 12.442 11.528 -16.737 1.00 10.52 174 MET A N 1
ATOM 1316 C CA . MET A 1 181 ? 11.256 11.326 -15.911 1.00 11.44 174 MET A CA 1
ATOM 1317 C C . MET A 1 181 ? 9.990 11.291 -16.760 1.00 12.37 174 MET A C 1
ATOM 1318 O O . MET A 1 181 ? 9.078 10.502 -16.490 1.00 13.61 174 MET A O 1
ATOM 1323 N N . THR A 1 182 ? 9.927 12.132 -17.795 1.00 10.94 175 THR A N 1
ATOM 1324 C CA . THR A 1 182 ? 8.762 12.144 -18.680 1.00 11.02 175 THR A CA 1
ATOM 1325 C C . THR A 1 182 ? 8.544 10.781 -19.322 1.00 12.78 175 THR A C 1
ATOM 1326 O O . THR A 1 182 ? 7.399 10.335 -19.486 1.00 13.65 175 THR A O 1
ATOM 1330 N N . MET A 1 183 ? 9.635 10.090 -19.662 1.00 10.57 176 MET A N 1
ATOM 1331 C CA . MET A 1 183 ? 9.521 8.773 -20.277 1.00 10.98 176 MET A CA 1
ATOM 1332 C C . MET A 1 183 ? 8.980 7.714 -19.322 1.00 11.57 176 MET A C 1
ATOM 1333 O O . MET A 1 183 ? 8.496 6.680 -19.789 1.00 11.88 176 MET A O 1
ATOM 1338 N N . MET A 1 184 ? 9.043 7.936 -18.007 1.00 11.34 177 MET A N 1
ATOM 1339 C CA . MET A 1 184 ? 8.606 6.942 -17.025 1.00 11.40 177 MET A CA 1
ATOM 1340 C C . MET A 1 184 ? 7.134 7.067 -16.641 1.00 10.68 177 MET A C 1
ATOM 1341 O O . MET A 1 184 ? 6.646 6.268 -15.834 1.00 10.96 177 MET A O 1
ATOM 1346 N N . ASN A 1 185 ? 6.426 8.040 -17.209 1.00 11.37 178 ASN A N 1
ATOM 1347 C CA . ASN A 1 185 ? 5.042 8.329 -16.857 1.00 11.95 178 ASN A CA 1
ATOM 1348 C C . ASN A 1 185 ? 4.092 7.276 -17.427 1.00 12.26 178 ASN A C 1
ATOM 1349 O O . ASN A 1 185 ? 4.175 6.928 -18.611 1.00 11.80 178 ASN A O 1
ATOM 1354 N N . VAL A 1 186 ? 3.147 6.808 -16.599 1.00 12.70 179 VAL A N 1
ATOM 1355 C CA . VAL A 1 186 ? 2.193 5.788 -17.043 1.00 11.92 179 VAL A CA 1
ATOM 1356 C C . VAL A 1 186 ? 0.909 6.375 -17.609 1.00 12.67 179 VAL A C 1
ATOM 1357 O O . VAL A 1 186 ? 0.092 5.620 -18.161 1.00 13.70 179 VAL A O 1
ATOM 1361 N N . GLY A 1 187 ? 0.712 7.689 -17.517 1.00 13.00 180 GLY A N 1
ATOM 1362 C CA . GLY A 1 187 ? -0.555 8.270 -17.941 1.00 13.08 180 GLY A CA 1
ATOM 1363 C C . GLY A 1 187 ? -0.703 8.296 -19.452 1.00 12.90 180 GLY A C 1
ATOM 1364 O O . GLY A 1 187 ? 0.229 8.621 -20.189 1.00 12.47 180 GLY A O 1
ATOM 1365 N N . ALA A 1 188 ? -1.917 7.981 -19.914 1.00 14.58 181 ALA A N 1
ATOM 1366 C CA . ALA A 1 188 ? -2.150 7.844 -21.349 1.00 13.00 181 ALA A CA 1
ATOM 1367 C C . ALA A 1 188 ? -1.934 9.155 -22.090 1.00 13.12 181 ALA A C 1
ATOM 1368 O O . ALA A 1 188 ? -1.366 9.163 -23.189 1.00 14.87 181 ALA A O 1
ATOM 1370 N N . ALA A 1 189 ? -2.375 10.278 -21.509 1.00 12.33 182 ALA A N 1
ATOM 1371 C CA . ALA A 1 189 ? -2.257 11.548 -22.219 1.00 15.71 182 ALA A CA 1
ATOM 1372 C C . ALA A 1 189 ? -0.817 12.025 -22.349 1.00 15.12 182 ALA A C 1
ATOM 1373 O O . ALA A 1 189 ? -0.556 12.935 -23.143 1.00 18.82 182 ALA A O 1
ATOM 1375 N N . GLY A 1 190 ? 0.119 11.439 -21.608 1.00 14.23 183 GLY A N 1
ATOM 1376 C CA . GLY A 1 190 ? 1.512 11.825 -21.707 1.00 14.58 183 GLY A CA 1
ATOM 1377 C C . GLY A 1 190 ? 2.300 11.131 -22.794 1.00 12.45 183 GLY A C 1
ATOM 1378 O O . GLY A 1 190 ? 3.520 11.317 -22.857 1.00 13.07 183 GLY A O 1
ATOM 1379 N N . LYS A 1 191 ? 1.639 10.365 -23.668 1.00 12.18 184 LYS A N 1
ATOM 1380 C CA . LYS A 1 191 ? 2.354 9.618 -24.699 1.00 13.32 184 LYS A CA 1
ATOM 1381 C C . LYS A 1 191 ? 3.130 10.544 -25.623 1.00 13.34 184 LYS A C 1
ATOM 1382 O O . LYS A 1 191 ? 4.302 10.295 -25.932 1.00 13.56 184 LYS A O 1
ATOM 1388 N N . GLN A 1 192 ? 2.495 11.618 -26.095 1.00 13.27 185 GLN A N 1
ATOM 1389 C CA . GLN A 1 192 ? 3.210 12.471 -27.036 1.00 12.46 185 GLN A CA 1
ATOM 1390 C C . GLN A 1 192 ? 4.352 13.219 -26.356 1.00 12.82 185 GLN A C 1
ATOM 1391 O O . GLN A 1 192 ? 5.397 13.426 -26.982 1.00 14.97 185 GLN A O 1
ATOM 1397 N N . ASP A 1 193 ? 4.198 13.574 -25.073 1.00 13.45 186 ASP A N 1
ATOM 1398 C CA . ASP A 1 193 ? 5.316 14.153 -24.325 1.00 12.31 186 ASP A CA 1
ATOM 1399 C C . ASP A 1 193 ? 6.465 13.160 -24.205 1.00 12.79 186 ASP A C 1
ATOM 1400 O O . ASP A 1 193 ? 7.643 13.545 -24.264 1.00 13.77 186 ASP A O 1
ATOM 1405 N N . ALA A 1 194 ? 6.134 11.885 -23.979 1.00 11.39 187 ALA A N 1
ATOM 1406 C CA . ALA A 1 194 ? 7.157 10.853 -23.822 1.00 11.90 187 ALA A CA 1
ATOM 1407 C C . ALA A 1 194 ? 7.878 10.587 -25.138 1.00 12.94 187 ALA A C 1
ATOM 1408 O O . ALA A 1 194 ? 9.103 10.382 -25.151 1.00 13.25 187 ALA A O 1
ATOM 1410 N N . VAL A 1 195 ? 7.132 10.568 -26.251 1.00 12.41 188 VAL A N 1
ATOM 1411 C CA . VAL A 1 195 ? 7.742 10.439 -27.572 1.00 11.80 188 VAL A CA 1
ATOM 1412 C C . VAL A 1 195 ? 8.714 11.585 -27.820 1.00 12.86 188 VAL A C 1
ATOM 1413 O O . VAL A 1 195 ? 9.837 11.382 -28.302 1.00 13.43 188 VAL A O 1
ATOM 1417 N N . ARG A 1 196 ? 8.290 12.813 -27.505 1.00 13.26 189 ARG A N 1
ATOM 1418 C CA . ARG A 1 196 ? 9.151 13.968 -27.721 1.00 13.26 189 ARG A CA 1
ATOM 1419 C C . ARG A 1 196 ? 10.354 13.936 -26.793 1.00 12.86 189 ARG A C 1
ATOM 1420 O O . ARG A 1 196 ? 11.474 14.237 -27.217 1.00 13.37 189 ARG A O 1
ATOM 1428 N N . ALA A 1 197 ? 10.148 13.554 -25.528 1.00 12.14 190 ALA A N 1
ATOM 1429 C CA . ALA A 1 197 ? 11.267 13.491 -24.593 1.00 10.64 190 ALA A CA 1
ATOM 1430 C C . ALA A 1 197 ? 12.305 12.478 -25.053 1.00 12.81 190 ALA A C 1
ATOM 1431 O O . ALA A 1 197 ? 13.517 12.743 -25.004 1.00 13.08 190 ALA A O 1
ATOM 1433 N N . LYS A 1 198 ? 11.848 11.318 -25.518 1.00 10.52 191 LYS A N 1
ATOM 1434 C CA . LYS A 1 198 ? 12.782 10.309 -26.013 1.00 8.92 191 LYS A CA 1
ATOM 1435 C C . LYS A 1 198 ? 13.547 10.824 -27.226 1.00 12.33 191 LYS A C 1
ATOM 1436 O O . LYS A 1 198 ? 14.769 10.674 -27.310 1.00 12.28 191 LYS A O 1
ATOM 1442 N N . ALA A 1 199 ? 12.850 11.497 -28.144 1.00 12.49 192 ALA A N 1
ATOM 1443 C CA . ALA A 1 199 ? 13.513 12.011 -29.339 1.00 13.27 192 ALA A CA 1
ATOM 1444 C C . ALA A 1 199 ? 14.516 13.109 -29.002 1.00 11.28 192 ALA A C 1
ATOM 1445 O O . ALA A 1 199 ? 15.589 13.185 -29.615 1.00 12.91 192 ALA A O 1
ATOM 1447 N N . GLU A 1 200 ? 14.186 13.983 -28.049 1.00 12.43 193 GLU A N 1
ATOM 1448 C CA . GLU A 1 200 ? 15.107 15.059 -27.698 1.00 12.24 193 GLU A CA 1
ATOM 1449 C C . GLU A 1 200 ? 16.318 14.526 -26.941 1.00 12.61 193 GLU A C 1
ATOM 1450 O O . GLU A 1 200 ? 17.444 14.993 -27.155 1.00 13.28 193 GLU A O 1
ATOM 1456 N N . LEU A 1 201 ? 16.110 13.536 -26.065 1.00 11.83 194 LEU A N 1
ATOM 1457 C CA . LEU A 1 201 ? 17.244 12.896 -25.405 1.00 11.09 194 LEU A CA 1
ATOM 1458 C C . LEU A 1 201 ? 18.109 12.155 -26.418 1.00 11.09 194 LEU A C 1
ATOM 1459 O O . LEU A 1 201 ? 19.344 12.190 -26.344 1.00 11.67 194 LEU A O 1
ATOM 1464 N N . ARG A 1 202 ? 17.478 11.463 -27.369 1.00 11.16 195 ARG A N 1
ATOM 1465 C CA . ARG A 1 202 ? 18.242 10.728 -28.367 1.00 11.79 195 ARG A CA 1
ATOM 1466 C C . ARG A 1 202 ? 19.075 11.681 -29.216 1.00 12.30 195 ARG A C 1
ATOM 1467 O O . ARG A 1 202 ? 20.245 11.404 -29.510 1.00 12.54 195 ARG A O 1
ATOM 1475 N N . GLY A 1 203 ? 18.488 12.818 -29.600 1.00 13.61 196 GLY A N 1
ATOM 1476 C CA . GLY A 1 203 ? 19.245 13.819 -30.336 1.00 12.79 196 GLY A CA 1
ATOM 1477 C C . GLY A 1 203 ? 20.410 14.379 -29.543 1.00 12.85 196 GLY A C 1
ATOM 1478 O O . GLY A 1 203 ? 21.508 14.564 -30.080 1.00 13.25 196 GLY A O 1
ATOM 1479 N N . TYR A 1 204 ? 20.190 14.672 -28.256 1.00 11.67 197 TYR A N 1
ATOM 1480 C CA . TYR A 1 204 ? 21.283 15.144 -27.410 1.00 11.54 197 TYR A CA 1
ATOM 1481 C C . TYR A 1 204 ? 22.433 14.143 -27.408 1.00 11.86 197 TYR A C 1
ATOM 1482 O O . TYR A 1 204 ? 23.604 14.516 -27.553 1.00 12.07 197 TYR A O 1
ATOM 1491 N N . PHE A 1 205 ? 22.117 12.854 -27.264 1.00 10.65 198 PHE A N 1
ATOM 1492 C CA . PHE A 1 205 ? 23.195 11.883 -27.160 1.00 9.09 198 PHE A CA 1
ATOM 1493 C C . PHE A 1 205 ? 23.774 11.494 -28.510 1.00 9.34 198 PHE A C 1
ATOM 1494 O O . PHE A 1 205 ? 24.945 11.110 -28.577 1.00 11.76 198 PHE A O 1
ATOM 1502 N N . GLN A 1 206 ? 22.995 11.593 -29.589 1.00 11.31 199 GLN A N 1
ATOM 1503 C CA . GLN A 1 206 ? 23.586 11.404 -30.908 1.00 11.56 199 GLN A CA 1
ATOM 1504 C C . GLN A 1 206 ? 24.658 12.456 -31.155 1.00 11.69 199 GLN A C 1
ATOM 1505 O O . GLN A 1 206 ? 25.775 12.123 -31.570 1.00 13.25 199 GLN A O 1
ATOM 1511 N N . GLU A 1 207 ? 24.354 13.718 -30.827 1.00 12.00 200 GLU A N 1
ATOM 1512 C CA . GLU A 1 207 ? 25.324 14.794 -31.017 1.00 14.04 200 GLU A CA 1
ATOM 1513 C C . GLU A 1 207 ? 26.512 14.648 -30.075 1.00 13.67 200 GLU A C 1
ATOM 1514 O O . GLU A 1 207 ? 27.665 14.821 -30.485 1.00 14.90 200 GLU A O 1
ATOM 1520 N N . LEU A 1 208 ? 26.253 14.341 -28.802 1.00 10.74 201 LEU A N 1
ATOM 1521 C CA . LEU A 1 208 ? 27.347 14.243 -27.848 1.00 10.59 201 LEU A CA 1
ATOM 1522 C C . LEU A 1 208 ? 28.266 13.068 -28.173 1.00 11.65 201 LEU A C 1
ATOM 1523 O O . LEU A 1 208 ? 29.497 13.207 -28.173 1.00 12.28 201 LEU A O 1
ATOM 1528 N N . THR A 1 209 ? 27.692 11.892 -28.426 1.00 10.99 202 THR A N 1
ATOM 1529 C CA . THR A 1 209 ? 28.545 10.741 -28.702 1.00 10.61 202 THR A CA 1
ATOM 1530 C C . THR A 1 209 ? 29.299 10.906 -30.013 1.00 10.28 202 THR A C 1
ATOM 1531 O O . THR A 1 209 ? 30.429 10.420 -30.134 1.00 11.42 202 THR A O 1
ATOM 1535 N N . ALA A 1 210 ? 28.690 11.561 -31.005 1.00 11.59 203 ALA A N 1
ATOM 1536 C CA . ALA A 1 210 ? 29.417 11.824 -32.241 1.00 12.81 203 ALA A CA 1
ATOM 1537 C C . ALA A 1 210 ? 30.630 12.705 -31.973 1.00 12.02 203 ALA A C 1
ATOM 1538 O O . ALA A 1 210 ? 31.707 12.479 -32.543 1.00 13.31 203 ALA A O 1
ATOM 1540 N N . ASP A 1 211 ? 30.481 13.690 -31.079 1.00 11.46 204 ASP A N 1
ATOM 1541 C CA . ASP A 1 211 ? 31.592 14.570 -30.731 1.00 11.59 204 ASP A CA 1
ATOM 1542 C C . ASP A 1 211 ? 32.703 13.796 -30.033 1.00 13.00 204 ASP A C 1
ATOM 1543 O O . ASP A 1 211 ? 33.889 14.032 -30.292 1.00 12.82 204 ASP A O 1
ATOM 1548 N N . ARG A 1 212 ? 32.339 12.868 -29.137 1.00 12.58 205 ARG A N 1
ATOM 1549 C CA . ARG A 1 212 ? 33.361 12.136 -28.388 1.00 11.05 205 ARG A CA 1
ATOM 1550 C C . ARG A 1 212 ? 34.034 11.076 -29.253 1.00 11.83 205 ARG A C 1
ATOM 1551 O O . ARG A 1 212 ? 35.223 10.798 -29.070 1.00 13.82 205 ARG A O 1
ATOM 1559 N N . ARG A 1 213 ? 33.301 10.480 -30.201 1.00 11.34 206 ARG A N 1
ATOM 1560 C CA . ARG A 1 213 ? 33.933 9.555 -31.134 1.00 10.77 206 ARG A CA 1
ATOM 1561 C C . ARG A 1 213 ? 34.902 10.288 -32.052 1.00 12.95 206 ARG A C 1
ATOM 1562 O O . ARG A 1 213 ? 36.015 9.806 -32.301 1.00 13.70 206 ARG A O 1
ATOM 1570 N N . ARG A 1 214 ? 34.497 11.463 -32.543 1.00 12.69 207 ARG A N 1
ATOM 1571 C CA . ARG A 1 214 ? 35.349 12.260 -33.424 1.00 13.35 207 ARG A CA 1
ATOM 1572 C C . ARG A 1 214 ? 36.613 12.729 -32.709 1.00 14.80 207 ARG A C 1
ATOM 1573 O O . ARG A 1 214 ? 37.713 12.685 -33.277 1.00 14.48 207 ARG A O 1
ATOM 1581 N N . SER A 1 215 ? 36.477 13.192 -31.469 1.00 12.31 208 SER A N 1
ATOM 1582 C CA . SER A 1 215 ? 37.574 13.801 -30.712 1.00 12.94 208 SER A CA 1
ATOM 1583 C C . SER A 1 215 ? 37.594 13.215 -29.308 1.00 12.48 208 SER A C 1
ATOM 1584 O O . SER A 1 215 ? 37.075 13.819 -28.366 1.00 11.81 208 SER A O 1
ATOM 1587 N N . PRO A 1 216 ? 38.193 12.036 -29.129 1.00 13.75 209 PRO A N 1
ATOM 1588 C CA . PRO A 1 216 ? 38.076 11.349 -27.835 1.00 14.01 209 PRO A CA 1
ATOM 1589 C C . PRO A 1 216 ? 38.758 12.096 -26.701 1.00 13.83 209 PRO A C 1
ATOM 1590 O O . PRO A 1 216 ? 39.824 12.691 -26.875 1.00 14.28 209 PRO A O 1
ATOM 1594 N N . GLY A 1 217 ? 38.120 12.055 -25.531 1.00 14.06 210 GLY A N 1
ATOM 1595 C CA . GLY A 1 217 ? 38.722 12.443 -24.268 1.00 16.00 210 GLY A CA 1
ATOM 1596 C C . GLY A 1 217 ? 38.903 11.232 -23.366 1.00 18.52 210 GLY A C 1
ATOM 1597 O O . GLY A 1 217 ? 38.998 10.107 -23.869 1.00 18.93 210 GLY A O 1
ATOM 1598 N N . GLU A 1 218 ? 38.941 11.429 -22.048 1.00 21.48 211 GLU A N 1
ATOM 1599 C CA . GLU A 1 218 ? 39.191 10.330 -21.117 1.00 23.94 211 GLU A CA 1
ATOM 1600 C C . GLU A 1 218 ? 37.943 9.868 -20.375 1.00 23.84 211 GLU A C 1
ATOM 1601 O O . GLU A 1 218 ? 38.049 9.052 -19.454 1.00 27.54 211 GLU A O 1
ATOM 1607 N N . ASP A 1 219 ? 36.767 10.335 -20.773 1.00 19.15 212 ASP A N 1
ATOM 1608 C CA . ASP A 1 219 ? 35.502 10.018 -20.134 1.00 18.41 212 ASP A CA 1
ATOM 1609 C C . ASP A 1 219 ? 34.973 8.660 -20.598 1.00 16.68 212 ASP A C 1
ATOM 1610 O O . ASP A 1 219 ? 35.473 8.059 -21.555 1.00 16.98 212 ASP A O 1
ATOM 1615 N N . LEU A 1 220 ? 33.898 8.216 -19.936 1.00 16.16 213 LEU A N 1
ATOM 1616 C CA . LEU A 1 220 ? 33.307 6.914 -20.244 1.00 16.64 213 LEU A CA 1
ATOM 1617 C C . LEU A 1 220 ? 32.738 6.867 -21.657 1.00 16.09 213 LEU A C 1
ATOM 1618 O O . LEU A 1 220 ? 32.847 5.841 -22.339 1.00 15.78 213 LEU A O 1
ATOM 1623 N N . ILE A 1 221 ? 32.110 7.953 -22.116 1.00 15.48 214 ILE A N 1
ATOM 1624 C CA . ILE A 1 221 ? 31.530 7.910 -23.456 1.00 13.07 214 ILE A CA 1
ATOM 1625 C C . ILE A 1 221 ? 32.635 7.763 -24.490 1.00 13.41 214 ILE A C 1
ATOM 1626 O O . ILE A 1 221 ? 32.524 6.958 -25.422 1.00 13.30 214 ILE A O 1
ATOM 1631 N N . SER A 1 222 ? 33.739 8.496 -24.311 1.00 14.03 215 SER A N 1
ATOM 1632 C CA . SER A 1 222 ? 34.882 8.352 -25.208 1.00 11.95 215 SER A CA 1
ATOM 1633 C C . SER A 1 222 ? 35.445 6.937 -25.172 1.00 13.54 215 SER A C 1
ATOM 1634 O O . SER A 1 222 ? 35.831 6.394 -26.212 1.00 15.26 215 SER A O 1
ATOM 1637 N N . THR A 1 223 ? 35.493 6.325 -23.984 1.00 15.49 216 THR A N 1
ATOM 1638 C CA . THR A 1 223 ? 35.943 4.939 -23.870 1.00 15.70 216 THR A CA 1
ATOM 1639 C C . THR A 1 223 ? 35.041 3.996 -24.660 1.00 15.63 216 THR A C 1
ATOM 1640 O O . THR A 1 223 ? 35.526 3.120 -25.384 1.00 17.62 216 THR A O 1
ATOM 1644 N N . LEU A 1 224 ? 33.723 4.160 -24.544 1.00 16.27 217 LEU A N 1
ATOM 1645 C CA . LEU A 1 224 ? 32.825 3.318 -25.329 1.00 13.12 217 LEU A CA 1
ATOM 1646 C C . LEU A 1 224 ? 32.952 3.596 -26.819 1.00 15.87 217 LEU A C 1
ATOM 1647 O O . LEU A 1 224 ? 32.820 2.676 -27.633 1.00 15.67 217 LEU A O 1
ATOM 1652 N N . ALA A 1 225 ? 33.207 4.855 -27.189 1.00 13.56 218 ALA A N 1
ATOM 1653 C CA . ALA A 1 225 ? 33.274 5.247 -28.596 1.00 14.39 218 ALA A CA 1
ATOM 1654 C C . ALA A 1 225 ? 34.506 4.690 -29.295 1.00 15.57 218 ALA A C 1
ATOM 1655 O O . ALA A 1 225 ? 34.467 4.443 -30.506 1.00 16.53 218 ALA A O 1
ATOM 1657 N N . THR A 1 226 ? 35.604 4.509 -28.570 1.00 15.24 219 THR A N 1
ATOM 1658 C CA . THR A 1 226 ? 36.847 4.060 -29.178 1.00 18.34 219 THR A CA 1
ATOM 1659 C C . THR A 1 226 ? 37.049 2.553 -29.093 1.00 21.58 219 THR A C 1
ATOM 1660 O O . THR A 1 226 ? 38.011 2.041 -29.672 1.00 23.01 219 THR A O 1
ATOM 1664 N N . ALA A 1 227 ? 36.169 1.828 -28.403 1.00 18.52 220 ALA A N 1
ATOM 1665 C CA . ALA A 1 227 ? 36.349 0.390 -28.236 1.00 20.70 220 ALA A CA 1
ATOM 1666 C C . ALA A 1 227 ? 36.231 -0.323 -29.576 1.00 22.63 220 ALA A C 1
ATOM 1667 O O . ALA A 1 227 ? 35.270 -0.116 -30.326 1.00 19.55 220 ALA A O 1
ATOM 1669 N N . ARG A 1 228 ? 37.217 -1.171 -29.871 1.00 26.26 221 ARG A N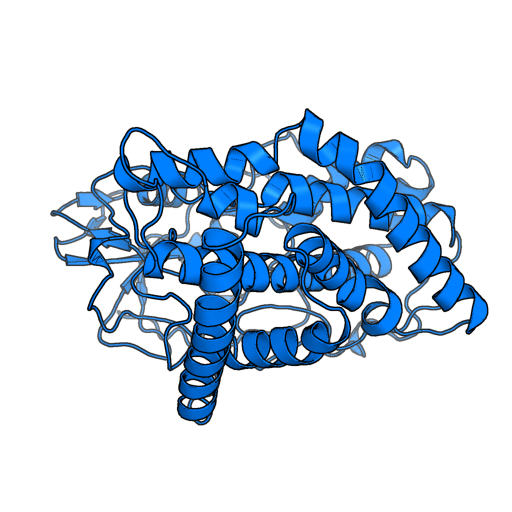 1
ATOM 1670 C CA . ARG A 1 228 ? 37.319 -1.855 -31.151 1.00 27.20 221 ARG A CA 1
ATOM 1671 C C . ARG A 1 228 ? 37.663 -3.323 -30.940 1.00 27.69 221 ARG A C 1
ATOM 1672 O O . ARG A 1 228 ? 38.320 -3.696 -29.964 1.00 32.02 221 ARG A O 1
ATOM 1680 N N . ASP A 1 229 ? 37.200 -4.156 -31.880 1.00 29.54 222 ASP A N 1
ATOM 1681 C CA . ASP A 1 229 ? 37.644 -5.539 -32.046 1.00 33.89 222 ASP A CA 1
ATOM 1682 C C . ASP A 1 229 ? 37.647 -5.765 -33.558 1.00 34.88 222 ASP A C 1
ATOM 1683 O O . ASP A 1 229 ? 36.802 -6.457 -34.125 1.00 39.51 222 ASP A O 1
ATOM 1688 N N . GLY A 1 230 ? 38.614 -5.144 -34.227 1.00 33.94 223 GLY A N 1
ATOM 1689 C CA . GLY A 1 230 ? 38.517 -4.928 -35.655 1.00 29.16 223 GLY A CA 1
ATOM 1690 C C . GLY A 1 230 ? 37.659 -3.706 -35.909 1.00 33.82 223 GLY A C 1
ATOM 1691 O O . GLY A 1 230 ? 38.157 -2.574 -35.903 1.00 36.49 223 GLY A O 1
ATOM 1692 N N . ASP A 1 231 ? 36.362 -3.923 -36.113 1.00 34.56 224 ASP A N 1
ATOM 1693 C CA . ASP A 1 231 ? 35.403 -2.833 -36.179 1.00 33.45 224 ASP A CA 1
ATOM 1694 C C . ASP A 1 231 ? 35.198 -2.215 -34.798 1.00 27.70 224 ASP A C 1
ATOM 1695 O O . ASP A 1 231 ? 35.555 -2.789 -33.765 1.00 28.76 224 ASP A O 1
ATOM 1700 N N . GLU A 1 232 ? 34.590 -1.031 -34.788 1.00 27.94 225 GLU A N 1
ATOM 1701 C CA . GLU A 1 232 ? 34.093 -0.478 -33.537 1.00 25.60 225 GLU A CA 1
ATOM 1702 C C . GLU A 1 232 ? 33.031 -1.406 -32.960 1.00 24.50 225 GLU A C 1
ATOM 1703 O O . GLU A 1 232 ? 32.216 -1.975 -33.693 1.00 25.19 225 GLU A O 1
ATOM 1709 N N . LEU A 1 233 ? 33.066 -1.584 -31.636 1.00 20.88 226 LEU A N 1
ATOM 1710 C CA . LEU A 1 233 ? 32.094 -2.445 -30.973 1.00 19.45 226 LEU A CA 1
ATOM 1711 C C . LEU A 1 233 ? 30.682 -1.888 -31.089 1.00 22.35 226 LEU A C 1
ATOM 1712 O O . LEU A 1 233 ? 29.717 -2.655 -31.188 1.00 23.03 226 LEU A O 1
ATOM 1717 N N . LEU A 1 234 ? 30.538 -0.563 -31.078 1.00 18.86 227 LEU A N 1
ATOM 1718 C CA . LEU A 1 234 ? 29.246 0.103 -31.162 1.00 16.98 227 LEU A CA 1
ATOM 1719 C C . LEU A 1 234 ? 29.188 0.950 -32.423 1.00 19.50 227 LEU A C 1
ATOM 1720 O O . LEU A 1 234 ? 30.046 1.815 -32.628 1.00 17.67 227 LEU A O 1
ATOM 1725 N N . ASP A 1 235 ? 28.175 0.731 -33.261 1.00 16.82 228 ASP A N 1
ATOM 1726 C CA . ASP A 1 235 ? 28.003 1.671 -34.353 1.00 17.05 228 ASP A CA 1
ATOM 1727 C C . ASP A 1 235 ? 27.477 2.995 -33.796 1.00 16.32 228 ASP A C 1
ATOM 1728 O O . ASP A 1 235 ? 27.244 3.144 -32.589 1.00 14.81 228 ASP A O 1
ATOM 1733 N N . ASP A 1 236 ? 27.326 3.981 -34.687 1.00 16.84 229 ASP A N 1
ATOM 1734 C CA . ASP A 1 236 ? 27.020 5.341 -34.250 1.00 15.79 229 ASP A CA 1
ATOM 1735 C C . ASP A 1 236 ? 25.708 5.399 -33.479 1.00 15.64 229 ASP A C 1
ATOM 1736 O O . ASP A 1 236 ? 25.607 6.109 -32.473 1.00 14.84 229 ASP A O 1
ATOM 1741 N N . ASP A 1 237 ? 24.696 4.659 -33.931 1.00 14.96 230 ASP A N 1
ATOM 1742 C CA . ASP A 1 237 ? 23.403 4.686 -33.250 1.00 16.82 230 ASP A CA 1
ATOM 1743 C C . ASP A 1 237 ? 23.440 3.887 -31.955 1.00 14.18 230 ASP A C 1
ATOM 1744 O O . ASP A 1 237 ? 22.881 4.322 -30.937 1.00 13.34 230 ASP A O 1
ATOM 1749 N N . GLU A 1 238 ? 24.097 2.726 -31.966 1.00 13.07 231 GLU A N 1
ATOM 1750 C CA . GLU A 1 238 ? 24.241 1.948 -30.740 1.00 11.30 231 GLU A CA 1
ATOM 1751 C C . GLU A 1 238 ? 24.996 2.730 -29.675 1.00 11.65 231 GLU A C 1
ATOM 1752 O O . GLU A 1 238 ? 24.676 2.632 -28.484 1.00 11.19 231 GLU A O 1
ATOM 1758 N N . LEU A 1 239 ? 26.020 3.487 -30.088 1.00 13.08 232 LEU A N 1
ATOM 1759 C CA . LEU A 1 239 ? 26.788 4.313 -29.159 1.00 10.85 232 LEU A CA 1
ATOM 1760 C C . LEU A 1 239 ? 25.919 5.405 -28.549 1.00 9.23 232 LEU A C 1
ATOM 1761 O O . LEU A 1 239 ? 25.954 5.636 -27.336 1.00 9.51 232 LEU A O 1
ATOM 1766 N N . ALA A 1 240 ? 25.145 6.102 -29.385 1.00 11.18 233 ALA A N 1
ATOM 1767 C CA . ALA A 1 240 ? 24.256 7.142 -28.882 1.00 9.91 233 ALA A CA 1
ATOM 1768 C C . ALA A 1 240 ? 23.263 6.567 -27.886 1.00 10.33 233 ALA A C 1
ATOM 1769 O O . ALA A 1 240 ? 23.050 7.128 -26.807 1.00 10.63 233 ALA A O 1
ATOM 1771 N N . VAL A 1 241 ? 22.650 5.436 -28.234 1.00 10.25 234 VAL A N 1
ATOM 1772 C CA . VAL A 1 241 ? 21.645 4.851 -27.355 1.00 9.89 234 VAL A CA 1
ATOM 1773 C C . VAL A 1 241 ? 22.288 4.313 -26.081 1.00 11.40 234 VAL A C 1
ATOM 1774 O O . VAL A 1 241 ? 21.718 4.442 -24.992 1.00 10.95 234 VAL A O 1
ATOM 1778 N N . MET A 1 242 ? 23.493 3.745 -26.171 1.00 9.62 235 MET A N 1
ATOM 1779 C CA . MET A 1 242 ? 24.120 3.228 -24.958 1.00 9.95 235 MET A CA 1
ATOM 1780 C C . MET A 1 242 ? 24.438 4.345 -23.976 1.00 10.04 235 MET A C 1
ATOM 1781 O O . MET A 1 242 ? 24.228 4.185 -22.770 1.00 8.40 235 MET A O 1
ATOM 1786 N N . ALA A 1 243 ? 24.929 5.489 -24.465 1.00 8.47 236 ALA A N 1
ATOM 1787 C CA . ALA A 1 243 ? 25.162 6.615 -23.568 1.00 8.61 236 ALA A CA 1
ATOM 1788 C C . ALA A 1 243 ? 23.858 7.102 -22.944 1.00 8.38 236 ALA A C 1
ATOM 1789 O O . ALA A 1 243 ? 23.812 7.427 -21.748 1.00 7.84 236 ALA A O 1
ATOM 1791 N N . MET A 1 244 ? 22.791 7.163 -23.744 1.00 8.71 237 MET A N 1
ATOM 1792 C CA . MET A 1 244 ? 21.487 7.575 -23.234 1.00 8.34 237 MET A CA 1
ATOM 1793 C C . MET A 1 244 ? 20.961 6.597 -22.190 1.00 9.26 237 MET A C 1
ATOM 1794 O O . MET A 1 244 ? 20.436 7.013 -21.151 1.00 9.83 237 MET A O 1
ATOM 1799 N N . VAL A 1 245 ? 21.088 5.293 -22.450 1.00 9.49 238 VAL A N 1
ATOM 1800 C CA . VAL A 1 245 ? 20.626 4.283 -21.494 1.00 8.57 238 VAL A CA 1
ATOM 1801 C C . VAL A 1 245 ? 21.376 4.414 -20.177 1.00 9.54 238 VAL A C 1
ATOM 1802 O O . VAL A 1 245 ? 20.790 4.288 -19.089 1.00 9.30 238 VAL A O 1
ATOM 1806 N N . LEU A 1 246 ? 22.691 4.630 -20.249 1.00 8.82 239 LEU A N 1
ATOM 1807 C CA . LEU A 1 246 ? 23.470 4.778 -19.023 1.00 8.04 239 LEU A CA 1
ATOM 1808 C C . LEU A 1 246 ? 23.044 6.012 -18.239 1.00 7.93 239 LEU A C 1
ATOM 1809 O O . LEU A 1 246 ? 22.971 5.965 -17.003 1.00 9.28 239 LEU A O 1
ATOM 1814 N N . LEU A 1 247 ? 22.760 7.135 -18.920 1.00 8.68 240 LEU A N 1
ATOM 1815 C CA . LEU A 1 247 ? 22.258 8.293 -18.187 1.00 10.69 240 LEU A CA 1
ATOM 1816 C C . LEU A 1 247 ? 20.930 7.969 -17.504 1.00 11.51 240 LEU A C 1
ATOM 1817 O O . LEU A 1 247 ? 20.770 8.187 -16.292 1.00 10.25 240 LEU A O 1
ATOM 1822 N N . ILE A 1 248 ? 19.970 7.424 -18.262 1.00 9.07 241 ILE A N 1
ATOM 1823 C CA . ILE A 1 248 ? 18.633 7.187 -17.718 1.00 9.28 241 ILE A CA 1
ATOM 1824 C C . ILE A 1 248 ? 18.706 6.222 -16.541 1.00 9.55 241 ILE A C 1
ATOM 1825 O O . ILE A 1 248 ? 18.228 6.523 -15.439 1.00 9.87 241 ILE A O 1
ATOM 1830 N N . THR A 1 249 ? 19.317 5.052 -16.756 1.00 9.52 242 THR A N 1
ATOM 1831 C CA . THR A 1 249 ? 19.377 4.040 -15.704 1.00 8.51 242 THR A CA 1
ATOM 1832 C C . THR A 1 249 ? 20.187 4.517 -14.511 1.00 9.07 242 THR A C 1
ATOM 1833 O O . THR A 1 249 ? 19.878 4.152 -13.368 1.00 11.04 242 THR A O 1
ATOM 1837 N N . GLY A 1 250 ? 21.214 5.342 -14.734 1.00 9.15 243 GLY A N 1
ATOM 1838 C CA . GLY A 1 250 ? 22.030 5.772 -13.615 1.00 9.32 243 GLY A CA 1
ATOM 1839 C C . GLY A 1 250 ? 21.341 6.732 -12.665 1.00 10.03 243 GLY A C 1
ATOM 1840 O O . GLY A 1 250 ? 21.782 6.868 -11.515 1.00 12.19 243 GLY A O 1
ATOM 1841 N N . GLN A 1 251 ? 20.273 7.400 -13.100 1.00 10.21 244 GLN A N 1
ATOM 1842 C CA . GLN A 1 251 ? 19.697 8.444 -12.261 1.00 10.31 244 GLN A CA 1
ATOM 1843 C C . GLN A 1 251 ? 18.267 8.167 -11.815 1.00 13.17 244 GLN A C 1
ATOM 1844 O O . GLN A 1 251 ? 17.656 9.056 -11.207 1.00 13.44 244 GLN A O 1
ATOM 1850 N N . ASP A 1 252 ? 17.699 6.985 -12.078 1.00 9.67 245 ASP A N 1
ATOM 1851 C CA . ASP A 1 252 ? 16.344 6.815 -11.552 1.00 9.27 245 ASP A CA 1
ATOM 1852 C C . ASP A 1 252 ? 16.307 5.881 -10.346 1.00 9.82 245 ASP A C 1
ATOM 1853 O O . ASP A 1 252 ? 16.155 6.365 -9.221 1.00 8.35 245 ASP A O 1
ATOM 1858 N N . THR A 1 253 ? 16.488 4.570 -10.538 1.00 8.83 246 THR A N 1
ATOM 1859 C CA . THR A 1 253 ? 16.281 3.632 -9.443 1.00 8.12 246 THR A CA 1
ATOM 1860 C C . THR A 1 253 ? 17.172 3.908 -8.238 1.00 8.06 246 THR A C 1
ATOM 1861 O O . THR A 1 253 ? 16.751 3.655 -7.103 1.00 8.78 246 THR A O 1
ATOM 1865 N N . THR A 1 254 ? 18.402 4.402 -8.438 1.00 8.50 247 THR A N 1
ATOM 1866 C CA . THR A 1 254 ? 19.247 4.630 -7.263 1.00 7.72 247 THR A CA 1
ATOM 1867 C C . THR A 1 254 ? 18.721 5.799 -6.440 1.00 8.30 247 THR A C 1
ATOM 1868 O O . THR A 1 254 ? 18.761 5.762 -5.203 1.00 8.47 247 THR A O 1
ATOM 1872 N N . THR A 1 255 ? 18.214 6.840 -7.100 1.00 7.91 248 THR A N 1
ATOM 1873 C CA . THR A 1 255 ? 17.562 7.919 -6.364 1.00 7.32 248 THR A CA 1
ATOM 1874 C C . THR A 1 255 ? 16.353 7.396 -5.605 1.00 8.75 248 THR A C 1
ATOM 1875 O O . THR A 1 255 ? 16.165 7.697 -4.415 1.00 7.86 248 THR A O 1
ATOM 1879 N N . TYR A 1 256 ? 15.530 6.583 -6.269 1.00 8.18 249 TYR A N 1
ATOM 1880 C CA . TYR A 1 256 ? 14.312 6.121 -5.625 1.00 7.84 249 TYR A CA 1
ATOM 1881 C C . TYR A 1 256 ? 14.627 5.158 -4.485 1.00 7.59 249 TYR A C 1
ATOM 1882 O O . TYR A 1 256 ? 13.992 5.224 -3.429 1.00 8.05 249 TYR A O 1
ATOM 1891 N N . GLN A 1 257 ? 15.657 4.315 -4.644 1.00 7.79 250 GLN A N 1
ATOM 1892 C CA . GLN A 1 257 ? 16.021 3.383 -3.575 1.00 7.09 250 GLN A CA 1
ATOM 1893 C C . GLN A 1 257 ? 16.670 4.095 -2.394 1.00 6.90 250 GLN A C 1
ATOM 1894 O O . GLN A 1 257 ? 16.477 3.678 -1.248 1.00 9.31 250 GLN A O 1
ATOM 1900 N N . LEU A 1 258 ? 17.453 5.155 -2.638 1.00 7.46 251 LEU A N 1
ATOM 1901 C CA . LEU A 1 258 ? 17.942 5.949 -1.512 1.00 7.33 251 LEU A CA 1
ATOM 1902 C C . LEU A 1 258 ? 16.772 6.478 -0.688 1.00 8.36 251 LEU A C 1
ATOM 1903 O O . LEU A 1 258 ? 16.790 6.420 0.547 1.00 8.48 251 LEU A O 1
ATOM 1908 N N . GLY A 1 259 ? 15.722 6.960 -1.358 1.00 7.98 252 GLY A N 1
ATOM 1909 C CA . GLY A 1 259 ? 14.560 7.441 -0.632 1.00 8.56 252 GLY A CA 1
ATOM 1910 C C . GLY A 1 259 ? 13.772 6.320 0.020 1.00 8.48 252 GLY A C 1
ATOM 1911 O O . GLY A 1 259 ? 13.336 6.441 1.171 1.00 8.59 252 GLY A O 1
ATOM 1912 N N . ASN A 1 260 ? 13.580 5.210 -0.700 1.00 6.56 253 ASN A N 1
ATOM 1913 C CA . ASN A 1 260 ? 12.827 4.093 -0.129 1.00 5.86 253 ASN A CA 1
ATOM 1914 C C . ASN A 1 260 ? 13.537 3.495 1.076 1.00 7.55 253 ASN A C 1
ATOM 1915 O O . ASN A 1 260 ? 12.894 3.142 2.074 1.00 7.41 253 ASN A O 1
ATOM 1920 N N . ILE A 1 261 ? 14.863 3.345 0.994 1.00 7.11 254 ILE A N 1
ATOM 1921 C CA . ILE A 1 261 ? 15.605 2.797 2.126 1.00 5.71 254 ILE A CA 1
ATOM 1922 C C . ILE A 1 261 ? 15.581 3.766 3.303 1.00 9.41 254 ILE A C 1
ATOM 1923 O O . ILE A 1 261 ? 15.407 3.348 4.454 1.00 8.85 254 ILE A O 1
ATOM 1928 N N . ALA A 1 262 ? 15.740 5.071 3.041 1.00 8.32 255 ALA A N 1
ATOM 1929 C CA . ALA A 1 262 ? 15.661 6.046 4.132 1.00 8.44 255 ALA A CA 1
ATOM 1930 C C . ALA A 1 262 ? 14.311 5.985 4.833 1.00 9.02 255 ALA A C 1
ATOM 1931 O O . ALA A 1 262 ? 14.244 5.933 6.070 1.00 9.93 255 ALA A O 1
ATOM 1933 N N . TYR A 1 263 ? 13.215 5.968 4.063 1.00 8.37 256 TYR A N 1
ATOM 1934 C CA . TYR A 1 263 ? 11.894 5.843 4.676 1.00 8.36 256 TYR A CA 1
ATOM 1935 C C . TYR A 1 263 ? 11.786 4.559 5.496 1.00 9.09 256 TYR A C 1
ATOM 1936 O O . TYR A 1 263 ? 11.253 4.564 6.613 1.00 9.72 256 TYR A O 1
ATOM 1945 N N . THR A 1 264 ? 12.276 3.448 4.947 1.00 8.07 257 THR A N 1
ATOM 1946 C CA . THR A 1 264 ? 12.174 2.167 5.639 1.00 7.74 257 THR A CA 1
ATOM 1947 C C . THR A 1 264 ? 12.928 2.203 6.961 1.00 10.48 257 THR A C 1
ATOM 1948 O O . THR A 1 264 ? 12.385 1.833 8.010 1.00 11.05 257 THR A O 1
ATOM 1952 N N . LEU A 1 265 ? 14.175 2.676 6.931 1.00 9.05 258 LEU A N 1
ATOM 1953 C CA . LEU A 1 265 ? 14.962 2.771 8.162 1.00 8.45 258 LEU A CA 1
ATOM 1954 C C . LEU A 1 265 ? 14.301 3.701 9.177 1.00 11.89 258 LEU A C 1
ATOM 1955 O O . LEU A 1 265 ? 14.249 3.386 10.373 1.00 12.09 258 LEU A O 1
ATOM 1960 N N . LEU A 1 266 ? 13.794 4.847 8.724 1.00 9.36 259 LEU A N 1
ATOM 1961 C CA . LEU A 1 266 ? 13.205 5.838 9.624 1.00 9.92 259 LEU A CA 1
ATOM 1962 C C . LEU A 1 266 ? 11.811 5.449 10.116 1.00 11.41 259 LEU A C 1
ATOM 1963 O O . LEU A 1 266 ? 11.236 6.178 10.934 1.00 14.80 259 LEU A O 1
ATOM 1968 N N . THR A 1 267 ? 11.246 4.338 9.640 1.00 9.87 260 THR A N 1
ATOM 1969 C CA . THR A 1 267 ? 9.984 3.824 10.167 1.00 9.61 260 THR A CA 1
ATOM 1970 C C . THR A 1 267 ? 10.139 2.435 10.777 1.00 11.19 260 THR A C 1
ATOM 1971 O O . THR A 1 267 ? 9.133 1.814 11.161 1.00 13.68 260 THR A O 1
ATOM 1975 N N . ARG A 1 268 ? 11.370 1.944 10.906 1.00 10.99 261 ARG A N 1
ATOM 1976 C CA . ARG A 1 268 ? 11.659 0.648 11.522 1.00 12.32 261 ARG A CA 1
ATOM 1977 C C . ARG A 1 268 ? 12.685 0.877 12.623 1.00 13.03 261 ARG A C 1
ATOM 1978 O O . ARG A 1 268 ? 13.891 0.674 12.420 1.00 12.17 261 ARG A O 1
ATOM 1986 N N . PRO A 1 269 ? 12.235 1.299 13.815 1.00 12.35 262 PRO A N 1
ATOM 1987 C CA . PRO A 1 269 ? 13.190 1.791 14.822 1.00 12.70 262 PRO A CA 1
ATOM 1988 C C . PRO A 1 269 ? 14.166 0.745 15.330 1.00 11.68 262 PRO A C 1
ATOM 1989 O O . PRO A 1 269 ? 15.332 1.077 15.578 1.00 12.77 262 PRO A O 1
ATOM 1993 N N . ASP A 1 270 ? 13.745 -0.509 15.496 1.00 14.00 263 ASP A N 1
ATOM 1994 C CA . ASP A 1 270 ? 14.692 -1.525 15.942 1.00 12.47 263 ASP A CA 1
ATOM 1995 C C . ASP A 1 270 ? 15.751 -1.792 14.881 1.00 12.83 263 ASP A C 1
ATOM 1996 O O . ASP A 1 270 ? 16.917 -2.042 15.208 1.00 14.61 263 ASP A O 1
ATOM 2001 N N . LEU A 1 271 ? 15.362 -1.742 13.609 1.00 13.14 264 LEU A N 1
ATOM 2002 C CA . LEU A 1 271 ? 16.332 -1.962 12.542 1.00 12.16 264 LEU A CA 1
ATOM 2003 C C . LEU A 1 271 ? 17.347 -0.825 12.484 1.00 12.43 264 LEU A C 1
ATOM 2004 O O . LEU A 1 271 ? 18.554 -1.063 12.337 1.00 12.94 264 LEU A O 1
ATOM 2009 N N . LEU A 1 272 ? 16.875 0.418 12.582 1.00 11.36 265 LEU A N 1
ATOM 2010 C CA . LEU A 1 272 ? 17.787 1.556 12.572 1.00 11.26 265 LEU A CA 1
ATOM 2011 C C . LEU A 1 272 ? 18.706 1.538 13.787 1.00 12.30 265 LEU A C 1
ATOM 2012 O O . LEU A 1 272 ? 19.906 1.824 13.670 1.00 13.62 265 LEU A O 1
ATOM 2017 N N . ARG A 1 273 ? 18.165 1.201 14.960 1.00 12.26 266 ARG A N 1
ATOM 2018 C CA . ARG A 1 273 ? 19.011 1.128 16.145 1.00 12.57 266 ARG A CA 1
ATOM 2019 C C . ARG A 1 273 ? 20.116 0.096 15.957 1.00 13.95 266 ARG A C 1
ATOM 2020 O O . ARG A 1 273 ? 21.269 0.337 16.338 1.00 14.28 266 ARG A O 1
ATOM 2028 N N . SER A 1 274 ? 19.791 -1.041 15.330 1.00 13.92 267 SER A N 1
ATOM 2029 C CA . SER A 1 274 ? 20.797 -2.081 15.109 1.00 15.91 267 SER A CA 1
ATOM 2030 C C . SER A 1 274 ? 21.939 -1.572 14.241 1.00 16.48 267 SER A C 1
ATOM 2031 O O . SER A 1 274 ? 23.107 -1.891 14.495 1.00 16.23 267 SER A O 1
ATOM 2034 N N . LEU A 1 275 ? 21.629 -0.758 13.229 1.00 13.66 268 LEU A N 1
ATOM 2035 C CA . LEU A 1 275 ? 22.674 -0.214 12.367 1.00 13.88 268 LEU A CA 1
ATOM 2036 C C . LEU A 1 275 ? 23.495 0.852 13.073 1.00 17.62 268 LEU A C 1
ATOM 2037 O O . LEU A 1 275 ? 24.686 1.016 12.773 1.00 19.38 268 LEU A O 1
ATOM 2042 N N . ARG A 1 276 ? 22.879 1.613 13.980 1.00 14.63 269 ARG A N 1
ATOM 2043 C CA . ARG A 1 276 ? 23.649 2.591 14.739 1.00 15.26 269 ARG A CA 1
ATOM 2044 C C . ARG A 1 276 ? 24.559 1.889 15.739 1.00 20.71 269 ARG A C 1
ATOM 2045 O O . ARG A 1 276 ? 25.704 2.307 15.942 1.00 21.57 269 ARG A O 1
ATOM 2053 N N . ALA A 1 277 ? 24.076 0.794 16.334 1.00 18.89 270 ALA A N 1
ATOM 2054 C CA . ALA A 1 277 ? 24.871 0.051 17.308 1.00 15.72 270 ALA A CA 1
ATOM 2055 C C . ALA A 1 277 ? 26.018 -0.699 16.641 1.00 20.27 270 ALA A C 1
ATOM 2056 O O . ALA A 1 277 ? 27.107 -0.820 17.219 1.00 18.97 270 ALA A O 1
ATOM 2058 N N . GLU A 1 278 ? 25.814 -1.239 15.449 1.00 16.52 271 GLU A N 1
ATOM 2059 C CA . GLU A 1 278 ? 26.807 -2.056 14.744 1.00 19.71 271 GLU A CA 1
ATOM 2060 C C . GLU A 1 278 ? 26.855 -1.692 13.247 1.00 18.76 271 GLU A C 1
ATOM 2061 O O . GLU A 1 278 ? 26.300 -2.353 12.466 1.00 18.66 271 GLU A O 1
ATOM 2067 N N . PRO A 1 279 ? 27.531 -0.625 12.943 1.00 17.68 272 PRO A N 1
ATOM 2068 C CA . PRO A 1 279 ? 27.543 -0.158 11.547 1.00 17.02 272 PRO A CA 1
ATOM 2069 C C . PRO A 1 279 ? 28.097 -1.163 10.553 1.00 19.79 272 PRO A C 1
ATOM 2070 O O . PRO A 1 279 ? 27.783 -1.045 9.357 1.00 17.39 272 PRO A O 1
ATOM 2074 N N . GLN A 1 280 ? 28.898 -2.151 10.980 1.00 17.94 273 GLN A N 1
ATOM 2075 C CA . GLN A 1 280 ? 29.377 -3.145 10.023 1.00 19.30 273 GLN A CA 1
ATOM 2076 C C . GLN A 1 280 ? 28.270 -4.040 9.495 1.00 17.41 273 GLN A C 1
ATOM 2077 O O . GLN A 1 280 ? 28.529 -4.807 8.561 1.00 19.35 273 GLN A O 1
ATOM 2083 N N . ARG A 1 281 ? 27.074 -3.987 10.087 1.00 18.52 274 ARG A N 1
ATOM 2084 C CA . ARG A 1 281 ? 25.916 -4.702 9.568 1.00 17.11 274 ARG A CA 1
ATOM 2085 C C . ARG A 1 281 ? 25.368 -4.087 8.289 1.00 17.54 274 ARG A C 1
ATOM 2086 O O . ARG A 1 281 ? 24.497 -4.701 7.667 1.00 18.86 274 ARG A O 1
ATOM 2094 N N . LEU A 1 282 ? 25.837 -2.903 7.886 1.00 14.99 275 LEU A N 1
ATOM 2095 C CA . LEU A 1 282 ? 25.163 -2.196 6.797 1.00 13.64 275 LEU A CA 1
ATOM 2096 C C . LEU A 1 282 ? 25.182 -2.951 5.474 1.00 15.22 275 LEU A C 1
ATOM 2097 O O . LEU A 1 282 ? 24.118 -3.048 4.840 1.00 13.66 275 LEU A O 1
ATOM 2102 N N . PRO A 1 283 ? 26.306 -3.497 4.987 1.00 14.88 276 PRO A N 1
ATOM 2103 C CA . PRO A 1 283 ? 26.245 -4.191 3.683 1.00 17.30 276 PRO A CA 1
ATOM 2104 C C . PRO A 1 283 ? 25.225 -5.320 3.633 1.00 16.80 276 PRO A C 1
ATOM 2105 O O . PRO A 1 283 ? 24.446 -5.403 2.671 1.00 16.56 276 PRO A O 1
ATOM 2109 N N . ARG A 1 284 ? 25.183 -6.181 4.651 1.00 15.48 277 ARG A N 1
ATOM 2110 C CA . ARG A 1 284 ? 24.221 -7.280 4.638 1.00 16.03 277 ARG A CA 1
ATOM 2111 C C . ARG A 1 284 ? 22.800 -6.761 4.819 1.00 16.44 277 ARG A C 1
ATOM 2112 O O . ARG A 1 284 ? 21.850 -7.289 4.218 1.00 15.96 277 ARG A O 1
ATOM 2120 N N . THR A 1 285 ? 22.636 -5.705 5.621 1.00 12.54 278 THR A N 1
ATOM 2121 C CA . THR A 1 285 ? 21.312 -5.123 5.824 1.00 14.23 278 THR A CA 1
ATOM 2122 C C . THR A 1 285 ? 20.792 -4.479 4.545 1.00 14.51 278 THR A C 1
ATOM 2123 O O . THR A 1 285 ? 19.596 -4.593 4.229 1.00 12.90 278 THR A O 1
ATOM 2127 N N . LEU A 1 286 ? 21.676 -3.804 3.796 1.00 13.94 279 LEU A N 1
ATOM 2128 C CA . LEU A 1 286 ? 21.277 -3.236 2.512 1.00 10.84 279 LEU A CA 1
ATOM 2129 C C . LEU A 1 286 ? 20.841 -4.318 1.539 1.00 11.73 279 LEU A C 1
ATOM 2130 O O . LEU A 1 286 ? 19.903 -4.113 0.764 1.00 9.58 279 LEU A O 1
ATOM 2135 N N . GLU A 1 287 ? 21.504 -5.479 1.554 1.00 12.33 280 GLU A N 1
ATOM 2136 C CA . GLU A 1 287 ? 21.054 -6.560 0.682 1.00 11.10 280 GLU A CA 1
ATOM 2137 C C . GLU A 1 287 ? 19.635 -6.994 1.030 1.00 11.09 280 GLU A C 1
ATOM 2138 O O . GLU A 1 287 ? 18.824 -7.261 0.135 1.00 11.61 280 GLU A O 1
ATOM 2144 N N . GLU A 1 288 ? 19.307 -7.057 2.322 1.00 10.59 281 GLU A N 1
ATOM 2145 C CA . GLU A 1 288 ? 17.966 -7.493 2.694 1.00 9.63 281 GLU A CA 1
ATOM 2146 C C . GLU A 1 288 ? 16.941 -6.406 2.400 1.00 9.51 281 GLU A C 1
ATOM 2147 O O . GLU A 1 288 ? 15.809 -6.708 1.995 1.00 10.88 281 GLU A O 1
ATOM 2153 N N . LEU A 1 289 ? 17.323 -5.134 2.586 1.00 10.31 282 LEU A N 1
ATOM 2154 C CA . LEU A 1 289 ? 16.446 -4.033 2.199 1.00 9.26 282 LEU A CA 1
ATOM 2155 C C . LEU A 1 289 ? 16.142 -4.076 0.708 1.00 8.41 282 LEU A C 1
ATOM 2156 O O . LEU A 1 289 ? 14.993 -3.855 0.288 1.00 8.38 282 LEU A O 1
ATOM 2161 N N . LEU A 1 290 ? 17.168 -4.341 -0.111 1.00 8.63 283 LEU A N 1
ATOM 2162 C CA . LEU A 1 290 ? 16.948 -4.442 -1.547 1.00 8.17 283 LEU A CA 1
ATOM 2163 C C . LEU A 1 290 ? 16.025 -5.611 -1.885 1.00 8.56 283 LEU A C 1
ATOM 2164 O O . LEU A 1 290 ? 15.156 -5.486 -2.759 1.00 9.38 283 LEU A O 1
ATOM 2169 N N . ARG A 1 291 ? 16.184 -6.754 -1.203 1.00 9.37 284 ARG A N 1
ATOM 2170 C CA . ARG A 1 291 ? 15.287 -7.876 -1.475 1.00 8.24 284 ARG A CA 1
ATOM 2171 C C . ARG A 1 291 ? 13.845 -7.516 -1.152 1.00 8.09 284 ARG A C 1
ATOM 2172 O O . ARG A 1 291 ? 12.924 -7.875 -1.891 1.00 10.17 284 ARG A O 1
ATOM 2180 N N . HIS A 1 292 ? 13.628 -6.802 -0.044 1.00 9.05 285 HIS A N 1
ATOM 2181 C CA . HIS A 1 292 ? 12.289 -6.630 0.503 1.00 8.94 285 HIS A CA 1
ATOM 2182 C C . HIS A 1 292 ? 11.509 -5.493 -0.159 1.00 9.43 285 HIS A C 1
ATOM 2183 O O . HIS A 1 292 ? 10.293 -5.607 -0.340 1.00 9.84 285 HIS A O 1
ATOM 2190 N N . ILE A 1 293 ? 12.160 -4.384 -0.497 1.00 7.71 286 ILE A N 1
ATOM 2191 C CA . ILE A 1 293 ? 11.414 -3.172 -0.878 1.00 7.91 286 ILE A CA 1
ATOM 2192 C C . ILE A 1 293 ? 10.788 -3.348 -2.261 1.00 7.87 286 ILE A C 1
ATOM 2193 O O . ILE A 1 293 ? 11.488 -3.735 -3.213 1.00 9.78 286 ILE A O 1
ATOM 2198 N N . PRO A 1 294 ? 9.491 -3.076 -2.429 1.00 8.65 287 PRO A N 1
ATOM 2199 C CA . PRO A 1 294 ? 8.882 -3.152 -3.763 1.00 8.60 287 PRO A CA 1
ATOM 2200 C C . PRO A 1 294 ? 9.151 -1.872 -4.529 1.00 9.36 287 PRO A C 1
ATOM 2201 O O . PRO A 1 294 ? 8.369 -0.920 -4.491 1.00 11.12 287 PRO A O 1
ATOM 2205 N N . PHE A 1 295 ? 10.279 -1.830 -5.218 1.00 8.45 288 PHE A N 1
ATOM 2206 C CA . PHE A 1 295 ? 10.763 -0.550 -5.717 1.00 8.73 288 PHE A CA 1
ATOM 2207 C C . PHE A 1 295 ? 10.147 -0.126 -7.043 1.00 10.21 288 PHE A C 1
ATOM 2208 O O . PHE A 1 295 ? 10.439 0.981 -7.507 1.00 10.40 288 PHE A O 1
ATOM 2216 N N . ARG A 1 296 ? 9.332 -0.959 -7.679 1.00 8.67 289 ARG A N 1
ATOM 2217 C CA . ARG A 1 296 ? 8.674 -0.571 -8.915 1.00 8.62 289 ARG A CA 1
ATOM 2218 C C . ARG A 1 296 ? 7.217 -0.984 -8.844 1.00 7.86 289 ARG A C 1
ATOM 2219 O O . ARG A 1 296 ? 6.833 -1.827 -8.036 1.00 8.42 289 ARG A O 1
ATOM 2227 N N . LYS A 1 297 ? 6.423 -0.374 -9.720 1.00 8.28 290 LYS A N 1
ATOM 2228 C CA . LYS A 1 297 ? 5.065 -0.812 -10.004 1.00 6.44 290 LYS A CA 1
ATOM 2229 C C . LYS A 1 297 ? 5.095 -1.840 -11.127 1.00 7.69 290 LYS A C 1
ATOM 2230 O O . LYS A 1 297 ? 5.773 -1.639 -12.137 1.00 8.50 290 LYS A O 1
ATOM 2236 N N . GLY A 1 298 ? 4.353 -2.934 -10.957 1.00 9.16 291 GLY A N 1
ATOM 2237 C CA . GLY A 1 298 ? 4.188 -3.858 -12.070 1.00 9.06 291 GLY A CA 1
ATOM 2238 C C . GLY A 1 298 ? 5.479 -4.500 -12.545 1.00 8.94 291 GLY A C 1
ATOM 2239 O O . GLY A 1 298 ? 6.359 -4.887 -11.756 1.00 8.97 291 GLY A O 1
ATOM 2240 N N . VAL A 1 299 ? 5.576 -4.648 -13.868 1.00 8.82 292 VAL A N 1
ATOM 2241 C CA . VAL A 1 299 ? 6.648 -5.392 -14.516 1.00 9.49 292 VAL A CA 1
ATOM 2242 C C . VAL A 1 299 ? 7.182 -4.572 -15.683 1.00 9.26 292 VAL A C 1
ATOM 2243 O O . VAL A 1 299 ? 6.520 -3.661 -16.185 1.00 11.30 292 VAL A O 1
ATOM 2247 N N . GLY A 1 300 ? 8.401 -4.923 -16.119 1.00 9.67 293 GLY A N 1
ATOM 2248 C CA . GLY A 1 300 ? 9.165 -4.113 -17.057 1.00 10.94 293 GLY A CA 1
ATOM 2249 C C . GLY A 1 300 ? 9.172 -4.529 -18.516 1.00 10.80 293 GLY A C 1
ATOM 2250 O O . GLY A 1 300 ? 8.164 -4.377 -19.217 1.00 13.62 293 GLY A O 1
ATOM 2251 N N . ILE A 1 301 ? 10.331 -4.948 -19.015 1.00 8.96 294 ILE A N 1
ATOM 2252 C CA . ILE A 1 301 ? 10.455 -5.299 -20.430 1.00 8.63 294 ILE A CA 1
ATOM 2253 C C . ILE A 1 301 ? 10.264 -6.801 -20.564 1.00 8.46 294 ILE A C 1
ATOM 2254 O O . ILE A 1 301 ? 10.962 -7.565 -19.881 1.00 8.93 294 ILE A O 1
ATOM 2259 N N . PRO A 1 302 ? 9.361 -7.265 -21.419 1.00 7.33 295 PRO A N 1
ATOM 2260 C CA . PRO A 1 302 ? 9.102 -8.697 -21.541 1.00 6.76 295 PRO A CA 1
ATOM 2261 C C . PRO A 1 302 ? 10.125 -9.380 -22.436 1.00 8.80 295 PRO A C 1
ATOM 2262 O O . PRO A 1 302 ? 11.094 -8.783 -22.908 1.00 7.92 295 PRO A O 1
ATOM 2266 N N . ARG A 1 303 ? 9.885 -10.676 -22.635 1.00 8.26 296 ARG A N 1
ATOM 2267 C CA . ARG A 1 303 ? 10.628 -11.533 -23.546 1.00 8.85 296 ARG A CA 1
ATOM 2268 C C . ARG A 1 303 ? 9.611 -12.265 -24.407 1.00 10.77 296 ARG A C 1
ATOM 2269 O O . ARG A 1 303 ? 8.431 -12.359 -24.056 1.00 10.18 296 ARG A O 1
ATOM 2277 N N . ILE A 1 304 ? 10.062 -12.765 -25.553 1.00 9.77 297 ILE A N 1
ATOM 2278 C CA . ILE A 1 304 ? 9.206 -13.495 -26.484 1.00 9.87 297 ILE A CA 1
ATOM 2279 C C . ILE A 1 304 ? 9.662 -14.942 -26.516 1.00 10.83 297 ILE A C 1
ATOM 2280 O O . ILE A 1 304 ? 10.862 -15.214 -26.638 1.00 10.81 297 ILE A O 1
ATOM 2285 N N . ALA A 1 305 ? 8.714 -15.874 -26.436 1.00 10.75 298 ALA A N 1
ATOM 2286 C CA . ALA A 1 305 ? 9.076 -17.276 -26.623 1.00 11.34 298 ALA A CA 1
ATOM 2287 C C . ALA A 1 305 ? 9.407 -17.533 -28.089 1.00 13.27 298 ALA A C 1
ATOM 2288 O O . ALA A 1 305 ? 8.614 -17.218 -28.982 1.00 11.91 298 ALA A O 1
ATOM 2290 N N . LEU A 1 306 ? 10.592 -18.089 -28.340 1.00 10.84 299 LEU A N 1
ATOM 2291 C CA . LEU A 1 306 ? 11.018 -18.346 -29.711 1.00 11.27 299 LEU A CA 1
ATOM 2292 C C . LEU A 1 306 ? 10.417 -19.622 -30.266 1.00 14.35 299 LEU A C 1
ATOM 2293 O O . LEU A 1 306 ? 10.407 -19.808 -31.488 1.00 13.39 299 LEU A O 1
ATOM 2298 N N . GLU A 1 307 ? 9.950 -20.505 -29.390 1.00 13.44 300 GLU A N 1
ATOM 2299 C CA . GLU A 1 307 ? 9.280 -21.735 -29.784 1.00 14.13 300 GLU A CA 1
ATOM 2300 C C . GLU A 1 307 ? 8.406 -22.178 -28.621 1.00 17.67 300 GLU A C 1
ATOM 2301 O O . GLU A 1 307 ? 8.468 -21.610 -27.529 1.00 15.28 300 GLU A O 1
ATOM 2307 N N . ASP A 1 308 ? 7.593 -23.210 -28.862 1.00 15.02 301 ASP A N 1
ATOM 2308 C CA . ASP A 1 308 ? 6.755 -23.750 -27.796 1.00 13.30 301 ASP A CA 1
ATOM 2309 C C . ASP A 1 308 ? 7.634 -24.282 -26.670 1.00 16.21 301 ASP A C 1
ATOM 2310 O O . ASP A 1 308 ? 8.567 -25.055 -26.912 1.00 16.18 301 ASP A O 1
ATOM 2315 N N . VAL A 1 309 ? 7.357 -23.852 -25.437 1.00 13.60 302 VAL A N 1
ATOM 2316 C CA . VAL A 1 309 ? 8.105 -24.287 -24.263 1.00 13.47 302 VAL A CA 1
ATOM 2317 C C . VAL A 1 309 ? 7.116 -24.551 -23.139 1.00 14.50 302 VAL A C 1
ATOM 2318 O O . VAL A 1 309 ? 6.228 -23.729 -22.884 1.00 15.98 302 VAL A O 1
ATOM 2322 N N . GLU A 1 310 ? 7.285 -25.674 -22.445 1.00 12.53 303 GLU A N 1
ATOM 2323 C CA . GLU A 1 310 ? 6.418 -25.992 -21.312 1.00 11.93 303 GLU A CA 1
ATOM 2324 C C . GLU A 1 310 ? 7.098 -25.495 -20.041 1.00 15.25 303 GLU A C 1
ATOM 2325 O O . GLU A 1 310 ? 8.041 -26.113 -19.540 1.00 15.33 303 GLU A O 1
ATOM 2331 N N . LEU A 1 311 ? 6.621 -24.368 -19.513 1.00 12.50 304 LEU A N 1
ATOM 2332 C CA . LEU A 1 311 ? 7.225 -23.735 -18.344 1.00 13.49 304 LEU A CA 1
ATOM 2333 C C . LEU A 1 311 ? 6.422 -24.124 -17.114 1.00 13.70 304 LEU A C 1
ATOM 2334 O O . LEU A 1 311 ? 5.248 -23.749 -16.993 1.00 14.92 304 LEU A O 1
ATOM 2339 N N . SER A 1 312 ? 7.054 -24.881 -16.218 1.00 15.00 305 SER A N 1
ATOM 2340 C CA . SER A 1 312 ? 6.419 -25.412 -15.009 1.00 15.30 305 SER A CA 1
ATOM 2341 C C . SER A 1 312 ? 5.005 -25.914 -15.296 1.00 17.07 305 SER A C 1
ATOM 2342 O O . SER A 1 312 ? 4.037 -25.563 -14.618 1.00 19.19 305 SER A O 1
ATOM 2345 N N . GLY A 1 313 ? 4.899 -26.754 -16.325 1.00 15.61 306 GLY A N 1
ATOM 2346 C CA . GLY A 1 313 ? 3.655 -27.400 -16.680 1.00 16.09 306 GLY A CA 1
ATOM 2347 C C . GLY A 1 313 ? 2.717 -26.593 -17.546 1.00 19.29 306 GLY A C 1
ATOM 2348 O O . GLY A 1 313 ? 1.636 -27.094 -17.886 1.00 18.85 306 GLY A O 1
ATOM 2349 N N . VAL A 1 314 ? 3.077 -25.364 -17.910 1.00 14.92 307 VAL A N 1
ATOM 2350 C CA . VAL A 1 314 ? 2.224 -24.490 -18.711 1.00 13.95 307 VAL A CA 1
ATOM 2351 C C . VAL A 1 314 ? 2.859 -24.310 -20.083 1.00 14.88 307 VAL A C 1
ATOM 2352 O O . VAL A 1 314 ? 4.003 -23.844 -20.193 1.00 13.95 307 VAL A O 1
ATOM 2356 N N . LEU A 1 315 ? 2.114 -24.650 -21.135 1.00 12.33 308 LEU A N 1
ATOM 2357 C CA . LEU A 1 315 ? 2.636 -24.558 -22.496 1.00 14.51 308 LEU A CA 1
ATOM 2358 C C . LEU A 1 315 ? 2.599 -23.100 -22.945 1.00 14.67 308 LEU A C 1
ATOM 2359 O O . LEU A 1 315 ? 1.524 -22.506 -23.093 1.00 17.71 308 LEU A O 1
AT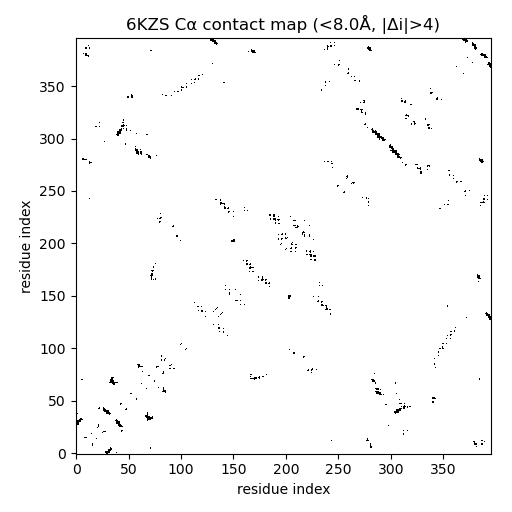OM 2364 N N . ILE A 1 316 ? 3.775 -22.506 -23.143 1.00 12.76 309 ILE A N 1
ATOM 2365 C CA . ILE A 1 316 ? 3.893 -21.166 -23.710 1.00 12.40 309 ILE A CA 1
ATOM 2366 C C . ILE A 1 316 ? 4.171 -21.306 -25.201 1.00 15.42 309 ILE A C 1
ATOM 2367 O O . ILE A 1 316 ? 5.102 -22.012 -25.603 1.00 16.03 309 ILE A O 1
ATOM 2372 N N . LYS A 1 317 ? 3.357 -20.662 -26.028 1.00 12.81 310 LYS A N 1
ATOM 2373 C CA . LYS A 1 317 ? 3.449 -20.854 -27.468 1.00 12.74 310 LYS A CA 1
ATOM 2374 C C . LYS A 1 317 ? 4.489 -19.935 -28.090 1.00 13.45 310 LYS A C 1
ATOM 2375 O O . LYS A 1 317 ? 4.723 -18.822 -27.619 1.00 11.22 310 LYS A O 1
ATOM 2381 N N . ALA A 1 318 ? 5.102 -20.412 -29.171 1.00 13.15 311 ALA A N 1
ATOM 2382 C CA . ALA A 1 318 ? 6.002 -19.585 -29.966 1.00 12.71 311 ALA A CA 1
ATOM 2383 C C . ALA A 1 318 ? 5.354 -18.251 -30.294 1.00 12.99 311 ALA A C 1
ATOM 2384 O O . ALA A 1 318 ? 4.216 -18.201 -30.773 1.00 13.65 311 ALA A O 1
ATOM 2386 N N . GLY A 1 319 ? 6.076 -17.167 -30.013 1.00 9.89 312 GLY A N 1
ATOM 2387 C CA . GLY A 1 319 ? 5.579 -15.835 -30.250 1.00 10.22 312 GLY A CA 1
ATOM 2388 C C . GLY A 1 319 ? 4.892 -15.185 -29.066 1.00 9.89 312 GLY A C 1
ATOM 2389 O O . GLY A 1 319 ? 4.660 -13.969 -29.105 1.00 10.72 312 GLY A O 1
ATOM 2390 N N . ASP A 1 320 ? 4.575 -15.950 -28.020 1.00 9.34 313 ASP A N 1
ATOM 2391 C CA . ASP A 1 320 ? 3.888 -15.389 -26.863 1.00 9.64 313 ASP A CA 1
ATOM 2392 C C . ASP A 1 320 ? 4.807 -14.418 -26.129 1.00 10.61 313 ASP A C 1
ATOM 2393 O O . ASP A 1 320 ? 6.031 -14.584 -26.097 1.00 10.88 313 ASP A O 1
ATOM 2398 N N . VAL A 1 321 ? 4.192 -13.404 -25.533 1.00 9.65 314 VAL A N 1
ATOM 2399 C CA . VAL A 1 321 ? 4.881 -12.437 -24.673 1.00 8.58 314 VAL A CA 1
ATOM 2400 C C . VAL A 1 321 ? 4.948 -13.000 -23.260 1.00 10.10 314 VAL A C 1
ATOM 2401 O O . VAL A 1 321 ? 3.934 -13.462 -22.722 1.00 10.26 314 VAL A O 1
ATOM 2405 N N . VAL A 1 322 ? 6.133 -12.943 -22.646 1.00 8.15 315 VAL A N 1
ATOM 2406 C CA . VAL A 1 322 ? 6.344 -13.462 -21.296 1.00 8.16 315 VAL A CA 1
ATOM 2407 C C . VAL A 1 322 ? 6.939 -12.359 -20.430 1.00 7.91 315 VAL A C 1
ATOM 2408 O O . VAL A 1 322 ? 8.048 -11.868 -20.702 1.00 9.13 315 VAL A O 1
ATOM 2412 N N . HIS A 1 323 ? 6.217 -11.991 -19.377 1.00 8.05 316 HIS A N 1
ATOM 2413 C CA . HIS A 1 323 ? 6.694 -11.060 -18.366 1.00 7.61 316 HIS A CA 1
ATOM 2414 C C . HIS A 1 323 ? 7.110 -11.829 -17.116 1.00 9.00 316 HIS A C 1
ATOM 2415 O O . HIS A 1 323 ? 6.541 -12.874 -16.788 1.00 9.58 316 HIS A O 1
ATOM 2422 N N . VAL A 1 324 ? 8.130 -11.310 -16.433 1.00 7.52 317 VAL A N 1
ATOM 2423 C CA . VAL A 1 324 ? 8.549 -11.807 -15.127 1.00 6.69 317 VAL A CA 1
ATOM 2424 C C . VAL A 1 324 ? 8.336 -10.720 -14.083 1.00 7.19 317 VAL A C 1
ATOM 2425 O O . VAL A 1 324 ? 8.486 -9.524 -14.351 1.00 9.27 317 VAL A O 1
ATOM 2429 N N . SER A 1 325 ? 7.999 -11.149 -12.867 1.00 8.53 318 SER A N 1
ATOM 2430 C CA . SER A 1 325 ? 8.004 -10.249 -11.716 1.00 8.60 318 SER A CA 1
ATOM 2431 C C . SER A 1 325 ? 9.189 -10.584 -10.820 1.00 7.92 318 SER A C 1
ATOM 2432 O O . SER A 1 325 ? 9.210 -11.615 -10.136 1.00 8.36 318 SER A O 1
ATOM 2435 N N . TYR A 1 326 ? 10.178 -9.697 -10.819 1.00 7.63 319 TYR A N 1
ATOM 2436 C CA . TYR A 1 326 ? 11.269 -9.849 -9.874 1.00 6.93 319 TYR A CA 1
ATOM 2437 C C . TYR A 1 326 ? 10.803 -9.591 -8.447 1.00 8.13 319 TYR A C 1
ATOM 2438 O O . TYR A 1 326 ? 11.370 -10.149 -7.503 1.00 9.13 319 TYR A O 1
ATOM 2447 N N . LEU A 1 327 ? 9.766 -8.766 -8.274 1.00 8.12 320 LEU A N 1
ATOM 2448 C CA . LEU A 1 327 ? 9.274 -8.461 -6.934 1.00 8.96 320 LEU A CA 1
ATOM 2449 C C . LEU A 1 327 ? 8.629 -9.681 -6.284 1.00 10.53 320 LEU A C 1
ATOM 2450 O O . LEU A 1 327 ? 8.857 -9.938 -5.098 1.00 9.44 320 LEU A O 1
ATOM 2455 N N . THR A 1 328 ? 7.829 -10.451 -7.043 1.00 9.76 321 THR A N 1
ATOM 2456 C CA . THR A 1 328 ? 7.266 -11.674 -6.471 1.00 9.50 321 THR A CA 1
ATOM 2457 C C . THR A 1 328 ? 8.350 -12.725 -6.262 1.00 8.29 321 THR A C 1
ATOM 2458 O O . THR A 1 328 ? 8.324 -13.457 -5.267 1.00 9.28 321 THR A O 1
ATOM 2462 N N . ALA A 1 329 ? 9.337 -12.793 -7.169 1.00 7.97 322 ALA A N 1
ATOM 2463 C CA . ALA A 1 329 ? 10.442 -13.727 -6.960 1.00 8.53 322 ALA A CA 1
ATOM 2464 C C . ALA A 1 329 ? 11.113 -13.481 -5.612 1.00 9.63 322 ALA A C 1
ATOM 2465 O O . ALA A 1 329 ? 11.465 -14.425 -4.893 1.00 10.14 322 ALA A O 1
ATOM 2467 N N . ASN A 1 330 ? 11.283 -12.210 -5.248 1.00 8.28 323 ASN A N 1
ATOM 2468 C CA . ASN A 1 330 ? 11.891 -11.846 -3.978 1.00 7.87 323 ASN A CA 1
ATOM 2469 C C . ASN A 1 330 ? 11.032 -12.210 -2.774 1.00 8.52 323 ASN A C 1
ATOM 2470 O O . ASN A 1 330 ? 11.544 -12.201 -1.653 1.00 10.22 323 ASN A O 1
ATOM 2475 N N . ARG A 1 331 ? 9.744 -12.505 -2.969 1.00 9.60 324 ARG A N 1
ATOM 2476 C CA . ARG A 1 331 ? 8.836 -12.847 -1.876 1.00 10.11 324 ARG A CA 1
ATOM 2477 C C . ARG A 1 331 ? 8.415 -14.311 -1.932 1.00 11.86 324 ARG A C 1
ATOM 2478 O O . ARG A 1 331 ? 7.427 -14.700 -1.295 1.00 13.51 324 ARG A O 1
ATOM 2486 N N . ASP A 1 332 ? 9.141 -15.129 -2.687 1.00 11.06 325 ASP A N 1
ATOM 2487 C CA . ASP A 1 332 ? 8.769 -16.523 -2.908 1.00 11.84 325 ASP A CA 1
ATOM 2488 C C . ASP A 1 332 ? 9.239 -17.364 -1.727 1.00 12.21 325 ASP A C 1
ATOM 2489 O O . ASP A 1 332 ? 10.441 -17.517 -1.507 1.00 13.30 325 ASP A O 1
ATOM 2494 N N . SER A 1 333 ? 8.282 -17.900 -0.963 1.00 16.33 326 SER A N 1
ATOM 2495 C CA . SER A 1 333 ? 8.611 -18.699 0.211 1.00 15.32 326 SER A CA 1
ATOM 2496 C C . SER A 1 333 ? 9.322 -19.997 -0.143 1.00 16.33 326 SER A C 1
ATOM 2497 O O . SER A 1 333 ? 9.928 -20.616 0.740 1.00 18.56 326 SER A O 1
ATOM 2500 N N . ALA A 1 334 ? 9.265 -20.429 -1.406 1.00 15.34 327 ALA A N 1
ATOM 2501 C CA . ALA A 1 334 ? 10.054 -21.582 -1.828 1.00 16.31 327 ALA A CA 1
ATOM 2502 C C . ALA A 1 334 ? 11.545 -21.310 -1.735 1.00 18.57 327 ALA A C 1
ATOM 2503 O O . ALA A 1 334 ? 12.344 -22.253 -1.651 1.00 20.67 327 ALA A O 1
ATOM 2505 N N . LYS A 1 335 ? 11.937 -20.042 -1.757 1.00 15.24 328 LYS A N 1
ATOM 2506 C CA . LYS A 1 335 ? 13.330 -19.633 -1.696 1.00 14.22 328 LYS A CA 1
ATOM 2507 C C . LYS A 1 335 ? 13.685 -18.898 -0.414 1.00 16.00 328 LYS A C 1
ATOM 2508 O O . LYS A 1 335 ? 14.748 -19.152 0.159 1.00 19.55 328 LYS A O 1
ATOM 2514 N N . PHE A 1 336 ? 12.817 -18.007 0.071 1.00 13.89 329 PHE A N 1
ATOM 2515 C CA . PHE A 1 336 ? 13.079 -17.210 1.268 1.00 14.08 329 PHE A CA 1
ATOM 2516 C C . PHE A 1 336 ? 12.076 -17.588 2.353 1.00 15.68 329 PHE A C 1
ATOM 2517 O O . PHE A 1 336 ? 10.885 -17.284 2.236 1.00 15.73 329 PHE A O 1
ATOM 2525 N N . ASP A 1 337 ? 12.560 -18.224 3.418 1.00 17.46 330 ASP A N 1
ATOM 2526 C CA . ASP A 1 337 ? 11.711 -18.483 4.577 1.00 18.78 330 ASP A CA 1
ATOM 2527 C C . ASP A 1 337 ? 11.173 -17.170 5.140 1.00 16.76 330 ASP A C 1
ATOM 2528 O O . ASP A 1 337 ? 11.892 -16.170 5.221 1.00 17.04 330 ASP A O 1
ATOM 2533 N N . ARG A 1 338 ? 9.911 -17.181 5.558 1.00 17.34 331 ARG A N 1
ATOM 2534 C CA . ARG A 1 338 ? 9.204 -16.003 6.055 1.00 16.07 331 ARG A CA 1
ATOM 2535 C C . ARG A 1 338 ? 9.471 -14.822 5.111 1.00 16.47 331 ARG A C 1
ATOM 2536 O O . ARG A 1 338 ? 10.049 -13.815 5.525 1.00 14.87 331 ARG A O 1
ATOM 2544 N N . PRO A 1 339 ? 9.064 -14.924 3.844 1.00 14.99 332 PRO A N 1
ATOM 2545 C CA . PRO A 1 339 ? 9.563 -13.977 2.829 1.00 14.61 332 PRO A CA 1
ATOM 2546 C C . PRO A 1 339 ? 9.134 -12.539 3.053 1.00 14.88 332 PRO A C 1
ATOM 2547 O O . PRO A 1 339 ? 9.828 -11.624 2.589 1.00 13.85 332 PRO A O 1
ATOM 2551 N N . ASP A 1 340 ? 8.028 -12.297 3.748 1.00 15.28 333 ASP A N 1
ATOM 2552 C CA . ASP A 1 340 ? 7.585 -10.930 3.987 1.00 15.60 333 ASP A CA 1
ATOM 2553 C C . ASP A 1 340 ? 8.250 -10.286 5.197 1.00 16.63 333 ASP A C 1
ATOM 2554 O O . ASP A 1 340 ? 8.018 -9.099 5.457 1.00 16.54 333 ASP A O 1
ATOM 2559 N N . GLU A 1 341 ? 9.085 -11.017 5.928 1.00 13.90 334 GLU A N 1
ATOM 2560 C CA . GLU A 1 341 ? 9.825 -10.442 7.039 1.00 14.76 334 GLU A CA 1
ATOM 2561 C C . GLU A 1 341 ? 11.112 -9.809 6.532 1.00 16.00 334 GLU A C 1
ATOM 2562 O O . GLU A 1 341 ? 11.861 -10.425 5.761 1.00 15.07 334 GLU A O 1
ATOM 2568 N N . LEU A 1 342 ? 11.353 -8.572 6.948 1.00 15.46 335 LEU A N 1
ATOM 2569 C CA . LEU A 1 342 ? 12.632 -7.921 6.693 1.00 14.62 335 LEU A CA 1
ATOM 2570 C C . LEU A 1 342 ? 13.583 -8.384 7.789 1.00 15.52 335 LEU A C 1
ATOM 2571 O O . LEU A 1 342 ? 13.511 -7.931 8.938 1.00 19.02 335 LEU A O 1
ATOM 2576 N N . ASP A 1 343 ? 14.464 -9.317 7.437 1.00 13.62 336 ASP A N 1
ATOM 2577 C CA . ASP A 1 343 ? 15.339 -9.996 8.394 1.00 15.04 336 ASP A CA 1
ATOM 2578 C C . ASP A 1 343 ? 16.781 -9.905 7.918 1.00 16.14 336 ASP A C 1
ATOM 2579 O O . ASP A 1 343 ? 17.215 -10.725 7.091 1.00 17.58 336 ASP A O 1
ATOM 2584 N N . PRO A 1 344 ? 17.555 -8.936 8.415 1.00 15.94 337 PRO A N 1
ATOM 2585 C CA . PRO A 1 344 ? 18.943 -8.789 7.956 1.00 18.42 337 PRO A CA 1
ATOM 2586 C C . PRO A 1 344 ? 19.830 -9.964 8.304 1.00 20.03 337 PRO A C 1
ATOM 2587 O O . PRO A 1 344 ? 20.938 -10.054 7.761 1.00 22.46 337 PRO A O 1
ATOM 2591 N N . ASP A 1 345 ? 19.387 -10.856 9.183 1.00 19.37 338 ASP A N 1
ATOM 2592 C CA . ASP A 1 345 ? 20.191 -11.996 9.602 1.00 22.51 338 ASP A CA 1
ATOM 2593 C C . ASP A 1 345 ? 19.807 -13.279 8.886 1.00 25.53 338 ASP A C 1
ATOM 2594 O O . ASP A 1 345 ? 20.405 -14.328 9.157 1.00 23.43 338 ASP A O 1
ATOM 2599 N N . ARG A 1 346 ? 18.839 -13.221 7.972 1.00 22.39 339 ARG A N 1
ATOM 2600 C CA . ARG A 1 346 ? 18.413 -14.415 7.262 1.00 19.97 339 ARG A CA 1
ATOM 2601 C C . ARG A 1 346 ? 19.574 -14.988 6.447 1.00 21.39 339 ARG A C 1
ATOM 2602 O O . ARG A 1 346 ? 20.520 -14.271 6.099 1.00 21.15 339 ARG A O 1
ATOM 2610 N N . PRO A 1 347 ? 19.551 -16.295 6.164 1.00 24.47 340 PRO A N 1
ATOM 2611 C CA . PRO A 1 347 ? 20.593 -16.877 5.312 1.00 23.81 340 PRO A CA 1
ATOM 2612 C C . PRO A 1 347 ? 20.636 -16.168 3.968 1.00 24.48 340 PRO A C 1
ATOM 2613 O O . PRO A 1 347 ? 19.597 -15.837 3.390 1.00 26.11 340 PRO A O 1
ATOM 2617 N N . THR A 1 348 ? 21.851 -15.931 3.478 1.00 22.29 341 THR A N 1
ATOM 2618 C CA . THR A 1 348 ? 22.033 -15.148 2.261 1.00 24.30 341 THR A CA 1
ATOM 2619 C C . THR A 1 348 ? 21.669 -15.983 1.046 1.00 24.03 341 THR A C 1
ATOM 2620 O O . THR A 1 348 ? 22.243 -17.055 0.819 1.00 24.47 341 THR A O 1
ATOM 2624 N N . ILE A 1 349 ? 20.712 -15.485 0.274 1.00 23.57 342 ILE A N 1
ATOM 2625 C CA . ILE A 1 349 ? 20.277 -16.088 -0.981 1.00 19.34 342 ILE A CA 1
ATOM 2626 C C . ILE A 1 349 ? 20.213 -14.953 -1.993 1.00 16.55 342 ILE A C 1
ATOM 2627 O O . ILE A 1 349 ? 19.711 -13.872 -1.665 1.00 17.50 342 ILE A O 1
ATOM 2632 N N . PRO A 1 350 ? 20.730 -15.116 -3.206 1.00 18.63 343 PRO A N 1
ATOM 2633 C CA . PRO A 1 350 ? 20.701 -13.995 -4.155 1.00 13.98 343 PRO A CA 1
ATOM 2634 C C . PRO A 1 350 ? 19.272 -13.527 -4.419 1.00 14.17 343 PRO A C 1
ATOM 2635 O O . PRO A 1 350 ? 18.395 -14.314 -4.790 1.00 15.76 343 PRO A O 1
ATOM 2639 N N . HIS A 1 351 ? 19.035 -12.234 -4.194 1.00 10.83 344 HIS A N 1
ATOM 2640 C CA . HIS A 1 351 ? 17.764 -11.615 -4.538 1.00 9.55 344 HIS A CA 1
ATOM 2641 C C . HIS A 1 351 ? 17.757 -11.205 -6.015 1.00 8.93 344 HIS A C 1
ATOM 2642 O O . HIS A 1 351 ? 18.770 -11.268 -6.713 1.00 9.34 344 HIS A O 1
ATOM 2649 N N . MET A 1 352 ? 16.581 -10.788 -6.491 1.00 8.45 345 MET A N 1
ATOM 2650 C CA . MET A 1 352 ? 16.365 -10.464 -7.895 1.00 7.62 345 MET A CA 1
ATOM 2651 C C . MET A 1 352 ? 16.136 -8.975 -8.127 1.00 8.28 345 MET A C 1
ATOM 2652 O O . MET A 1 352 ? 15.641 -8.574 -9.190 1.00 7.64 345 MET A O 1
ATOM 2657 N N . THR A 1 353 ? 16.502 -8.137 -7.160 1.00 6.88 346 THR A N 1
ATOM 2658 C CA . THR A 1 353 ? 16.230 -6.716 -7.298 1.00 7.21 346 THR A CA 1
ATOM 2659 C C . THR A 1 353 ? 17.077 -6.063 -8.379 1.00 7.66 346 THR A C 1
ATOM 2660 O O . THR A 1 353 ? 16.641 -5.067 -8.981 1.00 7.94 346 THR A O 1
ATOM 2664 N N . PHE A 1 354 ? 18.258 -6.620 -8.666 1.00 7.77 347 PHE A N 1
ATOM 2665 C CA . PHE A 1 354 ? 19.053 -6.209 -9.814 1.00 9.22 347 PHE A CA 1
ATOM 2666 C C . PHE A 1 354 ? 18.789 -7.078 -11.032 1.00 9.10 347 PHE A C 1
ATOM 2667 O O . PHE A 1 354 ? 19.600 -7.101 -11.967 1.00 8.53 347 PHE A O 1
ATOM 2675 N N . GLY A 1 355 ? 17.670 -7.781 -11.054 1.00 7.27 348 GLY A N 1
ATOM 2676 C CA . GLY A 1 355 ? 17.388 -8.627 -12.187 1.00 9.48 348 GLY A CA 1
ATOM 2677 C C . GLY A 1 355 ? 18.138 -9.944 -12.113 1.00 8.38 348 GLY A C 1
ATOM 2678 O O . GLY A 1 355 ? 18.746 -10.313 -11.103 1.00 9.00 348 GLY A O 1
ATOM 2679 N N . TRP A 1 356 ? 18.078 -10.671 -13.225 1.00 8.49 349 TRP A N 1
ATOM 2680 C CA . TRP A 1 356 ? 18.668 -11.999 -13.255 1.00 8.03 349 TRP A CA 1
ATOM 2681 C C . TRP A 1 356 ? 19.036 -12.354 -14.679 1.00 9.83 349 TRP A C 1
ATOM 2682 O O . TRP A 1 356 ? 18.402 -11.897 -15.633 1.00 9.32 349 TRP A O 1
ATOM 2693 N N . GLY A 1 357 ? 20.068 -13.181 -14.806 1.00 10.94 350 GLY A N 1
ATOM 2694 C CA . GLY A 1 357 ? 20.362 -13.771 -16.096 1.00 9.16 350 GLY A CA 1
ATOM 2695 C C . GLY A 1 357 ? 21.053 -12.844 -17.072 1.00 10.46 350 GLY A C 1
ATOM 2696 O O . GLY A 1 357 ? 21.902 -12.032 -16.696 1.00 9.95 350 GLY A O 1
ATOM 2697 N N . ALA A 1 358 ? 20.668 -12.978 -18.343 1.00 11.87 351 ALA A N 1
ATOM 2698 C CA . ALA A 1 358 ? 21.361 -12.328 -19.449 1.00 13.86 351 ALA A CA 1
ATOM 2699 C C . ALA A 1 358 ? 21.290 -10.808 -19.394 1.00 12.93 351 ALA A C 1
ATOM 2700 O O . ALA A 1 358 ? 22.135 -10.135 -20.000 1.00 15.35 351 ALA A O 1
ATOM 2702 N N . HIS A 1 359 ? 20.299 -10.253 -18.697 1.00 9.98 352 HIS A N 1
ATOM 2703 C CA . HIS A 1 3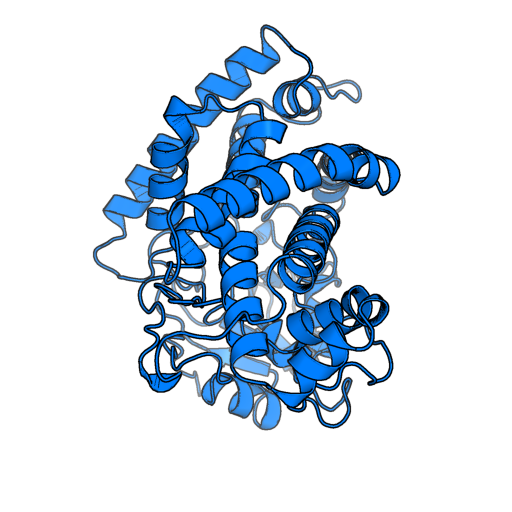59 ? 20.121 -8.810 -18.635 1.00 9.00 352 HIS A CA 1
ATOM 2704 C C . HIS A 1 359 ? 20.242 -8.282 -17.223 1.00 9.10 352 HIS A C 1
ATOM 2705 O O . HIS A 1 359 ? 19.774 -7.178 -16.944 1.00 9.29 352 HIS A O 1
ATOM 2712 N N . HIS A 1 360 ? 20.897 -9.038 -16.350 1.00 8.84 353 HIS A N 1
ATOM 2713 C CA . HIS A 1 360 ? 21.193 -8.579 -15.005 1.00 9.15 353 HIS A CA 1
ATOM 2714 C C . HIS A 1 360 ? 21.824 -7.186 -15.041 1.00 8.16 353 HIS A C 1
ATOM 2715 O O . HIS A 1 360 ? 22.654 -6.878 -15.906 1.00 10.37 353 HIS A O 1
ATOM 2722 N N . CYS A 1 361 ? 21.405 -6.345 -14.097 1.00 7.84 354 CYS A N 1
ATOM 2723 C CA . CYS A 1 361 ? 21.806 -4.940 -14.019 1.00 7.76 354 CYS A CA 1
ATOM 2724 C C . CYS A 1 361 ? 23.313 -4.747 -14.163 1.00 9.12 354 CYS A C 1
ATOM 2725 O O . CYS A 1 361 ? 24.098 -5.295 -13.383 1.00 12.20 354 CYS A O 1
ATOM 2728 N N . LEU A 1 362 ? 23.715 -3.939 -15.155 1.00 8.68 355 LEU A N 1
ATOM 2729 C CA . LEU A 1 362 ? 25.129 -3.626 -15.334 1.00 9.69 355 LEU A CA 1
ATOM 2730 C C . LEU A 1 362 ? 25.645 -2.627 -14.311 1.00 11.76 355 LEU A C 1
ATOM 2731 O O . LEU A 1 362 ? 26.857 -2.596 -14.049 1.00 11.99 355 LEU A O 1
ATOM 2736 N N . GLY A 1 363 ? 24.766 -1.815 -13.732 1.00 9.37 356 GLY A N 1
ATOM 2737 C CA . GLY A 1 363 ? 25.150 -0.810 -12.762 1.00 9.61 356 GLY A CA 1
ATOM 2738 C C . GLY A 1 363 ? 25.130 -1.248 -11.317 1.00 9.65 356 GLY A C 1
ATOM 2739 O O . GLY A 1 363 ? 25.444 -0.438 -10.437 1.00 11.57 356 GLY A O 1
ATOM 2740 N N . ALA A 1 364 ? 24.796 -2.510 -11.042 1.00 8.87 357 ALA A N 1
ATOM 2741 C CA . ALA A 1 364 ? 24.633 -2.975 -9.664 1.00 11.30 357 ALA A CA 1
ATOM 2742 C C . ALA A 1 364 ? 25.811 -2.654 -8.754 1.00 10.87 357 ALA A C 1
ATOM 2743 O O . ALA A 1 364 ? 25.581 -2.173 -7.633 1.00 11.35 357 ALA A O 1
ATOM 2744 N N . PRO A 1 365 ? 27.070 -2.892 -9.142 1.00 12.09 358 PRO A N 1
ATOM 2745 C CA . PRO A 1 365 ? 28.169 -2.546 -8.223 1.00 11.53 358 PRO A CA 1
ATOM 2746 C C . PRO A 1 365 ? 28.235 -1.063 -7.903 1.00 11.59 358 PRO A C 1
ATOM 2747 O O . PRO A 1 365 ? 28.540 -0.686 -6.763 1.00 12.75 358 PRO A O 1
ATOM 2751 N N . LEU A 1 366 ? 27.944 -0.209 -8.887 1.00 11.99 359 LEU A N 1
ATOM 2752 C CA . LEU A 1 366 ? 27.961 1.231 -8.652 1.00 10.11 359 LEU A CA 1
ATOM 2753 C C . LEU A 1 366 ? 26.824 1.641 -7.723 1.00 12.07 359 LEU A C 1
ATOM 2754 O O . LEU A 1 366 ? 27.032 2.389 -6.758 1.00 11.83 359 LEU A O 1
ATOM 2759 N N . ALA A 1 367 ? 25.613 1.147 -7.991 1.00 10.77 360 ALA A N 1
ATOM 2760 C CA . ALA A 1 367 ? 24.475 1.473 -7.135 1.00 9.19 360 ALA A CA 1
ATOM 2761 C C . ALA A 1 367 ? 24.732 1.036 -5.703 1.00 10.37 360 ALA A C 1
ATOM 2762 O O . ALA A 1 367 ? 24.461 1.780 -4.756 1.00 10.85 360 ALA A O 1
ATOM 2764 N N . THR A 1 368 ? 25.250 -0.181 -5.536 1.00 9.47 361 THR A N 1
ATOM 2765 C CA . THR A 1 368 ? 25.535 -0.701 -4.207 1.00 11.96 361 THR A CA 1
ATOM 2766 C C . THR A 1 368 ? 26.526 0.191 -3.473 1.00 11.56 361 THR A C 1
ATOM 2767 O O . THR A 1 368 ? 26.350 0.484 -2.284 1.00 10.80 361 THR A O 1
ATOM 2771 N N . MET A 1 369 ? 27.565 0.649 -4.173 1.00 11.02 362 MET A N 1
ATOM 2772 C CA . MET A 1 369 ? 28.538 1.525 -3.529 1.00 10.61 362 MET A CA 1
ATOM 2773 C C . MET A 1 369 ? 27.909 2.858 -3.141 1.00 11.29 362 MET A C 1
ATOM 2774 O O . MET A 1 369 ? 28.185 3.378 -2.054 1.00 11.85 362 MET A O 1
ATOM 2779 N N . GLU A 1 370 ? 27.038 3.414 -3.995 1.00 10.88 363 GLU A N 1
ATOM 2780 C CA . GLU A 1 370 ? 26.384 4.671 -3.655 1.00 9.86 363 GLU A CA 1
ATOM 2781 C C . GLU A 1 370 ? 25.532 4.517 -2.404 1.00 10.80 363 GLU A C 1
ATOM 2782 O O . GLU A 1 370 ? 25.563 5.365 -1.505 1.00 11.17 363 GLU A O 1
ATOM 2788 N N . LEU A 1 371 ? 24.755 3.435 -2.337 1.00 11.29 364 LEU A N 1
ATOM 2789 C CA . LEU A 1 371 ? 23.945 3.176 -1.152 1.00 10.60 364 LEU A CA 1
ATOM 2790 C C . LEU A 1 371 ? 24.812 3.028 0.094 1.00 10.21 364 LEU A C 1
ATOM 2791 O O . LEU A 1 371 ? 24.461 3.542 1.165 1.00 11.39 364 LEU A O 1
ATOM 2796 N N . GLU A 1 372 ? 25.930 2.296 -0.018 1.00 12.25 365 GLU A N 1
ATOM 2797 C CA . GLU A 1 372 ? 26.770 2.063 1.152 1.00 12.01 365 GLU A CA 1
ATOM 2798 C C . GLU A 1 372 ? 27.437 3.351 1.611 1.00 13.09 365 GLU A C 1
ATOM 2799 O O . GLU A 1 372 ? 27.453 3.648 2.809 1.00 13.28 365 GLU A O 1
ATOM 2805 N N . VAL A 1 373 ? 27.974 4.138 0.676 1.00 11.51 366 VAL A N 1
ATOM 2806 C CA . VAL A 1 373 ? 28.608 5.401 1.056 1.00 11.78 366 VAL A CA 1
ATOM 2807 C C . VAL A 1 373 ? 27.582 6.353 1.658 1.00 13.03 366 VAL A C 1
ATOM 2808 O O . VAL A 1 373 ? 27.824 6.980 2.699 1.00 12.68 366 VAL A O 1
ATOM 2812 N N . ALA A 1 374 ? 26.410 6.466 1.033 1.00 11.33 367 ALA A N 1
ATOM 2813 C CA . ALA A 1 374 ? 25.402 7.388 1.539 1.00 10.85 367 ALA A CA 1
ATOM 2814 C C . ALA A 1 374 ? 24.946 6.994 2.940 1.00 11.12 367 ALA A C 1
ATOM 2815 O O . ALA A 1 374 ? 24.966 7.814 3.862 1.00 13.04 367 ALA A O 1
ATOM 2817 N N . PHE A 1 375 ? 24.548 5.737 3.133 1.00 10.49 368 PHE A N 1
ATOM 2818 C CA . PHE A 1 375 ? 23.960 5.420 4.426 1.00 12.07 368 PHE A CA 1
ATOM 2819 C C . PHE A 1 375 ? 25.004 5.257 5.519 1.00 15.23 368 PHE A C 1
ATOM 2820 O O . PHE A 1 375 ? 24.736 5.655 6.653 1.00 15.31 368 PHE A O 1
ATOM 2828 N N . SER A 1 376 ? 26.194 4.733 5.212 1.00 12.46 369 SER A N 1
ATOM 2829 C CA . SER A 1 376 ? 27.225 4.673 6.252 1.00 14.86 369 SER A CA 1
ATOM 2830 C C . SER A 1 376 ? 27.563 6.070 6.766 1.00 15.21 369 SER A C 1
ATOM 2831 O O . SER A 1 376 ? 27.703 6.278 7.979 1.00 17.45 369 SER A O 1
ATOM 2834 N N . THR A 1 377 ? 27.668 7.049 5.861 1.00 12.57 370 THR A N 1
ATOM 2835 C CA . THR A 1 377 ? 28.011 8.411 6.250 1.00 13.05 370 THR A CA 1
ATOM 2836 C C . THR A 1 377 ? 26.842 9.081 6.957 1.00 16.82 370 THR A C 1
ATOM 2837 O O . THR A 1 377 ? 27.022 9.746 7.985 1.00 18.05 370 THR A O 1
ATOM 2841 N N . LEU A 1 378 ? 25.630 8.913 6.411 1.00 13.86 371 LEU A N 1
ATOM 2842 C CA . LEU A 1 378 ? 24.422 9.471 7.013 1.00 14.65 371 LEU A CA 1
ATOM 2843 C C . LEU A 1 378 ? 24.275 9.036 8.463 1.00 17.89 371 LEU A C 1
ATOM 2844 O O . LEU A 1 378 ? 23.984 9.855 9.346 1.00 19.16 371 LEU A O 1
ATOM 2849 N N . LEU A 1 379 ? 24.481 7.740 8.722 1.00 15.46 372 LEU A N 1
ATOM 2850 C CA . LEU A 1 379 ? 24.204 7.181 10.043 1.00 19.28 372 LEU A CA 1
ATOM 2851 C C . LEU A 1 379 ? 25.161 7.737 11.088 1.00 22.33 372 LEU A C 1
ATOM 2852 O O . LEU A 1 379 ? 24.767 7.972 12.238 1.00 22.80 372 LEU A O 1
ATOM 2857 N N . THR A 1 380 ? 26.423 7.952 10.715 1.00 21.80 373 THR A N 1
ATOM 2858 C CA . THR A 1 380 ? 27.381 8.467 11.686 1.00 22.26 373 THR A CA 1
ATOM 2859 C C . THR A 1 380 ? 27.335 9.984 11.797 1.00 22.32 373 THR A C 1
ATOM 2860 O O . THR A 1 380 ? 27.593 10.520 12.880 1.00 23.37 373 THR A O 1
ATOM 2864 N N . ARG A 1 381 ? 27.003 10.694 10.713 1.00 17.66 374 ARG A N 1
ATOM 2865 C CA . ARG A 1 381 ? 26.983 12.155 10.759 1.00 19.61 374 ARG A CA 1
ATOM 2866 C C . ARG A 1 381 ? 25.768 12.701 11.499 1.00 20.25 374 ARG A C 1
ATOM 2867 O O . ARG A 1 381 ? 25.828 13.807 12.047 1.00 21.10 374 ARG A O 1
ATOM 2875 N N . PHE A 1 382 ? 24.652 11.974 11.490 1.00 20.86 375 PHE A N 1
ATOM 2876 C CA . PHE A 1 382 ? 23.394 12.454 12.064 1.00 17.73 375 PHE A CA 1
ATOM 2877 C C . PHE A 1 382 ? 22.847 11.388 12.998 1.00 20.43 375 PHE A C 1
ATOM 2878 O O . PHE A 1 382 ? 21.903 10.662 12.658 1.00 17.89 375 PHE A O 1
ATOM 2886 N N . PRO A 1 383 ? 23.421 11.266 14.200 1.00 19.79 376 PRO A N 1
ATOM 2887 C CA . PRO A 1 383 ? 22.975 10.208 15.120 1.00 19.74 376 PRO A CA 1
ATOM 2888 C C . PRO A 1 383 ? 21.551 10.393 15.630 1.00 16.65 376 PRO A C 1
ATOM 2889 O O . PRO A 1 383 ? 20.979 9.431 16.158 1.00 19.17 376 PRO A O 1
ATOM 2893 N N . ALA A 1 384 ? 20.958 11.578 15.483 1.00 17.75 377 ALA A N 1
ATOM 2894 C CA . ALA A 1 384 ? 19.591 11.831 15.916 1.00 16.44 377 ALA A CA 1
ATOM 2895 C C . ALA A 1 384 ? 18.626 11.974 14.743 1.00 16.40 377 ALA A C 1
ATOM 2896 O O . ALA A 1 384 ? 17.529 12.515 14.910 1.00 14.85 377 ALA A O 1
ATOM 2898 N N . LEU A 1 385 ? 19.012 11.488 13.563 1.00 15.33 378 LEU A N 1
ATOM 2899 C CA . LEU A 1 385 ? 18.149 11.584 12.391 1.00 14.79 378 LEU A CA 1
ATOM 2900 C C . LEU A 1 385 ? 16.812 10.902 12.647 1.00 15.83 378 LEU A C 1
ATOM 2901 O O . LEU A 1 385 ? 16.758 9.770 13.142 1.00 15.59 378 LEU A O 1
ATOM 2906 N N . ARG A 1 386 ? 15.732 11.589 12.285 1.00 12.58 379 ARG A N 1
ATOM 2907 C CA . ARG A 1 386 ? 14.381 11.076 12.451 1.00 12.84 379 ARG A CA 1
ATOM 2908 C C . ARG A 1 386 ? 13.516 11.631 11.331 1.00 14.38 379 ARG A C 1
ATOM 2909 O O . ARG A 1 386 ? 13.795 12.706 10.801 1.00 13.35 379 ARG A O 1
ATOM 2917 N N . LEU A 1 387 ? 12.452 10.910 10.996 1.00 12.53 380 LEU A N 1
ATOM 2918 C CA . LEU A 1 387 ? 11.439 11.468 10.110 1.00 11.41 380 LEU A CA 1
ATOM 2919 C C . LEU A 1 387 ? 10.737 12.614 10.832 1.00 13.13 380 LEU A C 1
ATOM 2920 O O . LEU A 1 387 ? 10.448 12.515 12.034 1.00 14.65 380 LEU A O 1
ATOM 2925 N N . ASP A 1 388 ? 10.508 13.720 10.124 1.00 13.23 381 ASP A N 1
ATOM 2926 C CA . ASP A 1 388 ? 9.951 14.923 10.746 1.00 14.24 381 ASP A CA 1
ATOM 2927 C C . ASP A 1 388 ? 8.432 15.020 10.622 1.00 17.71 381 ASP A C 1
ATOM 2928 O O . ASP A 1 388 ? 7.849 16.016 11.071 1.00 19.50 381 ASP A O 1
ATOM 2933 N N . VAL A 1 389 ? 7.784 14.017 10.039 1.00 14.49 382 VAL A N 1
ATOM 2934 C CA . VAL A 1 389 ? 6.326 13.959 9.937 1.00 15.18 382 VAL A CA 1
ATOM 2935 C C . VAL A 1 389 ? 5.888 12.555 10.331 1.00 16.69 382 VAL A C 1
ATOM 2936 O O . VAL A 1 389 ? 6.704 11.618 10.337 1.00 17.22 382 VAL A O 1
ATOM 2940 N N . PRO A 1 390 ? 4.618 12.373 10.685 1.00 17.92 383 PRO A N 1
ATOM 2941 C CA . PRO A 1 390 ? 4.092 11.017 10.834 1.00 17.92 383 PRO A CA 1
ATOM 2942 C C . PRO A 1 390 ? 4.283 10.252 9.539 1.00 17.41 383 PRO A C 1
ATOM 2943 O O . PRO A 1 390 ? 4.124 10.829 8.455 1.00 18.22 383 PRO A O 1
ATOM 2947 N N . PRO A 1 391 ? 4.646 8.971 9.606 1.00 17.02 384 PRO A N 1
ATOM 2948 C CA . PRO A 1 391 ? 4.938 8.237 8.360 1.00 15.88 384 PRO A CA 1
ATOM 2949 C C . PRO A 1 391 ? 3.783 8.238 7.379 1.00 18.53 384 PRO A C 1
ATOM 2950 O O . PRO A 1 391 ? 4.017 8.203 6.164 1.00 16.83 384 PRO A O 1
ATOM 2954 N N . GLU A 1 392 ? 2.540 8.289 7.863 1.00 17.69 385 GLU A N 1
ATOM 2955 C CA . GLU A 1 392 ? 1.390 8.288 6.967 1.00 19.32 385 GLU A CA 1
ATOM 2956 C C . GLU A 1 392 ? 1.235 9.602 6.212 1.00 17.97 385 GLU A C 1
ATOM 2957 O O . GLU A 1 392 ? 0.481 9.652 5.230 1.00 19.98 385 GLU A O 1
ATOM 2963 N N . ASP A 1 393 ? 1.932 10.659 6.632 1.00 18.68 386 ASP A N 1
ATOM 2964 C CA . ASP A 1 393 ? 1.918 11.930 5.925 1.00 17.80 386 ASP A CA 1
ATOM 2965 C C . ASP A 1 393 ? 2.909 11.974 4.772 1.00 18.72 386 ASP A C 1
ATOM 2966 O O . ASP A 1 393 ? 2.934 12.967 4.040 1.00 22.15 386 ASP A O 1
ATOM 2971 N N . VAL A 1 394 ? 3.743 10.948 4.610 1.00 14.61 387 VAL A N 1
ATOM 2972 C CA . VAL A 1 394 ? 4.623 10.900 3.451 1.00 13.23 387 VAL A CA 1
ATOM 2973 C C . VAL A 1 394 ? 3.791 10.565 2.221 1.00 11.99 387 VAL A C 1
ATOM 2974 O O . VAL A 1 394 ? 2.941 9.662 2.257 1.00 14.65 387 VAL A O 1
ATOM 2978 N N . SER A 1 395 ? 4.004 11.324 1.141 1.00 11.25 388 SER A N 1
ATOM 2979 C CA . SER A 1 395 ? 3.312 11.122 -0.128 1.00 12.37 388 SER A CA 1
ATOM 2980 C C . SER A 1 395 ? 4.146 10.241 -1.045 1.00 10.51 388 SER A C 1
ATOM 2981 O O . SER A 1 395 ? 5.363 10.402 -1.120 1.00 12.40 388 SER A O 1
ATOM 2984 N N . TRP A 1 396 ? 3.476 9.335 -1.760 1.00 10.49 389 TRP A N 1
ATOM 2985 C CA . TRP A 1 396 ? 4.138 8.367 -2.627 1.00 9.69 389 TRP A CA 1
ATOM 2986 C C . TRP A 1 396 ? 3.743 8.591 -4.081 1.00 9.95 389 TRP A C 1
ATOM 2987 O O . TRP A 1 396 ? 2.609 8.978 -4.390 1.00 12.93 389 TRP A O 1
ATOM 2998 N N . ASN A 1 397 ? 4.690 8.339 -4.973 1.00 8.89 390 ASN A N 1
ATOM 2999 C CA . ASN A 1 397 ? 4.461 8.619 -6.382 1.00 9.97 390 ASN A CA 1
ATOM 3000 C C . ASN A 1 397 ? 3.407 7.693 -6.969 1.00 9.98 390 ASN A C 1
ATOM 3001 O O . ASN A 1 397 ? 3.443 6.473 -6.772 1.00 9.28 390 ASN A O 1
ATOM 3006 N N . THR A 1 398 ? 2.486 8.281 -7.750 1.00 10.98 391 THR A N 1
ATOM 3007 C CA . THR A 1 398 ? 1.529 7.500 -8.524 1.00 10.96 391 THR A CA 1
ATOM 3008 C C . THR A 1 398 ? 1.763 7.555 -10.026 1.00 12.24 391 THR A C 1
ATOM 3009 O O . THR A 1 398 ? 1.295 6.657 -10.735 1.00 17.73 391 THR A O 1
ATOM 3013 N N . THR A 1 399 ? 2.481 8.556 -10.530 1.00 10.36 392 THR A N 1
ATOM 3014 C CA . THR A 1 399 ? 2.528 8.784 -11.972 1.00 11.09 392 THR A CA 1
ATOM 3015 C C . THR A 1 399 ? 3.575 7.954 -12.708 1.00 11.70 392 THR A C 1
ATOM 3016 O O . THR A 1 399 ? 3.508 7.882 -13.938 1.00 12.01 392 THR A O 1
ATOM 3020 N N . SER A 1 400 ? 4.539 7.364 -12.002 1.00 10.32 393 SER A N 1
ATOM 3021 C CA . SER A 1 400 ? 5.719 6.732 -12.585 1.00 9.89 393 SER A CA 1
ATOM 3022 C C . SER A 1 400 ? 5.614 5.212 -12.517 1.00 8.83 393 SER A C 1
ATOM 3023 O O . SER A 1 400 ? 4.827 4.660 -11.745 1.00 9.59 393 SER A O 1
ATOM 3026 N N . ILE A 1 401 ? 6.447 4.535 -13.318 1.00 8.19 394 ILE A N 1
ATOM 3027 C CA . ILE A 1 401 ? 6.605 3.090 -13.165 1.00 7.04 394 ILE A CA 1
ATOM 3028 C C . ILE A 1 401 ? 7.355 2.719 -11.891 1.00 6.98 394 ILE A C 1
ATOM 3029 O O . ILE A 1 401 ? 7.308 1.555 -11.474 1.00 8.61 394 ILE A O 1
ATOM 3034 N N . TRP A 1 402 ? 8.054 3.666 -11.268 1.00 8.42 395 TRP A N 1
ATOM 3035 C CA . TRP A 1 402 ? 8.816 3.396 -10.054 1.00 8.88 395 TRP A CA 1
ATOM 3036 C C . TRP A 1 402 ? 7.967 3.698 -8.829 1.00 8.97 395 TRP A C 1
ATOM 3037 O O . TRP A 1 402 ? 6.939 4.369 -8.916 1.00 10.36 395 TRP A O 1
ATOM 3048 N N . ARG A 1 403 ? 8.389 3.174 -7.675 1.00 7.13 396 ARG A N 1
ATOM 3049 C CA . ARG A 1 403 ? 7.782 3.556 -6.403 1.00 6.36 396 ARG A CA 1
ATOM 3050 C C . ARG A 1 403 ? 8.803 4.336 -5.584 1.00 9.14 396 ARG A C 1
ATOM 3051 O O . ARG A 1 403 ? 9.970 3.926 -5.490 1.00 8.13 396 ARG A O 1
ATOM 3059 N N . TYR A 1 404 ? 8.378 5.473 -5.033 1.00 8.05 397 TYR A N 1
ATOM 3060 C CA . TYR A 1 404 ? 9.299 6.354 -4.323 1.00 9.20 397 TYR A CA 1
ATOM 3061 C C . TYR A 1 404 ? 8.513 7.397 -3.546 1.00 8.15 397 TYR A C 1
ATOM 3062 O O . TYR A 1 404 ? 7.385 7.739 -3.920 1.00 9.52 397 TYR A O 1
ATOM 3071 N N . PRO A 1 405 ? 9.108 7.935 -2.482 1.00 8.53 398 PRO A N 1
ATOM 3072 C CA . PRO A 1 405 ? 8.481 9.054 -1.774 1.00 9.24 398 PRO A CA 1
ATOM 3073 C C . PRO A 1 405 ? 8.730 10.369 -2.503 1.00 8.79 398 PRO A C 1
ATOM 3074 O O . PRO A 1 405 ? 9.829 10.640 -2.999 1.00 9.31 398 PRO A O 1
ATOM 3078 N N . LEU A 1 406 ? 7.691 11.208 -2.555 1.00 9.96 399 LEU A N 1
ATOM 3079 C CA . LEU A 1 406 ? 7.833 12.476 -3.264 1.00 11.16 399 LEU A CA 1
ATOM 3080 C C . LEU A 1 406 ? 8.714 13.443 -2.497 1.00 13.04 399 LEU A C 1
ATOM 3081 O O . LEU A 1 406 ? 9.396 14.286 -3.100 1.00 13.03 399 LEU A O 1
ATOM 3086 N N . ALA A 1 407 ? 8.704 13.331 -1.171 1.00 12.39 400 ALA A N 1
ATOM 3087 C CA . ALA A 1 407 ? 9.507 14.147 -0.283 1.00 13.74 400 ALA A CA 1
ATOM 3088 C C . ALA A 1 407 ? 9.634 13.383 1.022 1.00 11.46 400 ALA A C 1
ATOM 3089 O O . ALA A 1 407 ? 8.775 12.564 1.361 1.00 13.72 400 ALA A O 1
ATOM 3091 N N . LEU A 1 408 ? 10.724 13.627 1.734 1.00 11.08 401 LEU A N 1
ATOM 3092 C CA . LEU A 1 408 ? 11.007 12.915 2.979 1.00 11.48 401 LEU A CA 1
ATOM 3093 C C . LEU A 1 408 ? 11.561 13.907 3.985 1.00 10.70 401 LEU A C 1
ATOM 3094 O O . LEU A 1 408 ? 12.779 14.049 4.143 1.00 10.66 401 LEU A O 1
ATOM 3099 N N . PRO A 1 409 ? 10.685 14.623 4.687 1.00 11.43 402 PRO A N 1
ATOM 3100 C CA . PRO A 1 409 ? 11.149 15.570 5.711 1.00 12.60 402 PRO A CA 1
ATOM 3101 C C . PRO A 1 409 ? 11.850 14.846 6.850 1.00 11.95 402 PRO A C 1
ATOM 3102 O O . PRO A 1 409 ? 11.302 13.914 7.440 1.00 12.83 402 PRO A O 1
ATOM 3106 N N . VAL A 1 410 ? 13.064 15.288 7.162 1.00 11.38 403 VAL A N 1
ATOM 3107 C CA . VAL A 1 410 ? 13.848 14.705 8.245 1.00 13.43 403 VAL A CA 1
ATOM 3108 C C . VAL A 1 410 ? 14.343 15.801 9.176 1.00 12.55 403 VAL A C 1
ATOM 3109 O O . VAL A 1 410 ? 14.540 16.953 8.777 1.00 13.31 403 VAL A O 1
ATOM 3113 N N . THR A 1 411 ? 14.584 15.417 10.424 1.00 13.07 404 THR A N 1
ATOM 3114 C CA . THR A 1 411 ? 15.168 16.302 11.415 1.00 15.55 404 THR A CA 1
ATOM 3115 C C . THR A 1 411 ? 16.350 15.594 12.061 1.00 14.66 404 THR A C 1
ATOM 3116 O O . THR A 1 411 ? 16.498 14.377 11.948 1.00 15.73 404 THR A O 1
ATOM 3120 N N . TRP A 1 412 ? 17.207 16.363 12.730 1.00 14.55 405 TRP A N 1
ATOM 3121 C CA . TRP A 1 412 ? 18.386 15.782 13.354 1.00 15.99 405 TRP A CA 1
ATOM 3122 C C . TRP A 1 412 ? 18.925 16.681 14.467 1.00 18.94 405 TRP A C 1
ATOM 3123 O O . TRP A 1 412 ? 19.970 16.360 15.040 1.00 21.79 405 TRP A O 1
#

Foldseek 3Di:
DAAEPLLLDFQQQDDDVVLVCCVVPPQWHWYAYDWFDDIATEHFAQVLLQCLQAPQLWALLLCPPGSDRFQAHDAPDDNLELSRDGPPLSVVVLVQLLVCQPPVNLVVCLVVLLVVLVVLVVVCVVVAPKDWCLVRPLQPSLLVVLCVQQVPDPVCSVVLQVLLQLLFFRDPVSVVVVVVSSVVLLVVLLVVLVVCLVPPDDHPLVSQSPPDDPHRSADSSSSSVHSSVSNSVSRDLLSQLLQSVVLVLQVPPVVVVVCLVPVVLVLLLVQLSLLAGPWFRDFHRWTFRCAWDQRPNRTDHHGHTYTYDLNSNSQHCVFFPVSNDSDSPGPDDHGQSQHHHPPRHSCVSNSSSSSSSNVSCVCVVCVPKHFPDDSSPFDWDRGGRTIHTPTTIIGD

Secondary structure (DSSP, 8-state):
-PEEE-----STT---HHHHHHHHH-SEEEEEESBSSS-EEEE-SHHHHHHHHH-TTEESGGGTT----BSSSS-S--TT-GGG--TTHHHHHHHHHHGGG-HHHHHHHHHHHHHHHHHHHHHHHHH-SSEEHIIIIITHHHHHHHHHHHT--GGGHHHHHHHHHHHTB--GGGHHHHHHHHHHHHHHHHHHHHHHHHS--SSHHHHHHH-EESEESS-HHHHHHHHHHHHHHHHSHHHHHHHHHHHHHHT-HHHHHHHHH-GGGHHHHHHHHHHH---BSS----EEESS-EEETTEEEPTT-EEEE-HHHHTT-TTTSSSTTS--TTSPP---STT--GGG--TTHHHHHHHHHHHHHHHHHH-TT-EESS-GGG--B--SBSB--BS--EEE-

InterPro domains:
  IPR001128 Cytochrome P450 [PF00067] (189-377)
  IPR002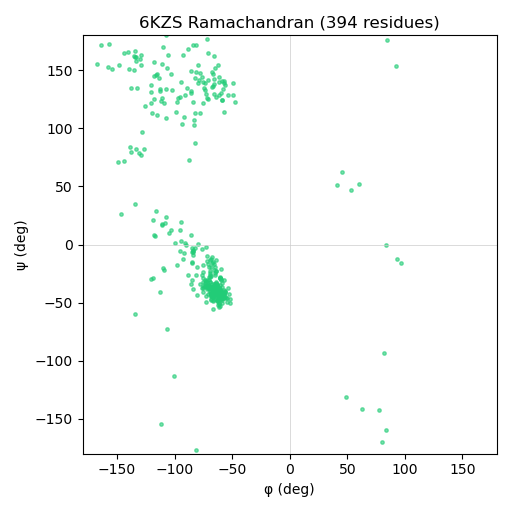397 Cytochrome P450, B-class [PR00359] (95-106)
  IPR002397 Cytochrome P450, B-class [PR00359] (142-158)
  IPR002397 Cytochrome P450, B-class [PR00359] (159-174)
  IPR002397 Cytochrome P450, B-class [PR00359] (197-219)
  IPR002397 Cytochrome P450, B-class [PR00359] (278-289)
  IPR002397 Cytochrome P450, B-class [PR00359] (297-324)
  IPR002397 Cytochrome P450, B-class [PR00359] (325-340)
  IPR002397 Cytochrome P450, B-class [PR00359] (346-355)
  IPR002397 Cytochrome P450, B-class [PR00359] (355-366)
  IPR017972 Cytochrome P450, conserved site [PS00086] (348-357)
  IPR036396 Cytochrome P450 superfamily [G3DSA:1.10.630.10] (2-406)
  IPR036396 Cytochrome P450 superfamily [SSF48264] (24-406)

Radius of gyration: 20.87 Å; Cα contacts (8 Å, |Δi|>4): 636; chains: 1; bounding box: 49×52×54 Å